Protein 1ON0 (pdb70)

Foldseek 3Di:
DKWDFDDVVQVVVLVVVLLVVLVLCVVLVNDPPVCSNVVSNVVVCVVCVPRSPPPQKTKTFMAPDVPRRFWIWIKGQPDPPVQREIETEDTGGPPVRPPPCVRLVVVVVCVVVCVVPRPYYHYDDRPVVVVVVVSCVVSPDDDDDDDDDDDD/DKWAFDPVVQVVVLVVVLVVQLVLCVVLVNDPNVCSNVVSNVVVCVVAVPRSPPPQKTKTFMAPDPPRRFGIWIKGQDDPDPQSEIETEDDDGDPVNPPPCVRLVVVVVVVVVSVVRRRYYHYDDRPVVVVVVVSCVVSPDDDDDDDDDDDDD/DKWDADDVVLVVVLVVVLVVQLVLCVVQVVDPNVCSSVVSVVVVCVVCVPRCPRPQKTKTFMCPDPPDTFWIWIWGQPPPPPQREIETEDTDGPPVNPPPCVRLVVVVVVVVVCVCVRDHYHYDDRPVPVVVVVSCVVNVDDDDDDDDDDPD/DKWDADPVVQVVVLVVVLVVQLVLCVVLVVDPPVCSNVVSVVVVCVVCVPRCPRPQKTKTFMDDPVPDRFWIWIWGQDDDDPQREIETEDIDGDPVDPPPCSRLVVVVVVVVVCVCRHPYYHYDDRPVPVVVVVSCVVVPDDDDDDDDDDPDD

Structure (mmCIF, N/CA/C/O backbone):
data_1ON0
#
_entry.id   1ON0
#
_cell.length_a   61.891
_cell.length_b   101.594
_cell.length_c   62.120
_cell.angle_alpha   90
_cell.angle_beta   97
_cell.angle_gamma   90
#
_symmetry.space_group_name_H-M   'P 1 21 1'
#
loop_
_entity.id
_entity.type
_entity.pdbx_description
1 polymer 'YycN protein'
2 non-polymer 'SULFATE ION'
3 non-polymer 'CHLORIDE ION'
4 water water
#
loop_
_atom_site.group_PDB
_atom_site.id
_atom_site.type_symbol
_atom_site.label_atom_id
_atom_site.label_alt_id
_atom_site.label_comp_id
_atom_site.label_asym_id
_atom_site.label_entity_id
_atom_site.label_seq_id
_atom_site.pdbx_PDB_ins_code
_atom_site.Cartn_x
_atom_site.Cartn_y
_atom_site.Cartn_z
_atom_site.occupancy
_atom_site.B_iso_or_equiv
_atom_site.auth_seq_id
_atom_site.auth_comp_id
_atom_site.auth_asym_id
_atom_site.auth_atom_id
_atom_site.pdbx_PDB_model_num
ATOM 1 N N . THR A 1 2 ? 26.825 43.492 23.702 1.00 33.33 2 THR A N 1
ATOM 2 C CA . THR A 1 2 ? 27.250 42.727 24.904 1.00 32.95 2 THR A CA 1
ATOM 3 C C . THR A 1 2 ? 27.968 43.651 25.883 1.00 31.30 2 THR A C 1
ATOM 4 O O . THR A 1 2 ? 28.800 44.467 25.488 1.00 32.28 2 THR A O 1
ATOM 8 N N . ILE A 1 3 ? 27.629 43.547 27.163 1.00 29.45 3 ILE A N 1
ATOM 9 C CA . ILE A 1 3 ? 28.255 44.398 28.173 1.00 26.58 3 ILE A CA 1
ATOM 10 C C . ILE A 1 3 ? 29.371 43.642 28.866 1.00 25.68 3 ILE A C 1
ATOM 11 O O . ILE A 1 3 ? 29.120 42.686 29.587 1.00 28.03 3 ILE A O 1
ATOM 24 N N . LEU A 1 5 ? 32.542 43.422 31.571 1.00 16.98 5 LEU A N 1
ATOM 25 C CA . LEU A 1 5 ? 33.064 44.020 32.781 1.00 16.86 5 LEU A CA 1
ATOM 26 C C . LEU A 1 5 ? 34.577 43.988 32.685 1.00 17.81 5 LEU A C 1
ATOM 27 O O . LEU A 1 5 ? 35.163 42.971 32.330 1.00 18.71 5 LEU A O 1
ATOM 32 N N . THR A 1 6 ? 35.208 45.117 32.965 1.00 25.12 6 THR A N 1
ATOM 33 C CA . THR A 1 6 ? 36.661 45.188 32.942 1.00 28.82 6 THR A CA 1
ATOM 34 C C . THR A 1 6 ? 37.043 45.905 34.227 1.00 29.90 6 THR A C 1
ATOM 35 O O . THR A 1 6 ? 36.439 46.916 34.582 1.00 29.22 6 THR A O 1
ATOM 39 N N . PRO A 1 7 ? 38.028 45.369 34.956 1.00 27.38 7 PRO A N 1
ATOM 40 C CA . PRO A 1 7 ? 38.467 45.986 36.212 1.00 28.49 7 PRO A CA 1
ATOM 41 C C . PRO A 1 7 ? 38.877 47.429 35.930 1.00 29.40 7 PRO A C 1
ATOM 42 O O . PRO A 1 7 ? 39.697 47.668 35.059 1.00 30.97 7 PRO A O 1
ATOM 54 N N . GLN A 1 9 ? 40.486 50.957 35.452 1.00 32.07 9 GLN A N 1
ATOM 55 C CA . GLN A 1 9 ? 41.874 51.365 35.331 1.00 35.22 9 GLN A CA 1
ATOM 56 C C . GLN A 1 9 ? 42.123 52.571 36.225 1.00 36.94 9 GLN A C 1
ATOM 57 O O . GLN A 1 9 ? 41.215 53.073 36.890 1.00 35.93 9 GLN A O 1
ATOM 63 N N . THR A 1 10 ? 43.366 53.021 36.244 1.00 36.41 10 THR A N 1
ATOM 64 C CA . THR A 1 10 ? 43.756 54.163 37.050 1.00 38.10 10 THR A CA 1
ATOM 65 C C . THR A 1 10 ? 42.832 55.371 36.845 1.00 38.69 10 THR A C 1
ATOM 66 O O . THR A 1 10 ? 42.185 55.832 37.784 1.00 37.67 10 THR A O 1
ATOM 70 N N . GLU A 1 11 ? 42.761 55.866 35.613 1.00 47.85 11 GLU A N 1
ATOM 71 C CA . GLU A 1 11 ? 41.938 57.029 35.301 1.00 46.57 11 GLU A CA 1
ATOM 72 C C . GLU A 1 11 ? 40.427 56.834 35.423 1.00 46.62 11 GLU A C 1
ATOM 73 O O . GLU A 1 11 ? 39.726 57.720 35.921 1.00 46.96 11 GLU A O 1
ATOM 79 N N . GLU A 1 12 ? 39.921 55.692 34.964 1.00 39.66 12 GLU A N 1
ATOM 80 C CA . GLU A 1 12 ? 38.490 55.414 35.054 1.00 39.36 12 GLU A CA 1
ATOM 81 C C . GLU A 1 12 ? 38.068 55.496 36.518 1.00 37.48 12 GLU A C 1
ATOM 82 O O . GLU A 1 12 ? 36.997 56.002 36.835 1.00 37.43 12 GLU A O 1
ATOM 88 N N . PHE A 1 13 ? 38.927 55.006 37.408 1.00 36.19 13 PHE A N 1
ATOM 89 C CA . PHE A 1 13 ? 38.628 55.009 38.834 1.00 33.17 13 PHE A CA 1
ATOM 90 C C . PHE A 1 13 ? 38.533 56.398 39.430 1.00 32.39 13 PHE A C 1
ATOM 91 O O . PHE A 1 13 ? 37.532 56.749 40.063 1.00 29.99 13 PHE A O 1
ATOM 99 N N . ARG A 1 14 ? 39.582 57.188 39.239 1.00 31.89 14 ARG A N 1
ATOM 100 C CA . ARG A 1 14 ? 39.621 58.546 39.777 1.00 29.98 14 ARG A CA 1
ATOM 101 C C . ARG A 1 14 ? 38.411 59.357 39.353 1.00 27.82 14 ARG A C 1
ATOM 102 O O . ARG A 1 14 ? 37.775 60.005 40.177 1.00 26.84 14 ARG A O 1
ATOM 110 N N . SER A 1 15 ? 38.104 59.322 38.062 1.00 29.11 15 SER A N 1
ATOM 111 C CA . SER A 1 15 ? 36.947 60.037 37.549 1.00 29.88 15 SER A CA 1
ATOM 112 C C . SER A 1 15 ? 35.685 59.511 38.228 1.00 28.78 15 SER A C 1
ATOM 113 O O . SER A 1 15 ? 34.818 60.276 38.629 1.00 29.97 15 SER A O 1
ATOM 116 N N . TYR A 1 16 ? 35.603 58.194 38.358 1.00 28.05 16 TYR A N 1
ATOM 117 C CA . TYR A 1 16 ? 34.464 57.548 38.990 1.00 28.34 16 TYR A CA 1
ATOM 118 C C . TYR A 1 16 ? 34.326 57.991 40.440 1.00 29.17 16 TYR A C 1
ATOM 119 O O . TYR A 1 16 ? 33.215 58.207 40.943 1.00 28.75 16 TYR A O 1
ATOM 128 N N . LEU A 1 17 ? 35.458 58.119 41.117 1.00 25.33 17 LEU A N 1
ATOM 129 C CA . LEU A 1 17 ? 35.451 58.531 42.512 1.00 26.98 17 LEU A CA 1
ATOM 130 C C . LEU A 1 17 ? 34.909 59.952 42.632 1.00 26.80 17 LEU A C 1
ATOM 131 O O . LEU A 1 17 ? 34.042 60.216 43.460 1.00 24.20 17 LEU A O 1
ATOM 136 N N . THR A 1 18 ? 35.398 60.863 41.798 1.00 27.95 18 THR A N 1
ATOM 137 C CA . THR A 1 18 ? 34.918 62.236 41.861 1.00 29.36 18 THR A CA 1
ATOM 138 C C . THR A 1 18 ? 33.426 62.284 41.565 1.00 29.47 18 THR A C 1
ATOM 139 O O . THR A 1 18 ? 32.688 63.059 42.166 1.00 31.72 18 THR A O 1
ATOM 143 N N . TYR A 1 19 ? 33.000 61.442 40.631 1.00 33.17 19 TYR A N 1
ATOM 144 C CA . TYR A 1 19 ? 31.599 61.330 40.193 1.00 33.41 19 TYR A CA 1
ATOM 145 C C . TYR A 1 19 ? 30.654 60.810 41.291 1.00 33.51 19 TYR A C 1
ATOM 146 O O . TYR A 1 19 ? 29.784 61.544 41.754 1.00 33.40 19 TYR A O 1
ATOM 155 N N . THR A 1 20 ? 30.820 59.544 41.684 1.00 31.23 20 THR A N 1
ATOM 156 C CA . THR A 1 20 ? 29.975 58.933 42.702 1.00 30.74 20 THR A CA 1
ATOM 157 C C . THR A 1 20 ? 30.055 59.665 44.027 1.00 30.72 20 THR A C 1
ATOM 158 O O . THR A 1 20 ? 29.092 59.670 44.801 1.00 30.99 20 THR A O 1
ATOM 162 N N . THR A 1 21 ? 31.206 60.271 44.300 1.00 27.93 21 THR A N 1
ATOM 163 C CA . THR A 1 21 ? 31.384 61.006 45.548 1.00 28.57 21 THR A CA 1
ATOM 164 C C . THR A 1 21 ? 30.383 62.159 45.584 1.00 29.62 21 THR A C 1
ATOM 165 O O . THR A 1 21 ? 29.635 62.291 46.548 1.00 29.60 21 THR A O 1
ATOM 169 N N . LYS A 1 22 ? 30.346 62.975 44.533 1.00 23.27 22 LYS A N 1
ATOM 170 C CA . LYS A 1 22 ? 29.392 64.079 44.495 1.00 22.93 22 LYS A CA 1
ATOM 171 C C . LYS A 1 22 ? 27.966 63.550 44.363 1.00 19.52 22 LYS A C 1
ATOM 172 O O . LYS A 1 22 ? 27.039 64.095 44.935 1.00 17.93 22 LYS A O 1
ATOM 178 N N . HIS A 1 23 ? 27.794 62.478 43.605 1.00 26.09 23 HIS A N 1
ATOM 179 C CA . HIS A 1 23 ? 26.464 61.919 43.405 1.00 25.84 23 HIS A CA 1
ATOM 180 C C . HIS A 1 23 ? 25.851 61.374 44.680 1.00 25.63 23 HIS A C 1
ATOM 181 O O . HIS A 1 23 ? 24.725 61.722 45.034 1.00 26.66 23 HIS A O 1
ATOM 188 N N . TYR A 1 24 ? 26.577 60.492 45.354 1.00 23.71 24 TYR A N 1
ATOM 189 C CA . TYR A 1 24 ? 26.076 59.911 46.589 1.00 23.78 24 TYR A CA 1
ATOM 190 C C . TYR A 1 24 ? 25.559 61.045 47.483 1.00 22.72 24 TYR A C 1
ATOM 191 O O . TYR A 1 24 ? 24.458 60.967 48.020 1.00 25.02 24 TYR A O 1
ATOM 200 N N . ALA A 1 25 ? 26.355 62.102 47.610 1.00 19.21 25 ALA A N 1
ATOM 201 C CA . ALA A 1 25 ? 25.996 63.250 48.427 1.00 18.13 25 ALA A CA 1
ATOM 202 C C . ALA A 1 25 ? 24.666 63.844 48.013 1.00 17.96 25 ALA A C 1
ATOM 203 O O . ALA A 1 25 ? 23.797 64.105 48.844 1.00 16.88 25 ALA A O 1
ATOM 205 N N . GLU A 1 26 ? 24.517 64.071 46.720 1.00 19.68 26 GLU A N 1
ATOM 206 C CA . GLU A 1 26 ? 23.288 64.633 46.186 1.00 22.43 26 GLU A CA 1
ATOM 207 C C . GLU A 1 26 ? 22.110 63.661 46.427 1.00 20.86 26 GLU A C 1
ATOM 208 O O . GLU A 1 26 ? 21.011 64.085 46.698 1.00 19.76 26 GLU A O 1
ATOM 214 N N . GLU A 1 27 ? 22.363 62.360 46.344 1.00 23.14 27 GLU A N 1
ATOM 215 C CA . GLU A 1 27 ? 21.321 61.360 46.566 1.00 23.68 27 GLU A CA 1
ATOM 216 C C . GLU A 1 27 ? 20.911 61.334 48.041 1.00 22.84 27 GLU A C 1
ATOM 217 O O . GLU A 1 27 ? 19.755 61.071 48.380 1.00 20.84 27 GLU A O 1
ATOM 223 N N . LYS A 1 28 ? 21.864 61.593 48.925 1.00 21.73 28 LYS A N 1
ATOM 224 C CA . LYS A 1 28 ? 21.557 61.630 50.350 1.00 21.39 28 LYS A CA 1
ATOM 225 C C . LYS A 1 28 ? 20.773 62.898 50.652 1.00 19.72 28 LYS A C 1
ATOM 226 O O . LYS A 1 28 ? 20.003 62.940 51.606 1.00 21.02 28 LYS A O 1
ATOM 232 N N . VAL A 1 29 ? 20.963 63.941 49.853 1.00 24.13 29 VAL A N 1
ATOM 233 C CA . VAL A 1 29 ? 20.214 65.167 50.109 1.00 23.89 29 VAL A CA 1
ATOM 234 C C . VAL A 1 29 ? 18.776 64.968 49.664 1.00 23.68 29 VAL A C 1
ATOM 235 O O . VAL A 1 29 ? 17.856 65.347 50.374 1.00 25.67 29 VAL A O 1
ATOM 239 N N . LYS A 1 30 ? 18.598 64.370 48.488 1.00 19.27 30 LYS A N 1
ATOM 240 C CA . LYS A 1 30 ? 17.283 64.099 47.930 1.00 21.53 30 LYS A CA 1
ATOM 241 C C . LYS A 1 30 ? 16.493 63.184 48.849 1.00 21.57 30 LYS A C 1
ATOM 242 O O . LYS A 1 30 ? 15.281 63.326 49.005 1.00 22.55 30 LYS A O 1
ATOM 248 N N . ALA A 1 31 ? 17.185 62.223 49.443 1.00 26.10 31 ALA A N 1
ATOM 249 C CA . ALA A 1 31 ? 16.533 61.285 50.348 1.00 27.20 31 ALA A CA 1
ATOM 250 C C . ALA A 1 31 ? 16.147 61.992 51.655 1.00 27.12 31 ALA A C 1
ATOM 251 O O . ALA A 1 31 ? 15.339 61.485 52.426 1.00 26.07 31 ALA A O 1
ATOM 253 N N . GLY A 1 32 ? 16.726 63.166 51.885 1.00 28.80 32 GLY A N 1
ATOM 254 C CA . GLY A 1 32 ? 16.416 63.930 53.082 1.00 31.66 32 GLY A CA 1
ATOM 255 C C . GLY A 1 32 ? 17.194 63.521 54.312 1.00 31.78 32 GLY A C 1
ATOM 256 O O . GLY A 1 32 ? 16.913 63.978 55.418 1.00 33.53 32 GLY A O 1
ATOM 257 N N . THR A 1 33 ? 18.192 62.672 54.115 1.00 40.26 33 THR A N 1
ATOM 258 C CA . THR A 1 33 ? 19.006 62.167 55.210 1.00 40.18 33 THR A CA 1
ATOM 259 C C . THR A 1 33 ? 20.104 63.152 55.617 1.00 41.65 33 THR A C 1
ATOM 260 O O . THR A 1 33 ? 20.246 63.468 56.803 1.00 45.23 33 THR A O 1
ATOM 264 N N . TRP A 1 34 ? 20.881 63.639 54.652 1.00 25.61 34 TRP A N 1
ATOM 265 C CA . TRP A 1 34 ? 21.943 64.595 54.960 1.00 24.32 34 TRP A CA 1
ATOM 266 C C . TRP A 1 34 ? 21.529 66.004 54.587 1.00 25.75 34 TRP A C 1
ATOM 267 O O . TRP A 1 34 ? 20.556 66.207 53.872 1.00 24.17 34 TRP A O 1
ATOM 278 N N . LEU A 1 35 ? 22.287 66.977 55.073 1.00 36.86 35 LEU A N 1
ATOM 279 C CA . LEU A 1 35 ? 22.014 68.371 54.774 1.00 38.37 35 LEU A CA 1
ATOM 280 C C . LEU A 1 35 ? 22.948 68.830 53.680 1.00 39.69 35 LEU A C 1
ATOM 281 O O . LEU A 1 35 ? 24.111 68.429 53.634 1.00 40.58 35 LEU A O 1
ATOM 286 N N . PRO A 1 36 ? 22.442 69.685 52.782 1.00 32.26 36 PRO A N 1
ATOM 287 C CA . PRO A 1 36 ? 23.167 70.258 51.649 1.00 33.22 36 PRO A CA 1
ATOM 288 C C . PRO A 1 36 ? 24.588 70.691 51.980 1.00 35.12 36 PRO A C 1
ATOM 289 O O . PRO A 1 36 ? 25.546 70.236 51.361 1.00 36.55 36 PRO A O 1
ATOM 293 N N . GLU A 1 37 ? 24.727 71.577 52.956 1.00 38.01 37 GLU A N 1
ATOM 294 C CA . GLU A 1 37 ? 26.040 72.073 53.319 1.00 40.25 37 GLU A CA 1
ATOM 295 C C . GLU A 1 37 ? 26.922 71.004 53.956 1.00 41.08 37 GLU A C 1
ATOM 296 O O . GLU A 1 37 ? 28.057 71.281 54.331 1.00 42.26 37 GLU A O 1
ATOM 302 N N . ASP A 1 38 ? 26.412 69.780 54.049 1.00 41.87 38 ASP A N 1
ATOM 303 C CA . ASP A 1 38 ? 27.170 68.689 54.643 1.00 41.17 38 ASP A CA 1
ATOM 304 C C . ASP A 1 38 ? 27.414 67.541 53.666 1.00 40.55 38 ASP A C 1
ATOM 305 O O . ASP A 1 38 ? 28.449 66.866 53.723 1.00 40.18 38 ASP A O 1
ATOM 310 N N . ALA A 1 39 ? 26.458 67.333 52.769 1.00 36.43 39 ALA A N 1
ATOM 311 C CA . ALA A 1 39 ? 26.524 66.264 51.778 1.00 35.15 39 ALA A CA 1
ATOM 312 C C . ALA A 1 39 ? 27.912 65.999 51.185 1.00 34.19 39 ALA A C 1
ATOM 313 O O . ALA A 1 39 ? 28.444 64.901 51.322 1.00 31.86 39 ALA A O 1
ATOM 315 N N . GLN A 1 40 ? 28.489 67.005 50.532 1.00 34.47 40 GLN A N 1
ATOM 316 C CA . GLN A 1 40 ? 29.803 66.883 49.898 1.00 34.32 40 GLN A CA 1
ATOM 317 C C . GLN A 1 40 ? 30.878 66.295 50.811 1.00 34.77 40 GLN A C 1
ATOM 318 O O . GLN A 1 40 ? 31.532 65.302 50.478 1.00 33.32 40 GLN A O 1
ATOM 324 N N . LEU A 1 41 ? 31.073 66.922 51.964 1.00 36.69 41 LEU A N 1
ATOM 325 C CA . LEU A 1 41 ? 32.094 66.469 52.895 1.00 36.45 41 LEU A CA 1
ATOM 326 C C . LEU A 1 41 ? 31.824 65.060 53.441 1.00 36.33 41 LEU A C 1
ATOM 327 O O . LEU A 1 41 ? 32.708 64.200 53.396 1.00 35.80 41 LEU A O 1
ATOM 332 N N . LEU A 1 42 ? 30.618 64.817 53.949 1.00 33.77 42 LEU A N 1
ATOM 333 C CA . LEU A 1 42 ? 30.279 63.496 54.481 1.00 33.47 42 LEU A CA 1
ATOM 334 C C . LEU A 1 42 ? 30.548 62.402 53.453 1.00 33.49 42 LEU A C 1
ATOM 335 O O . LEU A 1 42 ? 31.115 61.359 53.775 1.00 33.33 42 LEU A O 1
ATOM 340 N N . SER A 1 43 ? 30.142 62.650 52.211 1.00 31.29 43 SER A N 1
ATOM 341 C CA . SER A 1 43 ? 30.332 61.688 51.134 1.00 29.42 43 SER A CA 1
ATOM 342 C C . SER A 1 43 ? 31.792 61.329 50.930 1.00 29.51 43 SER A C 1
ATOM 343 O O . SER A 1 43 ? 32.158 60.154 50.953 1.00 25.88 43 SER A O 1
ATOM 346 N N . LYS A 1 44 ? 32.626 62.342 50.715 1.00 37.81 44 LYS A N 1
ATOM 347 C CA . LYS A 1 44 ? 34.050 62.112 50.507 1.00 38.79 44 LYS A CA 1
ATOM 348 C C . LYS A 1 44 ? 34.578 61.131 51.551 1.00 38.21 44 LYS A C 1
ATOM 349 O O . LYS A 1 44 ? 35.185 60.114 51.213 1.00 37.93 44 LYS A O 1
ATOM 355 N N . GLN A 1 45 ? 34.323 61.439 52.818 1.00 27.77 45 GLN A N 1
ATOM 356 C CA . GLN A 1 45 ? 34.778 60.611 53.926 1.00 28.63 45 GLN A CA 1
ATOM 357 C C . GLN A 1 45 ? 34.274 59.172 53.876 1.00 26.42 45 GLN A C 1
ATOM 358 O O . GLN A 1 45 ? 35.019 58.246 54.164 1.00 26.04 45 GLN A O 1
ATOM 364 N N . VAL A 1 46 ? 33.007 58.985 53.528 1.00 32.50 46 VAL A N 1
ATOM 365 C CA . VAL A 1 46 ? 32.438 57.643 53.426 1.00 29.77 46 VAL A CA 1
ATOM 366 C C . VAL A 1 46 ? 33.197 56.801 52.398 1.00 30.76 46 VAL A C 1
ATOM 367 O O . VAL A 1 46 ? 33.544 55.646 52.661 1.00 31.35 46 VAL A O 1
ATOM 371 N N . PHE A 1 47 ? 33.446 57.389 51.231 1.00 28.32 47 PHE A N 1
ATOM 372 C CA . PHE A 1 47 ? 34.137 56.704 50.157 1.00 29.82 47 PHE A CA 1
ATOM 373 C C . PHE A 1 47 ? 35.631 56.553 50.398 1.00 31.80 47 PHE A C 1
ATOM 374 O O . PHE A 1 47 ? 36.263 55.642 49.863 1.00 31.87 47 PHE A O 1
ATOM 382 N N . THR A 1 48 ? 36.198 57.437 51.204 1.00 32.06 48 THR A N 1
ATOM 383 C CA . THR A 1 48 ? 37.614 57.345 51.507 1.00 34.06 48 THR A CA 1
ATOM 384 C C . THR A 1 48 ? 37.804 56.198 52.502 1.00 35.97 48 THR A C 1
ATOM 385 O O . THR A 1 48 ? 38.743 55.415 52.378 1.00 37.63 48 THR A O 1
ATOM 389 N N . ASP A 1 49 ? 36.900 56.086 53.474 1.00 36.66 49 ASP A N 1
ATOM 390 C CA . ASP A 1 49 ? 36.980 55.020 54.469 1.00 38.09 49 ASP A CA 1
ATOM 391 C C . ASP A 1 49 ? 36.734 53.646 53.828 1.00 37.67 49 ASP A C 1
ATOM 392 O O . ASP A 1 49 ? 37.362 52.657 54.203 1.00 37.67 49 ASP A O 1
ATOM 397 N N . LEU A 1 50 ? 35.815 53.597 52.865 1.00 32.17 50 LEU A N 1
ATOM 398 C CA . LEU A 1 50 ? 35.488 52.366 52.161 1.00 29.83 50 LEU A CA 1
ATOM 399 C C . LEU A 1 50 ? 36.603 51.939 51.222 1.00 27.97 50 LEU A C 1
ATOM 400 O O . LEU A 1 50 ? 36.817 50.747 50.991 1.00 27.75 50 LEU A O 1
ATOM 405 N N . LEU A 1 51 ? 37.311 52.916 50.673 1.00 31.60 51 LEU A N 1
ATOM 406 C CA . LEU A 1 51 ? 38.382 52.619 49.741 1.00 31.20 51 LEU A CA 1
ATOM 407 C C . LEU A 1 51 ? 39.705 53.316 50.101 1.00 32.16 51 LEU A C 1
ATOM 408 O O . LEU A 1 51 ? 40.252 54.104 49.321 1.00 30.35 51 LEU A O 1
ATOM 413 N N . PRO A 1 52 ? 40.246 53.009 51.298 1.00 42.56 52 PRO A N 1
ATOM 414 C CA . PRO A 1 52 ? 41.504 53.591 51.783 1.00 41.00 52 PRO A CA 1
ATOM 415 C C . PRO A 1 52 ? 42.583 53.457 50.732 1.00 39.66 52 PRO A C 1
ATOM 416 O O . PRO A 1 52 ? 43.362 54.376 50.496 1.00 41.66 52 PRO A O 1
ATOM 420 N N . ARG A 1 53 ? 42.606 52.293 50.098 1.00 27.13 53 ARG A N 1
ATOM 421 C CA . ARG A 1 53 ? 43.606 52.002 49.101 1.00 25.61 53 ARG A CA 1
ATOM 422 C C . ARG A 1 53 ? 43.073 52.013 47.662 1.00 25.67 53 ARG A C 1
ATOM 423 O O . ARG A 1 53 ? 43.623 51.354 46.775 1.00 25.37 53 ARG A O 1
ATOM 431 N N . GLY A 1 54 ? 42.012 52.779 47.423 1.00 28.07 54 GLY A N 1
ATOM 432 C CA . GLY A 1 54 ? 41.446 52.831 46.086 1.00 26.64 54 GLY A CA 1
ATOM 433 C C . GLY A 1 54 ? 41.208 51.422 45.572 1.00 26.53 54 GLY A C 1
ATOM 434 O O . GLY A 1 54 ? 40.636 50.586 46.276 1.00 24.75 54 GLY A O 1
ATOM 435 N N . LEU A 1 55 ? 41.666 51.156 44.355 1.00 28.41 55 LEU A N 1
ATOM 436 C CA . LEU A 1 55 ? 41.505 49.842 43.730 1.00 30.00 55 LEU A CA 1
ATOM 437 C C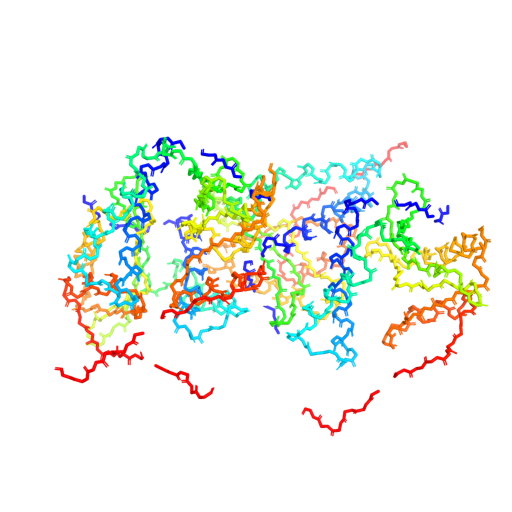 . LEU A 1 55 ? 42.235 48.710 44.461 1.00 30.55 55 LEU A C 1
ATOM 438 O O . LEU A 1 55 ? 41.875 47.540 44.323 1.00 29.52 55 LEU A O 1
ATOM 443 N N . GLU A 1 56 ? 43.260 49.062 45.229 1.00 32.19 56 GLU A N 1
ATOM 444 C CA . GLU A 1 56 ? 44.027 48.082 45.986 1.00 32.78 56 GLU A CA 1
ATOM 445 C C . GLU A 1 56 ? 43.250 47.590 47.220 1.00 32.24 56 GLU A C 1
ATOM 446 O O . GLU A 1 56 ? 43.636 46.594 47.833 1.00 32.31 56 GLU A O 1
ATOM 452 N N . THR A 1 57 ? 42.168 48.276 47.590 1.00 29.17 57 THR A N 1
ATOM 453 C CA . THR A 1 57 ? 41.381 47.859 48.756 1.00 27.82 57 THR A CA 1
ATOM 454 C C . THR A 1 57 ? 40.856 46.432 48.544 1.00 29.40 57 THR A C 1
ATOM 455 O O . THR A 1 57 ? 39.998 46.179 47.693 1.00 29.46 57 THR A O 1
ATOM 459 N N . PRO A 1 58 ? 41.364 45.480 49.338 1.00 27.13 58 PRO A N 1
ATOM 460 C CA . PRO A 1 58 ? 40.972 44.074 49.246 1.00 26.79 58 PRO A CA 1
ATOM 461 C C . PRO A 1 58 ? 39.487 43.763 49.379 1.00 25.46 58 PRO A C 1
ATOM 462 O O . PRO A 1 58 ? 38.758 44.420 50.128 1.00 21.48 58 PRO A O 1
ATOM 466 N N . HIS A 1 59 ? 39.064 42.741 48.629 1.00 26.06 59 HIS A N 1
ATOM 467 C CA . HIS A 1 59 ? 37.674 42.251 48.583 1.00 25.57 59 HIS A CA 1
ATOM 468 C C . HIS A 1 59 ? 36.727 43.170 47.791 1.00 24.02 59 HIS A C 1
ATOM 469 O O . HIS A 1 59 ? 35.558 42.823 47.557 1.00 22.76 59 HIS A O 1
ATOM 476 N N . HIS A 1 60 ? 37.219 44.343 47.391 1.00 22.13 60 HIS A N 1
ATOM 477 C CA . HIS A 1 60 ? 36.409 45.284 46.611 1.00 21.35 60 HIS A CA 1
ATOM 478 C C . HIS A 1 60 ? 36.667 45.107 45.119 1.00 18.42 60 HIS A C 1
ATOM 479 O O . HIS A 1 60 ? 37.804 45.010 44.698 1.00 13.44 60 HIS A O 1
ATOM 486 N N . HIS A 1 61 ? 35.613 45.063 44.318 1.00 21.28 61 HIS A N 1
ATOM 487 C CA . HIS A 1 61 ? 35.808 44.910 42.882 1.00 22.03 61 HIS A CA 1
ATOM 488 C C . HIS A 1 61 ? 35.104 46.012 42.139 1.00 21.83 61 HIS A C 1
ATOM 489 O O . HIS A 1 61 ? 33.875 46.104 42.181 1.00 23.91 61 HIS A O 1
ATOM 496 N N . LEU A 1 62 ? 35.885 46.857 41.468 1.00 24.16 62 LEU A N 1
ATOM 497 C CA . LEU A 1 62 ? 35.323 47.975 40.707 1.00 24.48 62 LEU A CA 1
ATOM 498 C C . LEU A 1 62 ? 35.493 47.784 39.201 1.00 24.16 62 LEU A C 1
ATOM 499 O O . LEU A 1 62 ? 36.608 47.737 38.692 1.00 23.26 62 LEU A O 1
ATOM 504 N N . TRP A 1 63 ? 34.370 47.704 38.500 1.00 21.00 63 TRP A N 1
ATOM 505 C CA . TRP A 1 63 ? 34.368 47.500 37.062 1.00 21.35 63 TRP A CA 1
ATOM 506 C C . TRP A 1 63 ? 33.780 48.656 36.260 1.00 23.18 63 TRP A C 1
ATOM 507 O O . TRP A 1 63 ? 32.911 49.388 36.732 1.00 20.64 63 TRP A O 1
ATOM 518 N N . SER A 1 64 ? 34.268 48.807 35.033 1.00 29.28 64 SER A N 1
ATOM 519 C CA . SER A 1 64 ? 33.758 49.823 34.133 1.00 31.20 64 SER A CA 1
ATOM 520 C C . SER A 1 64 ? 32.968 49.015 33.117 1.00 32.09 64 SER A C 1
ATOM 521 O O . SER A 1 64 ? 33.535 48.220 32.370 1.00 33.95 64 SER A O 1
ATOM 524 N N . LEU A 1 65 ? 31.655 49.190 33.106 1.00 26.65 65 LEU A N 1
ATOM 525 C CA . LEU A 1 65 ? 30.824 48.451 32.165 1.00 25.34 65 LEU A CA 1
ATOM 526 C C . LEU A 1 65 ? 31.108 48.975 30.758 1.00 24.55 65 LEU A C 1
ATOM 527 O O . LEU A 1 65 ? 30.839 50.125 30.473 1.00 25.17 65 LEU A O 1
ATOM 532 N N . LYS A 1 66 ? 31.663 48.135 29.888 1.00 26.44 66 LYS A N 1
ATOM 533 C CA . LYS A 1 66 ? 31.982 48.547 28.517 1.00 27.62 66 LYS A CA 1
ATOM 534 C C . LYS A 1 66 ? 31.118 47.851 27.466 1.00 28.47 66 LYS A C 1
ATOM 535 O O . LYS A 1 66 ? 30.994 46.630 27.460 1.00 25.01 66 LYS A O 1
ATOM 541 N N . LEU A 1 67 ? 30.529 48.631 26.567 1.00 32.43 67 LEU A N 1
ATOM 542 C CA . LEU A 1 67 ? 29.693 48.071 25.514 1.00 33.70 67 LEU A CA 1
ATOM 543 C C . LEU A 1 67 ? 30.643 47.552 24.443 1.00 34.63 67 LEU A C 1
ATOM 544 O O . LEU A 1 67 ? 30.337 46.610 23.716 1.00 35.19 67 LEU A O 1
ATOM 549 N N . ASN A 1 68 ? 31.809 48.184 24.376 1.00 36.86 68 ASN A N 1
ATOM 550 C CA . ASN A 1 68 ? 32.872 47.845 23.436 1.00 36.77 68 ASN A CA 1
ATOM 551 C C . ASN A 1 68 ? 34.117 48.534 23.986 1.00 37.40 68 ASN A C 1
ATOM 552 O O . ASN A 1 68 ? 34.164 48.837 25.169 1.00 39.98 68 ASN A O 1
ATOM 557 N N . GLU A 1 69 ? 35.107 48.812 23.149 1.00 32.69 69 GLU A N 1
ATOM 558 C CA . GLU A 1 69 ? 36.330 49.431 23.648 1.00 34.21 69 GLU A CA 1
ATOM 559 C C . GLU A 1 69 ? 36.356 50.950 23.783 1.00 36.95 69 GLU A C 1
ATOM 560 O O . GLU A 1 69 ? 37.150 51.478 24.561 1.00 37.43 69 GLU A O 1
ATOM 566 N N . LYS A 1 70 ? 35.508 51.662 23.048 1.00 43.44 70 LYS A N 1
ATOM 567 C CA . LYS A 1 70 ? 35.500 53.120 23.146 1.00 45.57 70 LYS A CA 1
ATOM 568 C C . LYS A 1 70 ? 34.255 53.649 23.850 1.00 43.94 70 LYS A C 1
ATOM 569 O O . LYS A 1 70 ? 34.123 54.856 24.083 1.00 45.17 70 LYS A O 1
ATOM 575 N N . ASP A 1 71 ? 33.348 52.741 24.198 1.00 33.83 71 ASP A N 1
ATOM 576 C CA . ASP A 1 71 ? 32.110 53.125 24.861 1.00 29.44 71 ASP A CA 1
ATOM 577 C C . ASP A 1 71 ? 31.979 52.564 26.262 1.00 26.48 71 ASP A C 1
ATOM 578 O O . ASP A 1 71 ? 31.681 51.393 26.454 1.00 25.51 71 ASP A O 1
ATOM 583 N N . ILE A 1 72 ? 32.210 53.426 27.242 1.00 33.78 72 ILE A N 1
ATOM 584 C CA . ILE A 1 72 ? 32.115 53.054 28.643 1.00 30.87 72 ILE A CA 1
ATOM 585 C C . ILE A 1 72 ? 30.712 53.449 29.081 1.00 30.83 72 ILE A C 1
ATOM 586 O O . ILE A 1 72 ? 30.482 54.595 29.463 1.00 32.38 72 ILE A O 1
ATOM 591 N N . VAL A 1 73 ? 29.774 52.503 29.005 1.00 26.88 73 VAL A N 1
ATOM 592 C CA . VAL A 1 73 ? 28.386 52.773 29.370 1.00 25.64 73 VAL A CA 1
ATOM 593 C C . VAL A 1 73 ? 28.119 53.002 30.855 1.00 25.80 73 VAL A C 1
ATOM 594 O O . VAL A 1 73 ? 27.145 53.664 31.211 1.00 24.10 73 VAL A O 1
ATOM 598 N N . GLY A 1 74 ? 28.972 52.472 31.726 1.00 27.69 74 GLY A N 1
ATOM 599 C CA . GLY A 1 74 ? 28.715 52.652 33.143 1.00 27.59 74 GLY A CA 1
ATOM 600 C C . GLY A 1 74 ? 29.707 52.050 34.112 1.00 27.17 74 GLY A C 1
ATOM 601 O O . GLY A 1 74 ? 30.853 51.765 33.767 1.00 26.10 74 GLY A O 1
ATOM 602 N N . TRP A 1 75 ? 29.257 51.838 35.343 1.00 23.51 75 TRP A N 1
ATOM 603 C CA . TRP A 1 75 ? 30.145 51.314 36.370 1.00 20.99 75 TRP A CA 1
ATOM 604 C C . TRP A 1 75 ? 29.468 50.257 37.231 1.00 18.79 75 TRP A C 1
ATOM 605 O O . TRP A 1 75 ? 28.247 50.107 37.237 1.00 18.17 75 TRP A O 1
ATOM 616 N N . LEU A 1 76 ? 30.283 49.517 37.959 1.00 20.06 76 LEU A N 1
ATOM 617 C CA . LEU A 1 76 ? 29.774 48.479 38.817 1.00 19.55 76 LEU A CA 1
ATOM 618 C C . LEU A 1 76 ? 30.790 48.287 39.920 1.00 20.02 76 LEU A C 1
ATOM 619 O O . LEU A 1 76 ? 31.975 48.075 39.663 1.00 19.65 76 LEU A O 1
ATOM 624 N N . TRP A 1 77 ? 30.328 48.372 41.156 1.00 19.80 77 TRP A N 1
ATOM 625 C CA . TRP A 1 77 ? 31.223 48.222 42.287 1.00 21.03 77 TRP A CA 1
ATOM 626 C C . TRP A 1 77 ? 30.587 47.304 43.293 1.00 19.78 77 TRP A C 1
ATOM 627 O O . TRP A 1 77 ? 29.542 47.613 43.852 1.00 20.87 77 TRP A O 1
ATOM 638 N N . ILE A 1 78 ? 31.211 46.151 43.500 1.00 25.95 78 ILE A N 1
ATOM 639 C CA . ILE A 1 78 ? 30.690 45.200 44.473 1.00 24.21 78 ILE A CA 1
ATOM 640 C C . ILE A 1 78 ? 31.798 44.842 45.442 1.00 24.90 78 ILE A C 1
ATOM 641 O O . ILE A 1 78 ? 32.982 44.929 45.116 1.00 24.53 78 ILE A O 1
ATOM 646 N N . HIS A 1 79 ? 31.379 44.431 46.633 1.00 19.75 79 HIS A N 1
ATOM 647 C CA . HIS A 1 79 ? 32.262 44.034 47.717 1.00 21.67 79 HIS A CA 1
ATOM 648 C C . HIS A 1 79 ? 31.923 42.588 48.048 1.00 23.86 79 HIS A C 1
ATOM 649 O O . HIS A 1 79 ? 30.773 42.282 48.349 1.00 22.74 79 HIS A O 1
ATOM 656 N N . ALA A 1 80 ? 32.920 41.705 47.976 1.00 32.40 80 ALA A N 1
ATOM 657 C CA . ALA A 1 80 ? 32.719 40.287 48.258 1.00 37.02 80 ALA A CA 1
ATOM 658 C C . ALA A 1 80 ? 33.171 39.970 49.672 1.00 40.82 80 ALA A C 1
ATOM 659 O O . ALA A 1 80 ? 34.345 39.684 49.924 1.00 41.67 80 ALA A O 1
ATOM 661 N N . GLU A 1 81 ? 32.212 40.036 50.586 1.00 49.58 81 GLU A N 1
ATOM 662 C CA . GLU A 1 81 ? 32.437 39.777 51.998 1.00 53.89 81 GLU A CA 1
ATOM 663 C C . GLU A 1 81 ? 33.455 38.655 52.195 1.00 55.40 81 GLU A C 1
ATOM 664 O O . GLU A 1 81 ? 33.463 37.669 51.452 1.00 55.73 81 GLU A O 1
ATOM 670 N N . PRO A 1 82 ? 34.340 38.805 53.191 1.00 84.56 82 PRO A N 1
ATOM 671 C CA . PRO A 1 82 ? 35.369 37.801 53.495 1.00 85.45 82 PRO A CA 1
ATOM 672 C C . PRO A 1 82 ? 34.761 36.550 54.137 1.00 84.41 82 PRO A C 1
ATOM 673 O O . PRO A 1 82 ? 34.373 36.568 55.307 1.00 85.95 82 PRO A O 1
ATOM 677 N N . GLU A 1 83 ? 34.682 35.473 53.359 1.00 52.12 83 GLU A N 1
ATOM 678 C CA . GLU A 1 83 ? 34.109 34.215 53.821 1.00 49.92 83 GLU A CA 1
ATOM 679 C C . GLU A 1 83 ? 32.695 34.387 54.359 1.00 47.26 83 GLU A C 1
ATOM 680 O O . GLU A 1 83 ? 32.297 33.706 55.299 1.00 48.72 83 GLU A O 1
ATOM 686 N N . HIS A 1 84 ? 31.940 35.300 53.760 1.00 46.56 84 HIS A N 1
ATOM 687 C CA . HIS A 1 84 ? 30.564 35.560 54.173 1.00 43.98 84 HIS A CA 1
ATOM 688 C C . HIS A 1 84 ? 29.820 34.229 54.313 1.00 43.49 84 HIS A C 1
ATOM 689 O O . HIS A 1 84 ? 29.865 33.392 53.414 1.00 44.00 84 HIS A O 1
ATOM 696 N N . PRO A 1 85 ? 29.124 34.020 55.446 1.00 42.55 85 PRO A N 1
ATOM 697 C CA . PRO A 1 85 ? 28.373 32.789 55.711 1.00 40.88 85 PRO A CA 1
ATOM 698 C C . PRO A 1 85 ? 27.429 32.357 54.585 1.00 40.18 85 PRO A C 1
ATOM 699 O O . PRO A 1 85 ? 27.005 31.205 54.534 1.00 39.78 85 PRO A O 1
ATOM 703 N N . GLN A 1 86 ? 27.093 33.276 53.685 1.00 31.46 86 GLN A N 1
ATOM 704 C CA . GLN A 1 86 ? 26.219 32.939 52.562 1.00 28.64 86 GLN A CA 1
ATOM 705 C C . GLN A 1 86 ? 26.886 33.302 51.238 1.00 27.60 86 GLN A C 1
ATOM 706 O O . GLN A 1 86 ? 26.236 33.314 50.196 1.00 24.36 86 GLN A O 1
ATOM 712 N N . GLN A 1 87 ? 28.190 33.585 51.296 1.00 29.71 87 GLN A N 1
ATOM 713 C CA . GLN A 1 87 ? 28.987 33.967 50.128 1.00 27.85 87 GLN A CA 1
ATOM 714 C C . GLN A 1 87 ? 28.326 35.118 49.395 1.00 26.37 87 GLN A C 1
ATOM 715 O O . GLN A 1 87 ? 28.272 35.144 48.167 1.00 23.66 87 GLN A O 1
ATOM 721 N N . GLU A 1 88 ? 27.829 36.077 50.165 1.00 28.12 88 GLU A N 1
ATOM 722 C CA . GLU A 1 88 ? 27.152 37.226 49.598 1.00 26.71 88 GLU A CA 1
ATOM 723 C C . GLU A 1 88 ? 28.096 38.359 49.263 1.00 25.52 88 GLU A C 1
ATOM 724 O O . GLU A 1 88 ? 29.189 38.482 49.814 1.00 27.88 88 GLU A O 1
ATOM 730 N N . ALA A 1 89 ? 27.673 39.179 48.320 1.00 23.59 89 ALA A N 1
ATOM 731 C CA . ALA A 1 89 ? 28.448 40.328 47.937 1.00 19.79 89 ALA A CA 1
ATOM 732 C C . ALA A 1 89 ? 27.434 41.455 47.916 1.00 19.48 89 ALA A C 1
ATOM 733 O O . ALA A 1 89 ? 26.270 41.269 47.535 1.00 17.45 89 ALA A O 1
ATOM 735 N N . PHE A 1 90 ? 27.876 42.620 48.357 1.00 16.24 90 PHE A N 1
ATOM 736 C CA . PHE A 1 90 ? 27.020 43.774 48.388 1.00 15.48 90 PHE A CA 1
ATOM 737 C C . PHE A 1 90 ? 27.418 44.605 47.172 1.00 16.17 90 PHE A C 1
ATOM 738 O O . PHE A 1 90 ? 28.589 44.656 46.789 1.00 16.63 90 PHE A O 1
ATOM 746 N N . ILE A 1 91 ? 26.437 45.211 46.536 1.00 15.34 91 ILE A N 1
ATOM 747 C CA . ILE A 1 91 ? 26.706 46.045 45.379 1.00 16.09 91 ILE A CA 1
ATOM 748 C C . ILE A 1 91 ? 26.739 47.463 45.939 1.00 15.76 91 ILE A C 1
ATOM 749 O O . ILE A 1 91 ? 25.704 47.989 46.327 1.00 16.77 91 ILE A O 1
ATOM 754 N N . TYR A 1 92 ? 27.917 48.074 46.017 1.00 21.43 92 TYR A N 1
ATOM 755 C CA . TYR A 1 92 ? 28.009 49.438 46.541 1.00 21.26 92 TYR A CA 1
ATOM 756 C C . TYR A 1 92 ? 27.542 50.465 45.523 1.00 23.24 92 TYR A C 1
ATOM 757 O O . TYR A 1 92 ? 27.071 51.536 45.893 1.00 24.94 92 TYR A O 1
ATOM 766 N N . ASP A 1 93 ? 27.671 50.150 44.238 1.00 17.74 93 ASP A N 1
ATOM 767 C CA . ASP A 1 93 ? 27.255 51.100 43.224 1.00 17.53 93 ASP A CA 1
ATOM 768 C C . ASP A 1 93 ? 27.084 50.434 41.858 1.00 17.23 93 ASP A C 1
ATOM 769 O O . ASP A 1 93 ? 27.772 49.476 41.511 1.00 15.44 93 ASP A O 1
ATOM 774 N N . PHE A 1 94 ? 26.146 50.961 41.087 1.00 18.63 94 PHE A N 1
ATOM 775 C CA . PHE A 1 94 ? 25.857 50.445 39.769 1.00 16.96 94 PHE A CA 1
ATOM 776 C C . PHE A 1 94 ? 25.135 51.527 38.996 1.00 18.22 94 PHE A C 1
ATOM 777 O O . PHE A 1 94 ? 24.333 52.251 39.576 1.00 19.27 94 PHE A O 1
ATOM 785 N N . GLY A 1 95 ? 25.411 51.641 37.697 1.00 22.22 95 GLY A N 1
ATOM 786 C CA . GLY A 1 95 ? 24.732 52.644 36.894 1.00 21.95 95 GLY A CA 1
ATOM 787 C C . GLY A 1 95 ? 25.346 52.876 35.524 1.00 24.73 95 GLY A C 1
ATOM 788 O O . GLY A 1 95 ? 26.406 52.336 35.203 1.00 23.65 95 GLY A O 1
ATOM 789 N N . LEU A 1 96 ? 24.670 53.682 34.710 1.00 27.91 96 LEU A N 1
ATOM 790 C CA . LEU A 1 96 ? 25.151 54.007 33.377 1.00 29.10 96 LEU A CA 1
ATOM 791 C C . LEU A 1 96 ? 25.309 55.522 33.248 1.00 32.54 96 LEU A C 1
ATOM 792 O O . LEU A 1 96 ? 24.544 56.289 33.839 1.00 34.20 96 LEU A O 1
ATOM 797 N N . TYR A 1 97 ? 26.298 55.969 32.486 1.00 34.54 97 TYR A N 1
ATOM 798 C CA . TYR A 1 97 ? 26.446 57.401 32.302 1.00 35.73 97 TYR A CA 1
ATOM 799 C C . TYR A 1 97 ? 25.233 57.849 31.507 1.00 35.77 97 TYR A C 1
ATOM 800 O O . TYR A 1 97 ? 24.694 57.083 30.705 1.00 36.93 97 TYR A O 1
ATOM 809 N N . GLU A 1 98 ? 24.803 59.085 31.737 1.00 30.26 98 GLU A N 1
ATOM 810 C CA . GLU A 1 98 ? 23.629 59.637 31.072 1.00 29.05 98 GLU A CA 1
ATOM 811 C C . GLU A 1 98 ? 23.520 59.393 29.565 1.00 28.23 98 GLU A C 1
ATOM 812 O O . GLU A 1 98 ? 22.454 59.042 29.067 1.00 26.49 98 GLU A O 1
ATOM 818 N N . PRO A 1 99 ? 24.611 59.594 28.818 1.00 26.50 99 PRO A N 1
ATOM 819 C CA . PRO A 1 99 ? 24.575 59.379 27.363 1.00 27.74 99 PRO A CA 1
ATOM 820 C C . PRO A 1 99 ? 24.584 57.914 26.913 1.00 29.33 99 PRO A C 1
ATOM 821 O O . PRO A 1 99 ? 25.100 57.588 25.847 1.00 30.30 99 PRO A O 1
ATOM 825 N N . TYR A 1 100 ? 24.006 57.040 27.726 1.00 26.38 100 TYR A N 1
ATOM 826 C CA . TYR A 1 100 ? 23.950 55.629 27.407 1.00 25.29 100 TYR A CA 1
ATOM 827 C C . TYR A 1 100 ? 22.716 54.981 28.032 1.00 24.25 100 TYR A C 1
ATOM 828 O O . TYR A 1 100 ? 22.510 53.785 27.897 1.00 24.28 100 TYR A O 1
ATOM 837 N N . ARG A 1 101 ? 21.902 55.773 28.719 1.00 26.55 101 ARG A N 1
ATOM 838 C CA . ARG A 1 101 ? 20.691 55.256 29.345 1.00 27.87 101 ARG A CA 1
ATOM 839 C C . ARG A 1 101 ? 19.584 55.265 28.310 1.00 29.08 101 ARG A C 1
ATOM 840 O O . ARG A 1 101 ? 19.661 56.002 27.323 1.00 30.63 101 ARG A O 1
ATOM 848 N N . GLY A 1 102 ? 18.556 54.452 28.527 1.00 30.99 102 GLY A N 1
ATOM 849 C CA . GLY A 1 102 ? 17.439 54.423 27.594 1.00 31.49 102 GLY A CA 1
ATOM 850 C C . GLY A 1 102 ? 17.586 53.472 26.424 1.00 31.47 102 GLY A C 1
ATOM 851 O O . GLY A 1 102 ? 16.808 53.539 25.480 1.00 34.29 102 GLY A O 1
ATOM 852 N N . LYS A 1 103 ? 18.585 52.599 26.478 1.00 27.96 103 LYS A N 1
ATOM 853 C CA . LYS A 1 103 ? 18.806 51.610 25.433 1.00 25.45 103 LYS A CA 1
ATOM 854 C C . LYS A 1 103 ? 18.583 50.221 26.031 1.00 23.90 103 LYS A C 1
ATOM 855 O O . LYS A 1 103 ? 18.485 49.225 25.313 1.00 23.73 103 LYS A O 1
ATOM 861 N N . GLY A 1 104 ? 18.504 50.150 27.357 1.00 19.40 104 GLY A N 1
ATOM 862 C CA . GLY A 1 104 ? 18.285 48.865 27.997 1.00 13.65 104 GLY A CA 1
ATOM 863 C C . GLY A 1 104 ? 19.578 48.161 28.374 1.00 14.33 104 GLY A C 1
ATOM 864 O O . GLY A 1 104 ? 19.557 46.977 28.724 1.00 16.70 104 GLY A O 1
ATOM 865 N N . TYR A 1 105 ? 20.698 48.883 28.322 1.00 11.73 105 TYR A N 1
ATOM 866 C CA . TYR A 1 105 ? 21.979 48.308 28.663 1.00 12.81 105 TYR A CA 1
ATOM 867 C C . TYR A 1 105 ? 22.038 47.994 30.156 1.00 16.39 105 TYR A C 1
ATOM 868 O O . TYR A 1 105 ? 22.768 47.085 30.569 1.00 17.61 105 TYR A O 1
ATOM 877 N N . ALA A 1 106 ? 21.284 48.740 30.963 1.00 16.21 106 ALA A N 1
ATOM 878 C CA . ALA A 1 106 ? 21.279 48.540 32.419 1.00 16.53 106 ALA A CA 1
ATOM 879 C C . ALA A 1 106 ? 20.969 47.094 32.733 1.00 15.92 106 ALA A C 1
ATOM 880 O O . ALA A 1 106 ? 21.735 46.430 33.418 1.00 17.96 106 ALA A O 1
ATOM 882 N N . LYS A 1 107 ? 19.839 46.619 32.215 1.00 17.16 107 LYS A N 1
ATOM 883 C CA . LYS A 1 107 ? 19.430 45.252 32.433 1.00 16.43 107 LYS A CA 1
ATOM 884 C C . LYS A 1 107 ? 20.488 44.291 31.921 1.00 17.58 107 LYS A C 1
ATOM 885 O O . LYS A 1 107 ? 20.728 43.241 32.515 1.00 17.30 107 LYS A O 1
ATOM 891 N N . GLN A 1 108 ? 21.113 44.636 30.802 1.00 19.63 108 GLN A N 1
ATOM 892 C CA . GLN A 1 108 ? 22.140 43.763 30.250 1.00 19.72 108 GLN A CA 1
ATOM 893 C C . GLN A 1 108 ? 23.326 43.750 31.208 1.00 18.96 108 GLN A C 1
ATOM 894 O O . GLN A 1 108 ? 23.946 42.706 31.441 1.00 18.85 108 GLN A O 1
ATOM 900 N N . ALA A 1 109 ? 23.628 44.908 31.776 1.00 14.12 109 ALA A N 1
ATOM 901 C CA . ALA A 1 109 ? 24.737 45.000 32.713 1.00 17.40 109 ALA A CA 1
ATOM 902 C C . ALA A 1 109 ? 24.424 44.112 33.919 1.00 16.68 109 ALA A C 1
ATOM 903 O O . ALA A 1 109 ? 25.304 43.403 34.416 1.00 18.92 109 ALA A O 1
ATOM 905 N N . LEU A 1 110 ? 23.166 44.135 34.365 1.00 19.99 110 LEU A N 1
ATOM 906 C CA . LEU A 1 110 ? 22.735 43.334 35.505 1.00 18.37 110 LEU A CA 1
ATOM 907 C C . LEU A 1 110 ? 22.896 41.832 35.260 1.00 19.23 110 LEU A C 1
ATOM 908 O O . LEU A 1 110 ? 23.215 41.083 36.184 1.00 19.02 110 LEU A O 1
ATOM 913 N N . ALA A 1 111 ? 22.682 41.392 34.020 1.00 19.27 111 ALA A N 1
ATOM 914 C CA . ALA A 1 111 ? 22.850 39.978 33.690 1.00 20.15 111 ALA A CA 1
ATOM 915 C C . ALA A 1 111 ? 24.341 39.591 33.647 1.00 19.52 111 ALA A C 1
ATOM 916 O O . ALA A 1 111 ? 24.685 38.446 33.922 1.00 21.75 111 ALA A O 1
ATOM 918 N N . ALA A 1 112 ? 25.219 40.533 33.314 1.00 15.65 112 ALA A N 1
ATOM 919 C CA . ALA A 1 112 ? 26.647 40.236 33.272 1.00 16.35 112 ALA A CA 1
ATOM 920 C C . ALA A 1 112 ? 27.168 40.175 34.694 1.00 19.02 112 ALA A C 1
ATOM 921 O O . ALA A 1 112 ? 28.105 39.433 34.998 1.00 22.63 112 ALA A O 1
ATOM 923 N N . LEU A 1 113 ? 26.560 40.968 35.565 1.00 18.16 113 LEU A N 1
ATOM 924 C CA . LEU A 1 113 ? 26.940 40.992 36.973 1.00 18.25 113 LEU A CA 1
ATOM 925 C C . LEU A 1 113 ? 26.672 39.624 37.578 1.00 18.39 113 LEU A C 1
ATOM 926 O O . LEU A 1 113 ? 27.533 39.055 38.244 1.00 19.10 113 LEU A O 1
ATOM 931 N N . ASP A 1 114 ? 25.478 39.087 37.337 1.00 20.52 114 ASP A N 1
ATOM 932 C CA . ASP A 1 114 ? 25.126 37.776 37.880 1.00 22.40 114 ASP A CA 1
ATOM 933 C C . ASP A 1 114 ? 26.122 36.745 37.377 1.00 23.51 114 ASP A C 1
ATOM 934 O O . ASP A 1 114 ? 26.660 35.943 38.156 1.00 21.42 114 ASP A O 1
ATOM 939 N N . GLN A 1 115 ? 26.360 36.780 36.068 1.00 21.26 115 GLN A N 1
ATOM 940 C CA . GLN A 1 115 ? 27.290 35.871 35.431 1.00 22.35 115 GLN A CA 1
ATOM 941 C C . GLN A 1 115 ? 28.699 36.023 36.020 1.00 22.42 115 GLN A C 1
ATOM 942 O O . GLN A 1 115 ? 29.310 35.038 36.438 1.00 22.92 115 GLN A O 1
ATOM 948 N N . ALA A 1 116 ? 29.217 37.250 36.062 1.00 24.31 116 ALA A N 1
ATOM 949 C CA . ALA A 1 116 ? 30.560 37.458 36.598 1.00 23.32 116 ALA A CA 1
ATOM 950 C C . ALA A 1 116 ? 30.655 37.114 38.089 1.00 24.56 116 ALA A C 1
ATOM 951 O O . ALA A 1 116 ? 31.666 36.569 38.534 1.00 26.28 116 ALA A O 1
ATOM 953 N N . ALA A 1 117 ? 29.605 37.415 38.854 1.00 21.60 117 ALA A N 1
ATOM 954 C CA . ALA A 1 117 ? 29.583 37.129 40.286 1.00 19.82 117 ALA A CA 1
ATOM 955 C C . ALA A 1 117 ? 29.602 35.626 40.552 1.00 21.52 117 ALA A C 1
ATOM 956 O O . ALA A 1 117 ? 30.414 35.134 41.334 1.00 22.00 117 ALA A O 1
ATOM 958 N N . ARG A 1 118 ? 28.704 34.901 39.901 1.00 19.22 118 ARG A N 1
ATOM 959 C CA . ARG A 1 118 ? 28.633 33.462 40.080 1.00 19.94 118 ARG A CA 1
ATOM 960 C C . ARG A 1 118 ? 29.943 32.768 39.691 1.00 17.84 118 ARG A C 1
ATOM 961 O O . ARG A 1 118 ? 30.342 31.822 40.342 1.00 17.71 118 ARG A O 1
ATOM 969 N N . SER A 1 119 ? 30.619 33.231 38.644 1.00 21.56 119 SER A N 1
ATOM 970 C CA . SER A 1 119 ? 31.877 32.605 38.242 1.00 19.16 119 SER A CA 1
ATOM 971 C C . SER A 1 119 ? 32.936 32.825 39.319 1.00 19.50 119 SER A C 1
ATOM 972 O O . SER A 1 119 ? 33.951 32.121 39.358 1.00 18.62 119 SER A O 1
ATOM 983 N N . GLY A 1 121 ? 32.126 32.717 42.573 1.00 23.90 121 GLY A N 1
ATOM 984 C CA . GLY A 1 121 ? 31.745 31.967 43.759 1.00 24.17 121 GLY A CA 1
ATOM 985 C C . GLY A 1 121 ? 30.795 32.737 44.666 1.00 25.36 121 GLY A C 1
ATOM 986 O O . GLY A 1 121 ? 30.545 32.350 45.807 1.00 23.26 121 GLY A O 1
ATOM 987 N N . ILE A 1 122 ? 30.281 33.854 44.160 1.00 24.46 122 ILE A N 1
ATOM 988 C CA . ILE A 1 122 ? 29.325 34.661 44.891 1.00 23.09 122 ILE A CA 1
ATOM 989 C C . ILE A 1 122 ? 27.977 33.980 44.643 1.00 26.09 122 ILE A C 1
ATOM 990 O O . ILE A 1 122 ? 27.608 33.725 43.490 1.00 27.12 122 ILE A O 1
ATOM 995 N N . ARG A 1 123 ? 27.233 33.696 45.709 1.00 23.04 123 ARG A N 1
ATOM 996 C CA . ARG A 1 123 ? 25.944 33.023 45.570 1.00 25.32 123 ARG A CA 1
ATOM 997 C C . ARG A 1 123 ? 24.749 33.927 45.865 1.00 25.10 123 ARG A C 1
ATOM 998 O O . ARG A 1 123 ? 23.596 33.513 45.707 1.00 24.86 123 ARG A O 1
ATOM 1006 N N . LYS A 1 124 ? 25.026 35.158 46.280 1.00 25.76 124 LYS A N 1
ATOM 1007 C CA . LYS A 1 124 ? 23.967 36.095 46.639 1.00 25.97 124 LYS A CA 1
ATOM 1008 C C . LYS A 1 124 ? 24.408 37.545 46.502 1.00 24.51 124 LYS A C 1
ATOM 1009 O O . LYS A 1 124 ? 25.537 37.884 46.846 1.00 24.78 124 LYS A O 1
ATOM 1015 N N . LEU A 1 125 ? 23.517 38.396 45.997 1.00 24.11 125 LEU A N 1
ATOM 1016 C CA . LEU A 1 125 ? 23.819 39.815 45.830 1.00 22.08 125 LEU A CA 1
ATOM 1017 C C . LEU A 1 125 ? 22.938 40.646 46.712 1.00 22.46 125 LEU A C 1
ATOM 1018 O O . LEU A 1 125 ? 21.748 40.372 46.852 1.00 26.28 125 LEU A O 1
ATOM 1023 N N . SER A 1 126 ? 23.525 41.670 47.309 1.00 19.04 126 SER A N 1
ATOM 1024 C CA . SER A 1 126 ? 22.777 42.547 48.193 1.00 20.37 126 SER A CA 1
ATOM 1025 C C . SER A 1 126 ? 23.072 43.977 47.748 1.00 20.06 126 SER A C 1
ATOM 1026 O O . SER A 1 126 ? 24.163 44.258 47.254 1.00 17.78 126 SER A O 1
ATOM 1029 N N . LEU A 1 127 ? 22.111 44.880 47.913 1.00 22.17 127 LEU A N 1
ATOM 1030 C CA . LEU A 1 127 ? 22.328 46.256 47.487 1.00 22.60 127 LEU A CA 1
ATOM 1031 C C . LEU A 1 127 ? 21.406 47.258 48.149 1.00 22.09 127 LEU A C 1
ATOM 1032 O O . LEU A 1 127 ? 20.349 46.912 48.665 1.00 23.59 127 LEU A O 1
ATOM 1037 N N . HIS A 1 128 ? 21.829 48.510 48.129 1.00 21.04 128 HIS A N 1
ATOM 1038 C CA . HIS A 1 128 ? 21.028 49.573 48.669 1.00 22.02 128 HIS A CA 1
ATOM 1039 C C . HIS A 1 128 ? 20.614 50.445 47.500 1.00 22.71 128 HIS A C 1
ATOM 1040 O O . HIS A 1 128 ? 21.405 50.670 46.582 1.00 22.97 128 HIS A O 1
ATOM 1047 N N . VAL A 1 129 ? 19.368 50.916 47.538 1.00 24.04 129 VAL A N 1
ATOM 1048 C CA . VAL A 1 129 ? 18.818 51.786 46.499 1.00 23.63 129 VAL A CA 1
ATOM 1049 C C . VAL A 1 129 ? 17.920 52.819 47.166 1.00 23.04 129 VAL A C 1
ATOM 1050 O O . VAL A 1 129 ? 17.011 52.451 47.904 1.00 22.66 129 VAL A O 1
ATOM 1054 N N . PHE A 1 130 ? 18.186 54.108 46.928 1.00 24.47 130 PHE A N 1
ATOM 1055 C CA . PHE A 1 130 ? 17.359 55.167 47.514 1.00 26.03 130 PHE A CA 1
ATOM 1056 C C . PHE A 1 130 ? 15.928 55.005 47.001 1.00 27.77 130 PHE A C 1
ATOM 1057 O O . PHE A 1 130 ? 15.711 54.818 45.808 1.00 29.65 130 PHE A O 1
ATOM 1065 N N . ALA A 1 131 ? 14.958 55.066 47.904 1.00 27.09 131 ALA A N 1
ATOM 1066 C CA . ALA A 1 131 ? 13.555 54.916 47.528 1.00 27.24 131 ALA A CA 1
ATOM 1067 C C . ALA A 1 131 ? 13.123 55.831 46.387 1.00 25.77 131 ALA A C 1
ATOM 1068 O O . ALA A 1 131 ? 12.273 55.454 45.579 1.00 28.23 131 ALA A O 1
ATOM 1070 N N . HIS A 1 132 ? 13.702 57.031 46.317 1.00 27.85 132 HIS A N 1
ATOM 1071 C CA . HIS A 1 132 ? 13.335 57.988 45.270 1.00 26.62 132 HIS A CA 1
ATOM 1072 C C . HIS A 1 132 ? 13.810 57.576 43.881 1.00 28.02 132 HIS A C 1
ATOM 1073 O O . HIS A 1 132 ? 13.452 58.207 42.891 1.00 31.02 132 HIS A O 1
ATOM 1080 N N . ASN A 1 133 ? 14.629 56.534 43.810 1.00 22.29 133 ASN A N 1
ATOM 1081 C CA . ASN A 1 133 ? 15.119 56.039 42.527 1.00 22.69 133 ASN A CA 1
ATOM 1082 C C . ASN A 1 133 ? 14.138 54.963 42.075 1.00 21.74 133 ASN A C 1
ATOM 1083 O O . ASN A 1 133 ? 14.505 53.806 41.955 1.00 21.91 133 ASN A O 1
ATOM 1088 N N . GLN A 1 134 ? 12.888 55.345 41.849 1.00 20.52 134 GLN A N 1
ATOM 1089 C CA . GLN A 1 134 ? 11.873 54.392 41.431 1.00 21.90 134 GLN A CA 1
ATOM 1090 C C . GLN A 1 134 ? 12.276 53.561 40.224 1.00 20.68 134 GLN A C 1
ATOM 1091 O O . GLN A 1 134 ? 12.222 52.333 40.266 1.00 21.06 134 GLN A O 1
ATOM 1097 N N . THR A 1 135 ? 12.675 54.227 39.145 1.00 30.73 135 THR A N 1
ATOM 1098 C CA . THR A 1 135 ? 13.069 53.524 37.931 1.00 29.30 135 THR A CA 1
ATOM 1099 C C . THR A 1 135 ? 14.093 52.448 38.248 1.00 29.99 135 THR A C 1
ATOM 1100 O O . THR A 1 135 ? 13.912 51.289 37.876 1.00 31.95 135 THR A O 1
ATOM 1104 N N . ALA A 1 136 ? 15.160 52.808 38.950 1.00 22.27 136 ALA A N 1
ATOM 1105 C CA . ALA A 1 136 ? 16.144 51.792 39.282 1.00 23.13 136 ALA A CA 1
ATOM 1106 C C . ALA A 1 136 ? 15.535 50.713 40.181 1.00 21.20 136 ALA A C 1
ATOM 1107 O O . ALA A 1 136 ? 15.933 49.563 40.101 1.00 20.13 136 ALA A O 1
ATOM 1109 N N . ARG A 1 137 ? 14.572 51.054 41.034 1.00 22.13 137 ARG A N 1
ATOM 1110 C CA . ARG A 1 137 ? 13.992 50.005 41.883 1.00 23.24 137 ARG A CA 1
ATOM 1111 C C . ARG A 1 137 ? 13.239 48.990 41.022 1.00 23.06 137 ARG A C 1
ATOM 1112 O O . ARG A 1 137 ? 13.288 47.788 41.272 1.00 20.07 137 ARG A O 1
ATOM 1120 N N . LYS A 1 138 ? 12.543 49.487 40.006 1.00 27.60 138 LYS A N 1
ATOM 1121 C CA . LYS A 1 138 ? 11.768 48.629 39.120 1.00 29.16 138 LYS A CA 1
ATOM 1122 C C . LYS A 1 138 ? 12.688 47.658 38.391 1.00 27.13 138 LYS A C 1
ATOM 1123 O O . LYS A 1 138 ? 12.400 46.468 38.306 1.00 28.03 138 LYS A O 1
ATOM 1129 N N . LEU A 1 139 ? 13.797 48.175 37.875 1.00 24.03 139 LEU A N 1
ATOM 1130 C CA . LEU A 1 139 ? 14.768 47.359 37.152 1.00 25.02 139 LEU A CA 1
ATOM 1131 C C . LEU A 1 139 ? 15.252 46.200 38.022 1.00 24.46 139 LEU A C 1
ATOM 1132 O O . LEU A 1 139 ? 15.257 45.040 37.596 1.00 26.40 139 LEU A O 1
ATOM 1137 N N . TYR A 1 140 ? 15.662 46.519 39.244 1.00 21.72 140 TYR A N 1
ATOM 1138 C CA . TYR A 1 140 ? 16.143 45.503 40.175 1.00 21.26 140 TYR A CA 1
ATOM 1139 C C . TYR A 1 140 ? 15.094 44.424 40.440 1.00 22.21 140 TYR A C 1
ATOM 1140 O O . TYR A 1 140 ? 15.402 43.231 40.430 1.00 22.02 140 TYR A O 1
ATOM 1149 N N . GLU A 1 141 ? 13.856 44.859 40.659 1.00 26.14 141 GLU A N 1
ATOM 1150 C CA . GLU A 1 141 ? 12.739 43.961 40.914 1.00 27.73 141 GLU A CA 1
ATOM 1151 C C . GLU A 1 141 ? 12.487 43.061 39.721 1.00 27.60 141 GLU A C 1
ATOM 1152 O O . GLU A 1 141 ? 12.242 41.862 39.868 1.00 26.42 141 GLU A O 1
ATOM 1158 N N . GLN A 1 142 ? 12.542 43.654 38.536 1.00 24.36 142 GLN A N 1
ATOM 1159 C CA . GLN A 1 142 ? 12.320 42.922 37.297 1.00 24.64 142 GLN A CA 1
ATOM 1160 C C . GLN A 1 142 ? 13.411 41.897 37.059 1.00 23.21 142 GLN A C 1
ATOM 1161 O O . GLN A 1 142 ? 13.141 40.833 36.521 1.00 22.31 142 GLN A O 1
ATOM 1167 N N . THR A 1 143 ? 14.644 42.218 37.454 1.00 26.87 143 THR A N 1
ATOM 1168 C CA . THR A 1 143 ? 15.744 41.277 37.274 1.00 24.41 143 THR A CA 1
ATOM 1169 C C . THR A 1 143 ? 15.882 40.284 38.419 1.00 23.89 143 THR A C 1
ATOM 1170 O O . THR A 1 143 ? 16.885 39.577 38.497 1.00 26.11 143 THR A O 1
ATOM 1174 N N . GLY A 1 144 ? 14.906 40.233 39.322 1.00 19.47 144 GLY A N 1
ATOM 1175 C CA . GLY A 1 144 ? 14.985 39.244 40.387 1.00 19.53 144 GLY A CA 1
ATOM 1176 C C . GLY A 1 144 ? 15.212 39.688 41.816 1.00 18.79 144 GLY A C 1
ATOM 1177 O O . GLY A 1 144 ? 14.938 38.922 42.737 1.00 20.51 144 GLY A O 1
ATOM 1178 N N . PHE A 1 145 ? 15.725 40.900 42.006 1.00 16.45 145 PHE A N 1
ATOM 1179 C CA . PHE A 1 145 ? 15.992 41.431 43.341 1.00 18.92 145 PHE A CA 1
ATOM 1180 C C . PHE A 1 145 ? 14.711 41.569 44.155 1.00 21.85 145 PHE A C 1
ATOM 1181 O O . PHE A 1 145 ? 13.631 41.843 43.619 1.00 21.46 145 PHE A O 1
ATOM 1189 N N . GLN A 1 146 ? 14.821 41.375 45.459 1.00 25.18 146 GLN A N 1
ATOM 1190 C CA . GLN A 1 146 ? 13.658 41.514 46.318 1.00 26.15 146 GLN A CA 1
ATOM 1191 C C . GLN A 1 146 ? 14.024 42.389 47.494 1.00 25.10 146 GLN A C 1
ATOM 1192 O O . GLN A 1 146 ? 15.163 42.377 47.956 1.00 23.31 146 GLN A O 1
ATOM 1198 N N . GLU A 1 147 ? 13.052 43.160 47.958 1.00 24.26 147 GLU A N 1
ATOM 1199 C CA . GLU A 1 147 ? 13.249 44.053 49.086 1.00 24.57 147 GLU A CA 1
ATOM 1200 C C . GLU A 1 147 ? 13.375 43.241 50.378 1.00 23.40 147 GLU A C 1
ATOM 1201 O O . GLU A 1 147 ? 12.714 42.227 50.542 1.00 21.23 147 GLU A O 1
ATOM 1207 N N . THR A 1 148 ? 14.232 43.687 51.287 1.00 28.41 148 THR A N 1
ATOM 1208 C CA . THR A 1 148 ? 14.416 42.998 52.555 1.00 30.26 148 THR A CA 1
ATOM 1209 C C . THR A 1 148 ? 14.226 43.974 53.719 1.00 31.24 148 THR A C 1
ATOM 1210 O O . THR A 1 148 ? 13.663 43.625 54.760 1.00 30.14 148 THR A O 1
ATOM 1214 N N . ASP A 1 149 ? 14.681 45.209 53.526 1.00 27.13 149 ASP A N 1
ATOM 1215 C CA . ASP A 1 149 ? 14.572 46.237 54.556 1.00 25.82 149 ASP A CA 1
ATOM 1216 C C . ASP A 1 149 ? 14.184 47.558 53.882 1.00 27.02 149 ASP A C 1
ATOM 1217 O O . ASP A 1 149 ? 14.517 47.814 52.721 1.00 26.08 149 ASP A O 1
ATOM 1222 N N . VAL A 1 150 ? 13.453 48.383 54.611 1.00 26.76 150 VAL A N 1
ATOM 1223 C CA . VAL A 1 150 ? 13.004 49.656 54.101 1.00 25.50 150 VAL A CA 1
ATOM 1224 C C . VAL A 1 150 ? 13.125 50.668 55.219 1.00 25.66 150 VAL A C 1
ATOM 1225 O O . VAL A 1 150 ? 12.721 50.401 56.347 1.00 26.80 150 VAL A O 1
ATOM 1229 N N . VAL A 1 151 ? 13.707 51.820 54.922 1.00 27.29 151 VAL A N 1
ATOM 1230 C CA . VAL A 1 151 ? 13.819 52.873 55.917 1.00 25.53 151 VAL A CA 1
ATOM 1231 C C . VAL A 1 151 ? 12.792 53.909 55.500 1.00 26.35 151 VAL A C 1
ATOM 1232 O O . VAL A 1 151 ? 12.570 54.119 54.308 1.00 25.98 151 VAL A O 1
ATOM 1244 N N . SER A 1 153 ? 10.609 57.809 56.911 1.00 30.03 153 SER A N 1
ATOM 1245 C CA . SER A 1 153 ? 10.630 58.982 57.773 1.00 32.38 153 SER A CA 1
ATOM 1246 C C . SER A 1 153 ? 9.436 59.890 57.475 1.00 33.79 153 SER A C 1
ATOM 1247 O O . SER A 1 153 ? 8.598 59.591 56.621 1.00 32.06 153 SER A O 1
ATOM 1250 N N . LYS A 1 154 ? 9.367 61.000 58.195 1.00 37.21 154 LYS A N 1
ATOM 1251 C CA . LYS A 1 154 ? 8.293 61.963 58.021 1.00 38.82 154 LYS A CA 1
ATOM 1252 C C . LYS A 1 154 ? 8.568 63.165 58.902 1.00 39.49 154 LYS A C 1
ATOM 1253 O O . LYS A 1 154 ? 9.053 63.015 60.019 1.00 39.92 154 LYS A O 1
ATOM 1259 N N . LYS A 1 155 ? 8.267 64.354 58.392 1.00 35.40 155 LYS A N 1
ATOM 1260 C CA . LYS A 1 155 ? 8.457 65.589 59.146 1.00 36.74 155 LYS A CA 1
ATOM 1261 C C . LYS A 1 155 ? 7.209 65.811 59.989 1.00 36.54 155 LYS A C 1
ATOM 1262 O O . LYS A 1 155 ? 6.112 65.485 59.546 1.00 36.42 155 LYS A O 1
ATOM 1268 N N . LEU A 1 156 ? 7.369 66.352 61.195 1.00 46.53 156 LEU A N 1
ATOM 1269 C CA . LEU A 1 156 ? 6.223 66.622 62.066 1.00 47.97 156 LEU A CA 1
ATOM 1270 C C . LEU A 1 156 ? 5.666 68.038 61.846 1.00 50.53 156 LEU A C 1
ATOM 1271 O O . LEU A 1 156 ? 5.659 68.537 60.720 1.00 51.79 156 LEU A O 1
ATOM 1276 N N . LEU A 1 157 ? 5.194 68.678 62.916 1.00 55.50 157 LEU A N 1
ATOM 1277 C CA . LEU A 1 157 ? 4.643 70.031 62.828 1.00 56.74 157 LEU A CA 1
ATOM 1278 C C . LEU A 1 157 ? 5.744 71.049 62.544 1.00 57.29 157 LEU A C 1
ATOM 1279 O O . LEU A 1 157 ? 5.613 71.907 61.667 1.00 57.98 157 LEU A O 1
ATOM 1284 N N . THR B 1 2 ? 31.861 81.397 34.100 1.00 31.81 2 THR B N 1
ATOM 1285 C CA . THR B 1 2 ? 30.729 81.988 33.396 1.00 30.12 2 THR B CA 1
ATOM 1286 C C . THR B 1 2 ? 29.969 80.901 32.650 1.00 27.55 2 THR B C 1
ATOM 1287 O O . THR B 1 2 ? 30.570 80.010 32.057 1.00 24.28 2 THR B O 1
ATOM 1291 N N . ILE B 1 3 ? 28.646 80.988 32.680 1.00 27.22 3 ILE B N 1
ATOM 1292 C CA . ILE B 1 3 ? 27.803 80.016 32.007 1.00 24.30 3 ILE B CA 1
ATOM 1293 C C . ILE B 1 3 ? 27.262 80.644 30.737 1.00 24.38 3 ILE B C 1
ATOM 1294 O O . ILE B 1 3 ? 26.580 81.666 30.796 1.00 24.36 3 ILE B O 1
ATOM 1307 N N . LEU B 1 5 ? 24.950 80.682 27.258 1.00 21.29 5 LEU B N 1
ATOM 1308 C CA . LEU B 1 5 ? 23.696 80.199 26.688 1.00 21.66 5 LEU B CA 1
ATOM 1309 C C . LEU B 1 5 ? 23.865 80.154 25.170 1.00 22.41 5 LEU B C 1
ATOM 1310 O O . LEU B 1 5 ? 24.028 81.186 24.529 1.00 21.69 5 LEU B O 1
ATOM 1315 N N . THR B 1 6 ? 23.849 78.963 24.595 1.00 24.39 6 THR B N 1
ATOM 1316 C CA . THR B 1 6 ? 23.963 78.837 23.154 1.00 24.41 6 THR B CA 1
ATOM 1317 C C . THR B 1 6 ? 22.707 78.116 22.685 1.00 26.47 6 THR B C 1
ATOM 1318 O O . THR B 1 6 ? 22.281 77.132 23.291 1.00 25.77 6 THR B O 1
ATOM 1322 N N . PRO B 1 7 ? 22.083 78.602 21.605 1.00 29.59 7 PRO B N 1
ATOM 1323 C CA . PRO B 1 7 ? 20.874 77.907 21.139 1.00 30.33 7 PRO B CA 1
ATOM 1324 C C . PRO B 1 7 ? 21.211 76.470 20.699 1.00 29.04 7 PRO B C 1
ATOM 1325 O O . PRO B 1 7 ? 22.216 76.247 20.039 1.00 29.57 7 PRO B O 1
ATOM 1337 N N . GLN B 1 9 ? 21.407 72.955 18.757 1.00 25.01 9 GLN B N 1
ATOM 1338 C CA . GLN B 1 9 ? 21.481 72.591 17.350 1.00 29.66 9 GLN B CA 1
ATOM 1339 C C . GLN B 1 9 ? 20.648 71.320 17.231 1.00 31.78 9 GLN B C 1
ATOM 1340 O O . GLN B 1 9 ? 20.446 70.616 18.221 1.00 28.79 9 GLN B O 1
ATOM 1346 N N . THR B 1 10 ? 20.193 71.015 16.020 1.00 48.51 10 THR B N 1
ATOM 1347 C CA . THR B 1 10 ? 19.378 69.828 15.768 1.00 50.37 10 THR B CA 1
ATOM 1348 C C . THR B 1 10 ? 19.938 68.568 16.438 1.00 51.66 10 THR B C 1
ATOM 1349 O O . THR B 1 10 ? 19.180 67.702 16.882 1.00 53.21 10 THR B O 1
ATOM 1353 N N . GLU B 1 11 ? 21.261 68.465 16.515 1.00 42.99 11 GLU B N 1
ATOM 1354 C CA . GLU B 1 11 ? 21.893 67.307 17.135 1.00 43.67 11 GLU B CA 1
ATOM 1355 C C . GLU B 1 11 ? 21.501 67.251 18.611 1.00 44.32 11 GLU B C 1
ATOM 1356 O O . GLU B 1 11 ? 20.975 66.247 19.097 1.00 43.92 11 GLU B O 1
ATOM 1362 N N . GLU B 1 12 ? 21.760 68.346 19.317 1.00 60.75 12 GLU B N 1
ATOM 1363 C CA . GLU B 1 12 ? 21.457 68.445 20.741 1.00 59.39 12 GLU B CA 1
ATOM 1364 C C . GLU B 1 12 ? 19.981 68.277 21.059 1.00 56.78 12 GLU B C 1
ATOM 1365 O O . GLU B 1 12 ? 19.612 67.507 21.937 1.00 57.14 12 GLU B O 1
ATOM 1371 N N . PHE B 1 13 ? 19.141 69.020 20.353 1.00 45.77 13 PHE B N 1
ATOM 1372 C CA . PHE B 1 13 ? 17.707 68.962 20.580 1.00 43.73 13 PHE B CA 1
ATOM 1373 C C . PHE B 1 13 ? 17.185 67.528 20.678 1.00 42.17 13 PHE B C 1
ATOM 1374 O O . PHE B 1 13 ? 16.693 67.114 21.731 1.00 40.94 13 PHE B O 1
ATOM 1382 N N . ARG B 1 14 ? 17.306 66.773 19.589 1.00 37.37 14 ARG B N 1
ATOM 1383 C CA . ARG B 1 14 ? 16.841 65.388 19.551 1.00 34.98 14 ARG B CA 1
ATOM 1384 C C . ARG B 1 14 ? 17.291 64.580 20.785 1.00 33.11 14 ARG B C 1
ATOM 1385 O O . ARG B 1 14 ? 16.481 63.883 21.400 1.00 31.69 14 ARG B O 1
ATOM 1393 N N . SER B 1 15 ? 18.567 64.702 21.150 1.00 28.14 15 SER B N 1
ATOM 1394 C CA . SER B 1 15 ? 19.138 64.024 22.319 1.00 28.40 15 SER B CA 1
ATOM 1395 C C . SER B 1 15 ? 18.568 64.619 23.601 1.00 28.16 15 SER B C 1
ATOM 1396 O O . SER B 1 15 ? 18.403 63.934 24.611 1.00 27.86 15 SER B O 1
ATOM 1399 N N . TYR B 1 16 ? 18.297 65.915 23.568 1.00 40.35 16 TYR B N 1
ATOM 1400 C CA . TYR B 1 16 ? 17.722 66.583 24.729 1.00 41.59 16 TYR B CA 1
ATOM 1401 C C . TYR B 1 16 ? 16.282 66.077 24.901 1.00 42.39 16 TYR B C 1
ATOM 1402 O O . TYR B 1 16 ? 15.873 65.726 26.010 1.00 43.60 16 TYR B O 1
ATOM 1411 N N . LEU B 1 17 ? 15.531 66.032 23.800 1.00 34.51 17 LEU B N 1
ATOM 1412 C CA . LEU B 1 17 ? 14.146 65.572 23.825 1.00 37.29 17 LEU B CA 1
ATOM 1413 C C . LEU B 1 17 ? 14.009 64.197 24.481 1.00 38.12 17 LEU B C 1
ATOM 1414 O O . LEU B 1 17 ? 13.200 64.012 25.389 1.00 39.69 17 LEU B O 1
ATOM 1419 N N . THR B 1 18 ? 14.802 63.239 24.015 1.00 42.42 18 THR B N 1
ATOM 1420 C CA . THR B 1 18 ? 14.784 61.886 24.555 1.00 41.77 18 THR B CA 1
ATOM 1421 C C . THR B 1 18 ? 15.122 61.922 26.037 1.00 41.80 18 THR B C 1
ATOM 1422 O O . THR B 1 18 ? 14.550 61.191 26.835 1.00 42.73 18 THR B O 1
ATOM 1426 N N . TYR B 1 19 ? 16.065 62.777 26.400 1.00 34.26 19 TYR B N 1
ATOM 1427 C CA . TYR B 1 19 ? 16.473 62.905 27.790 1.00 34.39 19 TYR B CA 1
ATOM 1428 C C . TYR B 1 19 ? 15.327 63.477 28.618 1.00 32.97 19 TYR B C 1
ATOM 1429 O O . TYR B 1 19 ? 14.781 62.795 29.480 1.00 32.26 19 TYR B O 1
ATOM 1438 N N . THR B 1 20 ? 14.946 64.720 28.334 1.00 33.61 20 THR B N 1
ATOM 1439 C CA . THR B 1 20 ? 13.879 65.377 29.086 1.00 31.90 20 THR B CA 1
ATOM 1440 C C . THR B 1 20 ? 12.580 64.575 29.150 1.00 29.70 20 THR B C 1
ATOM 1441 O O . THR B 1 20 ? 11.992 64.416 30.221 1.00 26.11 20 THR B O 1
ATOM 1445 N N . THR B 1 21 ? 12.141 64.068 28.007 1.00 27.74 21 THR B N 1
ATOM 1446 C CA . THR B 1 21 ? 10.910 63.286 27.957 1.00 27.89 21 THR B CA 1
ATOM 1447 C C . THR B 1 21 ? 10.933 62.109 28.928 1.00 27.39 21 THR B C 1
ATOM 1448 O O . THR B 1 21 ? 9.991 61.896 29.695 1.00 28.08 21 THR B O 1
ATOM 1452 N N . LYS B 1 22 ? 12.007 61.337 28.889 1.00 29.54 22 LYS B N 1
ATOM 1453 C CA . LYS B 1 22 ? 12.132 60.176 29.763 1.00 30.91 22 LYS B CA 1
ATOM 1454 C C . LYS B 1 22 ? 12.185 60.627 31.220 1.00 29.35 22 LYS B C 1
ATOM 1455 O O . LYS B 1 22 ? 11.656 59.981 32.120 1.00 31.07 22 LYS B O 1
ATOM 1461 N N . HIS B 1 23 ? 12.835 61.753 31.439 1.00 30.52 23 HIS B N 1
ATOM 1462 C CA . HIS B 1 23 ? 12.966 62.302 32.776 1.00 29.98 23 HIS B CA 1
ATOM 1463 C C . HIS B 1 23 ? 11.627 62.816 33.323 1.00 29.28 23 HIS B C 1
ATOM 1464 O O . HIS B 1 23 ? 11.297 62.610 34.495 1.00 28.85 23 HIS B O 1
ATOM 1471 N N . TYR B 1 24 ? 10.867 63.494 32.471 1.00 23.01 24 TYR B N 1
ATOM 1472 C CA . TYR B 1 24 ? 9.567 64.049 32.860 1.00 23.20 24 TYR B CA 1
ATOM 1473 C C . TYR B 1 24 ? 8.585 62.955 33.296 1.00 21.98 24 TYR B C 1
ATOM 1474 O O . TYR B 1 24 ? 7.804 63.136 34.223 1.00 19.94 24 TYR B O 1
ATOM 1483 N N . ALA B 1 25 ? 8.627 61.823 32.603 1.00 29.11 25 ALA B N 1
ATOM 1484 C CA . ALA B 1 25 ? 7.757 60.714 32.928 1.00 30.37 25 ALA B CA 1
ATOM 1485 C C . ALA B 1 25 ? 8.104 60.223 34.329 1.00 30.76 25 ALA B C 1
ATOM 1486 O O . ALA B 1 25 ? 7.220 59.930 35.138 1.00 32.76 25 ALA B O 1
ATOM 1488 N N . GLU B 1 26 ? 9.397 60.147 34.618 1.00 23.85 26 GLU B N 1
ATOM 1489 C CA . GLU B 1 26 ? 9.867 59.691 35.918 1.00 23.27 26 GLU B CA 1
ATOM 1490 C C . GLU B 1 26 ? 9.405 60.677 37.001 1.00 22.74 26 GLU B C 1
ATOM 1491 O O . GLU B 1 26 ? 9.052 60.277 38.105 1.00 23.39 26 GLU B O 1
ATOM 1497 N N . GLU B 1 27 ? 9.384 61.962 36.668 1.00 21.81 27 GLU B N 1
ATOM 1498 C CA . GLU B 1 27 ? 8.959 62.979 37.618 1.00 22.21 27 GLU B CA 1
ATOM 1499 C C . GLU B 1 27 ? 7.454 62.891 37.859 1.00 21.48 27 GLU B C 1
ATOM 1500 O O . GLU B 1 27 ? 6.975 63.033 38.986 1.00 18.50 27 GLU B O 1
ATOM 1506 N N . LYS B 1 28 ? 6.704 62.665 36.798 1.00 17.99 28 LYS B N 1
ATOM 1507 C CA . LYS B 1 28 ? 5.268 62.569 36.949 1.00 20.83 28 LYS B CA 1
ATOM 1508 C C . LYS B 1 28 ? 4.873 61.353 37.770 1.00 20.89 28 LYS B C 1
ATOM 1509 O O . LYS B 1 28 ? 3.924 61.416 38.560 1.00 19.85 28 LYS B O 1
ATOM 1515 N N . VAL B 1 29 ? 5.602 60.250 37.598 1.00 25.15 29 VAL B N 1
ATOM 1516 C CA . VAL B 1 29 ? 5.313 59.039 38.368 1.00 23.66 29 VAL B CA 1
ATOM 1517 C C . VAL B 1 29 ? 5.673 59.268 39.826 1.00 23.05 29 VAL B C 1
ATOM 1518 O O . VAL B 1 29 ? 4.921 58.884 40.718 1.00 22.19 29 VAL B O 1
ATOM 1522 N N . LYS B 1 30 ? 6.821 59.902 40.056 1.00 25.58 30 LYS B N 1
ATOM 1523 C CA . LYS B 1 30 ? 7.263 60.185 41.410 1.00 25.96 30 LYS B CA 1
ATOM 1524 C C . LYS B 1 30 ? 6.231 61.036 42.130 1.00 23.57 30 LYS B C 1
ATOM 1525 O O . LYS B 1 30 ? 5.886 60.781 43.282 1.00 24.06 30 LYS B O 1
ATOM 1531 N N . ALA B 1 31 ? 5.734 62.053 41.445 1.00 24.55 31 ALA B N 1
ATOM 1532 C CA . ALA B 1 31 ? 4.730 62.947 42.035 1.00 24.84 31 ALA B CA 1
ATOM 1533 C C . ALA B 1 31 ? 3.418 62.188 42.278 1.00 25.72 31 ALA B C 1
ATOM 1534 O O . ALA B 1 31 ? 2.565 62.625 43.058 1.00 26.68 31 ALA B O 1
ATOM 1536 N N . GLY B 1 32 ? 3.280 61.049 41.603 1.00 23.54 32 GLY B N 1
ATOM 1537 C CA . GLY B 1 32 ? 2.096 60.228 41.733 1.00 24.34 32 GLY B CA 1
ATOM 1538 C C . GLY B 1 32 ? 1.063 60.627 40.703 1.00 25.19 32 GLY B C 1
ATOM 1539 O O . GLY B 1 32 ? -0.015 60.054 40.647 1.00 27.61 32 GLY B O 1
ATOM 1540 N N . THR B 1 33 ? 1.402 61.611 39.879 1.00 27.29 33 THR B N 1
ATOM 1541 C CA . THR B 1 33 ? 0.492 62.116 38.856 1.00 27.10 33 THR B CA 1
ATOM 1542 C C . THR B 1 33 ? 0.168 61.088 37.777 1.00 27.32 33 THR B C 1
ATOM 1543 O O . THR B 1 33 ? -1.007 60.853 37.474 1.00 27.46 33 THR B O 1
ATOM 1547 N N . TRP B 1 34 ? 1.196 60.479 37.193 1.00 25.71 34 TRP B N 1
ATOM 1548 C CA . TRP B 1 34 ? 0.966 59.485 36.149 1.00 28.40 34 TRP B CA 1
ATOM 1549 C C . TRP B 1 34 ? 1.426 58.116 36.572 1.00 29.23 34 TRP B C 1
ATOM 1550 O O . TRP B 1 34 ? 2.432 57.983 37.265 1.00 31.64 34 TRP B O 1
ATOM 1561 N N . LEU B 1 35 ? 0.684 57.100 36.149 1.00 30.11 35 LEU B N 1
ATOM 1562 C CA . LEU B 1 35 ? 1.023 55.713 36.454 1.00 31.23 35 LEU B CA 1
ATOM 1563 C C . LEU B 1 35 ? 2.203 55.322 35.577 1.00 31.67 35 LEU B C 1
ATOM 1564 O O . LEU B 1 35 ? 2.295 55.751 34.429 1.00 34.00 35 LEU B O 1
ATOM 1569 N N . PRO B 1 36 ? 3.119 54.512 36.107 1.00 23.79 36 PRO B N 1
ATOM 1570 C CA . PRO B 1 36 ? 4.305 54.045 35.384 1.00 24.83 36 PRO B CA 1
ATOM 1571 C C . PRO B 1 36 ? 4.017 53.608 33.940 1.00 26.44 36 PRO B C 1
ATOM 1572 O O . PRO B 1 36 ? 4.661 54.070 32.999 1.00 24.22 36 PRO B O 1
ATOM 1576 N N . GLU B 1 37 ? 3.046 52.714 33.781 1.00 35.18 37 GLU B N 1
ATOM 1577 C CA . GLU B 1 37 ? 2.665 52.185 32.469 1.00 37.39 37 GLU B CA 1
ATOM 1578 C C . GLU B 1 37 ? 2.256 53.282 31.499 1.00 38.78 37 GLU B C 1
ATOM 1579 O O . GLU B 1 37 ? 2.356 53.127 30.277 1.00 38.71 37 GLU B O 1
ATOM 1585 N N . ASP B 1 38 ? 1.786 54.389 32.053 1.00 34.77 38 ASP B N 1
ATOM 1586 C CA . ASP B 1 38 ? 1.348 55.516 31.247 1.00 36.25 38 ASP B CA 1
ATOM 1587 C C . ASP B 1 38 ? 2.496 56.503 31.014 1.00 35.26 38 ASP B C 1
ATOM 1588 O O . ASP B 1 38 ? 2.790 56.864 29.878 1.00 35.67 38 ASP B O 1
ATOM 1593 N N . ALA B 1 39 ? 3.139 56.913 32.104 1.00 31.67 39 ALA B N 1
ATOM 1594 C CA . ALA B 1 39 ? 4.249 57.875 32.103 1.00 31.58 39 ALA B CA 1
ATOM 1595 C C . ALA B 1 39 ? 4.955 58.155 30.776 1.00 31.72 39 ALA B C 1
ATOM 1596 O O . ALA B 1 39 ? 4.867 59.260 30.240 1.00 28.61 39 ALA B O 1
ATOM 1598 N N . GLN B 1 40 ? 5.666 57.157 30.263 1.00 43.45 40 GLN B N 1
ATOM 1599 C CA . GLN B 1 40 ? 6.417 57.283 29.014 1.00 44.64 40 GLN B CA 1
ATOM 1600 C C . GLN B 1 40 ? 5.628 57.867 27.851 1.00 43.43 40 GLN B C 1
ATOM 1601 O O . GLN B 1 40 ? 6.060 58.834 27.225 1.00 44.36 40 GLN B O 1
ATOM 1607 N N . LEU B 1 41 ? 4.475 57.276 27.562 1.00 38.43 41 LEU B N 1
ATOM 1608 C CA . LEU B 1 41 ? 3.634 57.747 26.467 1.00 39.04 41 LEU B CA 1
ATOM 1609 C C . LEU B 1 41 ? 3.122 59.167 26.704 1.00 39.02 41 LEU B C 1
ATOM 1610 O O . LEU B 1 41 ? 3.235 60.034 25.832 1.00 37.77 41 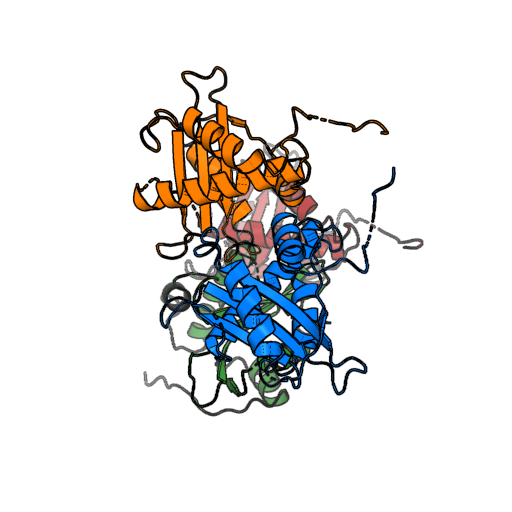LEU B O 1
ATOM 1615 N N . LEU B 1 42 ? 2.551 59.402 27.882 1.00 36.25 42 LEU B N 1
ATOM 1616 C CA . LEU B 1 42 ? 2.022 60.721 28.214 1.00 36.39 42 LEU B CA 1
ATOM 1617 C C . LEU B 1 42 ? 3.104 61.790 28.042 1.00 37.26 42 LEU B C 1
ATOM 1618 O O . LEU B 1 42 ? 2.820 62.903 27.596 1.00 35.62 42 LEU B O 1
ATOM 1623 N N . SER B 1 43 ? 4.347 61.432 28.364 1.00 38.77 43 SER B N 1
ATOM 1624 C CA . SER B 1 43 ? 5.467 62.358 28.272 1.00 38.44 43 SER B CA 1
ATOM 1625 C C . SER B 1 43 ? 5.821 62.829 26.873 1.00 37.90 43 SER B C 1
ATOM 1626 O O . SER B 1 43 ? 6.044 64.015 26.658 1.00 37.83 43 SER B O 1
ATOM 1629 N N . LYS B 1 44 ? 5.895 61.916 25.916 1.00 42.53 44 LYS B N 1
ATOM 1630 C CA . LYS B 1 44 ? 6.235 62.326 24.556 1.00 42.52 44 LYS B CA 1
ATOM 1631 C C . LYS B 1 44 ? 5.184 63.286 23.990 1.00 42.56 44 LYS B C 1
ATOM 1632 O O . LYS B 1 44 ? 5.525 64.251 23.307 1.00 43.55 44 LYS B O 1
ATOM 1638 N N . GLN B 1 45 ? 3.914 63.021 24.291 1.00 36.01 45 GLN B N 1
ATOM 1639 C CA . GLN B 1 45 ? 2.801 63.846 23.816 1.00 35.54 45 GLN B CA 1
ATOM 1640 C C . GLN B 1 45 ? 2.887 65.279 24.316 1.00 32.62 45 GLN B C 1
ATOM 1641 O O . GLN B 1 45 ? 2.748 66.227 23.541 1.00 30.38 45 GLN B O 1
ATOM 1647 N N . VAL B 1 46 ? 3.094 65.432 25.619 1.00 30.15 46 VAL B N 1
ATOM 1648 C CA . VAL B 1 46 ? 3.223 66.751 26.211 1.00 28.01 46 VAL B CA 1
ATOM 1649 C C . VAL B 1 46 ? 4.308 67.546 25.487 1.00 28.30 46 VAL B C 1
ATOM 1650 O O . VAL B 1 46 ? 4.068 68.656 25.038 1.00 30.45 46 VAL B O 1
ATOM 1654 N N . PHE B 1 47 ? 5.503 66.971 25.378 1.00 31.14 47 PHE B N 1
ATOM 1655 C CA . PHE B 1 47 ? 6.615 67.655 24.728 1.00 31.88 47 PHE B CA 1
ATOM 1656 C C . PHE B 1 47 ? 6.413 67.813 23.233 1.00 32.63 47 PHE B C 1
ATOM 1657 O O . PHE B 1 47 ? 6.945 68.742 22.625 1.00 30.97 47 PHE B O 1
ATOM 1665 N N . THR B 1 48 ? 5.647 66.914 22.633 1.00 27.30 48 THR B N 1
ATOM 1666 C CA . THR B 1 48 ? 5.399 67.018 21.208 1.00 29.55 48 THR B CA 1
ATOM 1667 C C . THR B 1 48 ? 4.400 68.132 20.952 1.00 30.91 48 THR B C 1
ATOM 1668 O O . THR B 1 48 ? 4.583 68.938 20.050 1.00 30.35 48 THR B O 1
ATOM 1672 N N . ASP B 1 49 ? 3.348 68.188 21.758 1.00 46.48 49 ASP B N 1
ATOM 1673 C CA . ASP B 1 49 ? 2.340 69.225 21.581 1.00 48.55 49 ASP B CA 1
ATOM 1674 C C . ASP B 1 49 ? 2.918 70.589 21.917 1.00 48.68 49 ASP B C 1
ATOM 1675 O O . ASP B 1 49 ? 2.538 71.600 21.317 1.00 49.22 49 ASP B O 1
ATOM 1680 N N . LEU B 1 50 ? 3.839 70.614 22.879 1.00 43.29 50 LEU B N 1
ATOM 1681 C CA . LEU B 1 50 ? 4.487 71.856 23.300 1.00 41.18 50 LEU B CA 1
ATOM 1682 C C . LEU B 1 50 ? 5.497 72.304 22.274 1.00 38.80 50 LEU B C 1
ATOM 1683 O O . LEU B 1 50 ? 5.737 73.494 22.106 1.00 39.23 50 LEU B O 1
ATOM 1688 N N . LEU B 1 51 ? 6.080 71.331 21.586 1.00 37.03 51 LEU B N 1
ATOM 1689 C CA . LEU B 1 51 ? 7.078 71.602 20.567 1.00 36.25 51 LEU B CA 1
ATOM 1690 C C . LEU B 1 51 ? 6.734 70.891 19.255 1.00 36.91 51 LEU B C 1
ATOM 1691 O O . LEU B 1 51 ? 7.320 69.870 18.919 1.00 37.16 51 LEU B O 1
ATOM 1696 N N . PRO B 1 52 ? 5.774 71.444 18.489 1.00 39.88 52 PRO B N 1
ATOM 1697 C CA . PRO B 1 52 ? 5.330 70.878 17.207 1.00 40.62 52 PRO B CA 1
ATOM 1698 C C . PRO B 1 52 ? 6.465 70.734 16.201 1.00 40.04 52 PRO B C 1
ATOM 1699 O O . PRO B 1 52 ? 6.780 69.632 15.755 1.00 38.31 52 PRO B O 1
ATOM 1703 N N . ARG B 1 53 ? 7.061 71.869 15.852 1.00 38.64 53 ARG B N 1
ATOM 1704 C CA . ARG B 1 53 ? 8.164 71.919 14.900 1.00 39.43 53 ARG B CA 1
ATOM 1705 C C . ARG B 1 53 ? 9.511 71.801 15.619 1.00 38.28 53 ARG B C 1
ATOM 1706 O O . ARG B 1 53 ? 10.546 72.164 15.069 1.00 39.05 53 ARG B O 1
ATOM 1714 N N . GLY B 1 54 ? 9.503 71.293 16.846 1.00 29.51 54 GLY B N 1
ATOM 1715 C CA . GLY B 1 54 ? 10.751 71.168 17.579 1.00 27.92 54 GLY B CA 1
ATOM 1716 C C . GLY B 1 54 ? 11.393 72.522 17.844 1.00 27.99 54 GLY B C 1
ATOM 1717 O O . GLY B 1 54 ? 10.774 73.399 18.446 1.00 24.07 54 GLY B O 1
ATOM 1718 N N . LEU B 1 55 ? 12.635 72.694 17.394 1.00 40.31 55 LEU B N 1
ATOM 1719 C CA . LEU B 1 55 ? 13.358 73.948 17.588 1.00 42.36 55 LEU B CA 1
ATOM 1720 C C . LEU B 1 55 ? 12.783 75.113 16.782 1.00 43.71 55 LEU B C 1
ATOM 1721 O O . LEU B 1 55 ? 13.084 76.280 17.059 1.00 44.83 55 LEU B O 1
ATOM 1726 N N . GLU B 1 56 ? 11.963 74.804 15.783 1.00 39.29 56 GLU B N 1
ATOM 1727 C CA . GLU B 1 56 ? 11.357 75.846 14.959 1.00 42.35 56 GLU B CA 1
ATOM 1728 C C . GLU B 1 56 ? 10.030 76.310 15.531 1.00 41.51 56 GLU B C 1
ATOM 1729 O O . GLU B 1 56 ? 9.341 77.131 14.934 1.00 41.49 56 GLU B O 1
ATOM 1735 N N . THR B 1 57 ? 9.665 75.781 16.689 1.00 43.97 57 THR B N 1
ATOM 1736 C CA . THR B 1 57 ? 8.427 76.195 17.315 1.00 44.29 57 THR B CA 1
ATOM 1737 C C . THR B 1 57 ? 8.679 77.620 17.792 1.00 44.18 57 THR B C 1
ATOM 1738 O O . THR B 1 57 ? 9.432 77.852 18.742 1.00 47.14 57 THR B O 1
ATOM 1742 N N . PRO B 1 58 ? 8.047 78.600 17.136 1.00 36.62 58 PRO B N 1
ATOM 1743 C CA . PRO B 1 58 ? 8.212 80.012 17.486 1.00 35.06 58 PRO B CA 1
ATOM 1744 C C . PRO B 1 58 ? 8.004 80.374 18.952 1.00 32.76 58 PRO B C 1
ATOM 1745 O O . PRO B 1 58 ? 7.151 79.802 19.623 1.00 31.76 58 PRO B O 1
ATOM 1749 N N . HIS B 1 59 ? 8.808 81.331 19.421 1.00 30.01 59 HIS B N 1
ATOM 1750 C CA . HIS B 1 59 ? 8.768 81.840 20.785 1.00 27.52 59 HIS B CA 1
ATOM 1751 C C . HIS B 1 59 ? 9.490 80.970 21.815 1.00 27.50 59 HIS B C 1
ATOM 1752 O O . HIS B 1 59 ? 9.735 81.391 22.955 1.00 27.07 59 HIS B O 1
ATOM 1759 N N . HIS B 1 60 ? 9.817 79.748 21.421 1.00 29.69 60 HIS B N 1
ATOM 1760 C CA . HIS B 1 60 ? 10.529 78.849 22.308 1.00 28.66 60 HIS B CA 1
ATOM 1761 C C . HIS B 1 60 ? 12.009 79.055 22.121 1.00 27.32 60 HIS B C 1
ATOM 1762 O O . HIS B 1 60 ? 12.482 79.279 21.011 1.00 26.62 60 HIS B O 1
ATOM 1769 N N . HIS B 1 61 ? 12.742 78.995 23.217 1.00 22.91 61 HIS B N 1
ATOM 1770 C CA . HIS B 1 61 ? 14.169 79.174 23.140 1.00 22.67 61 HIS B CA 1
ATOM 1771 C C . HIS B 1 61 ? 14.827 78.104 23.989 1.00 22.60 61 HIS B C 1
ATOM 1772 O O . HIS B 1 61 ? 14.759 78.130 25.222 1.00 23.80 61 HIS B O 1
ATOM 1779 N N . LEU B 1 62 ? 15.437 77.136 23.325 1.00 25.83 62 LEU B N 1
ATOM 1780 C CA . LEU B 1 62 ? 16.120 76.071 24.035 1.00 25.93 62 LEU B CA 1
ATOM 1781 C C . LEU B 1 62 ? 17.605 76.350 23.856 1.00 24.19 62 LEU B C 1
ATOM 1782 O O . LEU B 1 62 ? 18.089 76.532 22.736 1.00 22.99 62 LEU B O 1
ATOM 1787 N N . TRP B 1 63 ? 18.304 76.424 24.981 1.00 20.74 63 TRP B N 1
ATOM 1788 C CA . TRP B 1 63 ? 19.738 76.720 25.025 1.00 19.82 63 TRP B CA 1
ATOM 1789 C C . TRP B 1 63 ? 20.527 75.616 25.713 1.00 19.69 63 TRP B C 1
ATOM 1790 O O . TRP B 1 63 ? 20.020 74.938 26.609 1.00 18.89 63 TRP B O 1
ATOM 1801 N N . SER B 1 64 ? 21.774 75.443 25.301 1.00 27.11 64 SER B N 1
ATOM 1802 C CA . SER B 1 64 ? 22.649 74.469 25.939 1.00 27.28 64 SER B CA 1
ATOM 1803 C C . SER B 1 64 ? 23.513 75.351 26.820 1.00 27.59 64 SER B C 1
ATOM 1804 O O . SER B 1 64 ? 24.077 76.333 26.332 1.00 29.53 64 SER B O 1
ATOM 1807 N N . LEU B 1 65 ? 23.602 75.038 28.111 1.00 26.15 65 LEU B N 1
ATOM 1808 C CA . LEU B 1 65 ? 24.432 75.838 29.017 1.00 24.51 65 LEU B CA 1
ATOM 1809 C C . LEU B 1 65 ? 25.857 75.305 28.972 1.00 24.29 65 LEU B C 1
ATOM 1810 O O . LEU B 1 65 ? 26.089 74.131 29.245 1.00 25.60 65 LEU B O 1
ATOM 1815 N N . LYS B 1 66 ? 26.803 76.174 28.631 1.00 20.30 66 LYS B N 1
ATOM 1816 C CA . LYS B 1 66 ? 28.210 75.801 28.546 1.00 21.73 66 LYS B CA 1
ATOM 1817 C C . LYS B 1 66 ? 29.067 76.566 29.553 1.00 22.79 66 LYS B C 1
ATOM 1818 O O . LYS B 1 66 ? 28.820 77.739 29.821 1.00 21.62 66 LYS B O 1
ATOM 1824 N N . LEU B 1 67 ? 30.076 75.897 30.108 1.00 29.91 67 LEU B N 1
ATOM 1825 C CA . LEU B 1 67 ? 30.978 76.522 31.079 1.00 32.11 67 LEU B CA 1
ATOM 1826 C C . LEU B 1 67 ? 32.122 77.058 30.236 1.00 33.47 67 LEU B C 1
ATOM 1827 O O . LEU B 1 67 ? 32.794 78.035 30.578 1.00 34.69 67 LEU B O 1
ATOM 1832 N N . ASN B 1 68 ? 32.312 76.405 29.104 1.00 29.99 68 ASN B N 1
ATOM 1833 C CA . ASN B 1 68 ? 33.348 76.771 28.174 1.00 31.34 68 ASN B CA 1
ATOM 1834 C C . ASN B 1 68 ? 33.000 76.021 26.907 1.00 33.79 68 ASN B C 1
ATOM 1835 O O . ASN B 1 68 ? 31.958 75.361 26.836 1.00 34.06 68 ASN B O 1
ATOM 1840 N N . GLU B 1 69 ? 33.861 76.107 25.905 1.00 35.05 69 GLU B N 1
ATOM 1841 C CA . GLU B 1 69 ? 33.585 75.451 24.646 1.00 35.28 69 GLU B CA 1
ATOM 1842 C C . GLU B 1 69 ? 33.623 73.948 24.698 1.00 36.12 69 GLU B C 1
ATOM 1843 O O . GLU B 1 69 ? 33.448 73.295 23.678 1.00 38.73 69 GLU B O 1
ATOM 1849 N N . LYS B 1 70 ? 33.837 73.386 25.878 1.00 37.93 70 LYS B N 1
ATOM 1850 C CA . LYS B 1 70 ? 33.915 71.934 25.981 1.00 38.48 70 LYS B CA 1
ATOM 1851 C C . LYS B 1 70 ? 32.905 71.359 26.960 1.00 36.85 70 LYS B C 1
ATOM 1852 O O . LYS B 1 70 ? 32.206 70.392 26.657 1.00 39.62 70 LYS B O 1
ATOM 1858 N N . ASP B 1 71 ? 32.821 71.971 28.131 1.00 31.92 71 ASP B N 1
ATOM 1859 C CA . ASP B 1 71 ? 31.921 71.494 29.152 1.00 28.08 71 ASP B CA 1
ATOM 1860 C C . ASP B 1 71 ? 30.504 72.024 29.061 1.00 26.86 71 ASP B C 1
ATOM 1861 O O . ASP B 1 71 ? 30.243 73.180 29.382 1.00 26.95 71 ASP B O 1
ATOM 1866 N N . ILE B 1 72 ? 29.593 71.160 28.618 1.00 26.66 72 ILE B N 1
ATOM 1867 C CA . ILE B 1 72 ? 28.189 71.518 28.511 1.00 26.12 72 ILE B CA 1
ATOM 1868 C C . ILE B 1 72 ? 27.536 71.084 29.818 1.00 25.02 72 ILE B C 1
ATOM 1869 O O . ILE B 1 72 ? 27.156 69.926 29.984 1.00 28.67 72 ILE B O 1
ATOM 1874 N N . VAL B 1 73 ? 27.418 72.035 30.739 1.00 24.20 73 VAL B N 1
ATOM 1875 C CA . VAL B 1 73 ? 26.868 71.809 32.072 1.00 22.01 73 VAL B CA 1
ATOM 1876 C C . VAL B 1 73 ? 25.381 71.456 32.167 1.00 21.11 73 VAL B C 1
ATOM 1877 O O . VAL B 1 73 ? 24.966 70.741 33.097 1.00 19.34 73 VAL B O 1
ATOM 1881 N N . GLY B 1 74 ? 24.589 71.959 31.220 1.00 17.92 74 GLY B N 1
ATOM 1882 C CA . GLY B 1 74 ? 23.163 71.685 31.223 1.00 19.96 74 GLY B CA 1
ATOM 1883 C C . GLY B 1 74 ? 22.330 72.194 30.048 1.00 19.36 74 GLY B C 1
ATOM 1884 O O . GLY B 1 74 ? 22.818 72.366 28.933 1.00 21.78 74 GLY B O 1
ATOM 1885 N N . TRP B 1 75 ? 21.057 72.449 30.325 1.00 18.33 75 TRP B N 1
ATOM 1886 C CA . TRP B 1 75 ? 20.086 72.886 29.327 1.00 17.52 75 TRP B CA 1
ATOM 1887 C C . TRP B 1 75 ? 19.165 73.943 29.935 1.00 18.72 75 TRP B C 1
ATOM 1888 O O . TRP B 1 75 ? 19.016 74.037 31.154 1.00 17.78 75 TRP B O 1
ATOM 1899 N N . LEU B 1 76 ? 18.526 74.725 29.083 1.00 23.60 76 LEU B N 1
ATOM 1900 C CA . LEU B 1 76 ? 17.615 75.760 29.551 1.00 22.84 76 LEU B CA 1
ATOM 1901 C C . LEU B 1 76 ? 16.602 75.961 28.438 1.00 23.15 76 LEU B C 1
ATOM 1902 O O . LEU B 1 76 ? 16.971 76.217 27.301 1.00 24.42 76 LEU B O 1
ATOM 1907 N N . TRP B 1 77 ? 15.328 75.833 28.760 1.00 21.01 77 TRP B N 1
ATOM 1908 C CA . TRP B 1 77 ? 14.293 76.011 27.765 1.00 21.68 77 TRP B CA 1
ATOM 1909 C C . TRP B 1 77 ? 13.224 76.941 28.295 1.00 20.08 77 TRP B C 1
ATOM 1910 O O . TRP B 1 77 ? 12.567 76.630 29.281 1.00 21.78 77 TRP B O 1
ATOM 1921 N N . ILE B 1 78 ? 13.064 78.098 27.657 1.00 19.11 78 ILE B N 1
ATOM 1922 C CA . ILE B 1 78 ? 12.037 79.034 28.092 1.00 18.09 78 ILE B CA 1
ATOM 1923 C C . ILE B 1 78 ? 11.094 79.380 26.957 1.00 18.76 78 ILE B C 1
ATOM 1924 O O . ILE B 1 78 ? 11.434 79.255 25.779 1.00 18.07 78 ILE B O 1
ATOM 1929 N N . HIS B 1 79 ? 9.904 79.816 27.331 1.00 18.01 79 HIS B N 1
ATOM 1930 C CA . HIS B 1 79 ? 8.878 80.209 26.376 1.00 20.32 79 HIS B CA 1
ATOM 1931 C C . HIS B 1 79 ? 8.514 81.651 26.650 1.00 22.96 79 HIS B C 1
ATOM 1932 O O . HIS B 1 79 ? 8.346 82.033 27.805 1.00 23.03 79 HIS B O 1
ATOM 1939 N N . ALA B 1 80 ? 8.379 82.446 25.597 1.00 25.97 80 ALA B N 1
ATOM 1940 C CA . ALA B 1 80 ? 8.010 83.849 25.747 1.00 34.26 80 ALA B CA 1
ATOM 1941 C C . ALA B 1 80 ? 6.689 84.137 25.039 1.00 38.89 80 ALA B C 1
ATOM 1942 O O . ALA B 1 80 ? 6.687 84.705 23.955 1.00 40.84 80 ALA B O 1
ATOM 1944 N N . GLU B 1 81 ? 5.570 83.755 25.649 1.00 69.42 81 GLU B N 1
ATOM 1945 C CA . GLU B 1 81 ? 4.247 83.964 25.045 1.00 75.65 81 GLU B CA 1
ATOM 1946 C C . GLU B 1 81 ? 4.107 85.251 24.233 1.00 77.21 81 GLU B C 1
ATOM 1947 O O . GLU B 1 81 ? 4.835 86.225 24.447 1.00 78.03 81 GLU B O 1
ATOM 1953 N N . PRO B 1 82 ? 3.165 85.265 23.277 1.00 65.79 82 PRO B N 1
ATOM 1954 C CA . PRO B 1 82 ? 2.937 86.441 22.434 1.00 66.77 82 PRO B CA 1
ATOM 1955 C C . PRO B 1 82 ? 2.355 87.635 23.184 1.00 65.84 82 PRO B C 1
ATOM 1956 O O . PRO B 1 82 ? 1.315 87.524 23.835 1.00 65.95 82 PRO B O 1
ATOM 1960 N N . GLU B 1 83 ? 3.042 88.772 23.089 1.00 60.09 83 GLU B N 1
ATOM 1961 C CA . GLU B 1 83 ? 2.603 90.003 23.738 1.00 57.55 83 GLU B CA 1
ATOM 1962 C C . GLU B 1 83 ? 2.050 89.748 25.134 1.00 55.24 83 GLU B C 1
ATOM 1963 O O . GLU B 1 83 ? 0.917 90.127 25.437 1.00 55.67 83 GLU B O 1
ATOM 1969 N N . HIS B 1 84 ? 2.839 89.110 25.988 1.00 43.27 84 HIS B N 1
ATOM 1970 C CA . HIS B 1 84 ? 2.368 88.827 27.334 1.00 40.54 84 HIS B CA 1
ATOM 1971 C C . HIS B 1 84 ? 2.211 90.127 28.120 1.00 40.48 84 HIS B C 1
ATOM 1972 O O . HIS B 1 84 ? 3.101 90.971 28.125 1.00 41.34 84 HIS B O 1
ATOM 1979 N N . PRO B 1 85 ? 1.065 90.305 28.795 1.00 48.83 85 PRO B N 1
ATOM 1980 C CA . PRO B 1 85 ? 0.790 91.513 29.585 1.00 48.95 85 PRO B CA 1
ATOM 1981 C C . PRO B 1 85 ? 1.853 91.908 30.609 1.00 47.80 85 PRO B C 1
ATOM 1982 O O . PRO B 1 85 ? 1.881 93.049 31.060 1.00 49.08 85 PRO B O 1
ATOM 1986 N N . GLN B 1 86 ? 2.721 90.974 30.982 1.00 36.87 86 GLN B N 1
ATOM 1987 C CA . GLN B 1 86 ? 3.775 91.282 31.942 1.00 35.26 86 GLN B CA 1
ATOM 1988 C C . GLN B 1 86 ? 5.123 90.847 31.391 1.00 34.71 86 GLN B C 1
ATOM 1989 O O . GLN B 1 86 ? 6.069 90.622 32.142 1.00 32.46 86 GLN B O 1
ATOM 1995 N N . GLN B 1 87 ? 5.194 90.727 30.069 1.00 41.24 87 GLN B N 1
ATOM 1996 C CA . GLN B 1 87 ? 6.422 90.328 29.384 1.00 42.32 87 GLN B CA 1
ATOM 1997 C C . GLN B 1 87 ? 7.029 89.122 30.110 1.00 40.80 87 GLN B C 1
ATOM 1998 O O . GLN B 1 87 ? 8.247 88.996 30.234 1.00 40.53 87 GLN B O 1
ATOM 2004 N N . GLU B 1 88 ? 6.166 88.235 30.590 1.00 34.64 88 GLU B N 1
ATOM 2005 C CA . GLU B 1 88 ? 6.622 87.064 31.307 1.00 33.07 88 GLU B CA 1
ATOM 2006 C C . GLU B 1 88 ? 7.062 85.979 30.331 1.00 31.78 88 GLU B C 1
ATOM 2007 O O . GLU B 1 88 ? 6.747 86.026 29.144 1.00 31.24 88 GLU B O 1
ATOM 2013 N N . ALA B 1 89 ? 7.826 85.018 30.830 1.00 35.10 89 ALA B N 1
ATOM 2014 C CA . ALA B 1 89 ? 8.286 83.902 30.015 1.00 31.60 89 ALA B CA 1
ATOM 2015 C C . ALA B 1 89 ? 8.308 82.715 30.954 1.00 29.35 89 ALA B C 1
ATOM 2016 O O . ALA B 1 89 ? 8.687 82.841 32.116 1.00 31.43 89 ALA B O 1
ATOM 2018 N N . PHE B 1 90 ? 7.872 81.567 30.459 1.00 25.71 90 PHE B N 1
ATOM 2019 C CA . PHE B 1 90 ? 7.839 80.373 31.272 1.00 21.61 90 PHE B CA 1
ATOM 2020 C C . PHE B 1 90 ? 9.069 79.523 31.047 1.00 21.61 90 PHE B C 1
ATOM 2021 O O . PHE B 1 90 ? 9.546 79.375 29.915 1.00 20.68 90 PHE B O 1
ATOM 2029 N N . ILE B 1 91 ? 9.572 78.959 32.137 1.00 22.00 91 ILE B N 1
ATOM 2030 C CA . ILE B 1 91 ? 10.732 78.090 32.077 1.00 21.14 91 ILE B CA 1
ATOM 2031 C C . ILE B 1 91 ? 10.240 76.646 32.028 1.00 20.91 91 ILE B C 1
ATOM 2032 O O . ILE B 1 91 ? 9.970 76.029 33.066 1.00 20.90 91 ILE B O 1
ATOM 2037 N N . TYR B 1 92 ? 10.116 76.102 30.823 1.00 20.76 92 TYR B N 1
ATOM 2038 C CA . TYR B 1 92 ? 9.666 74.726 30.683 1.00 20.30 92 TYR B CA 1
ATOM 2039 C C . TYR B 1 92 ? 10.697 73.762 31.235 1.00 19.87 92 TYR B C 1
ATOM 2040 O O . TYR B 1 92 ? 10.342 72.727 31.775 1.00 21.59 92 TYR B O 1
ATOM 2049 N N . ASP B 1 93 ? 11.976 74.095 31.147 1.00 15.65 93 ASP B N 1
ATOM 2050 C CA . ASP B 1 93 ? 12.953 73.139 31.636 1.00 16.43 93 ASP B CA 1
ATOM 2051 C C . ASP B 1 93 ? 14.307 73.767 31.913 1.00 16.61 93 ASP B C 1
ATOM 2052 O O . ASP B 1 93 ? 14.760 74.654 31.193 1.00 15.07 93 ASP B O 1
ATOM 2057 N N . PHE B 1 94 ? 14.929 73.302 32.984 1.00 15.19 94 PHE B N 1
ATOM 2058 C CA . PHE B 1 94 ? 16.220 73.792 33.408 1.00 17.39 94 PHE B CA 1
ATOM 2059 C C . PHE B 1 94 ? 16.896 72.811 34.348 1.00 19.07 94 PHE B C 1
ATOM 2060 O O . PHE B 1 94 ? 16.288 72.291 35.294 1.00 20.08 94 PHE B O 1
ATOM 2068 N N . GLY B 1 95 ? 18.172 72.568 34.102 1.00 24.23 95 GLY B N 1
ATOM 2069 C CA . GLY B 1 95 ? 18.882 71.641 34.949 1.00 23.35 95 GLY B CA 1
ATOM 2070 C C . GLY B 1 95 ? 20.254 71.425 34.377 1.00 24.40 95 GLY B C 1
ATOM 2071 O O . GLY B 1 95 ? 20.554 71.864 33.269 1.00 24.04 95 GLY B O 1
ATOM 2072 N N . LEU B 1 96 ? 21.086 70.736 35.140 1.00 23.58 96 LEU B N 1
ATOM 2073 C CA . LEU B 1 96 ? 22.440 70.458 34.731 1.00 25.34 96 LEU B CA 1
ATOM 2074 C C . LEU B 1 96 ? 22.615 68.967 34.637 1.00 25.79 96 LEU B C 1
ATOM 2075 O O . LEU B 1 96 ? 21.858 68.209 35.245 1.00 27.82 96 LEU B O 1
ATOM 2080 N N . TYR B 1 97 ? 23.598 68.537 33.858 1.00 30.45 97 TYR B N 1
ATOM 2081 C CA . TYR B 1 97 ? 23.853 67.112 33.760 1.00 32.94 97 TYR B CA 1
ATOM 2082 C C . TYR B 1 97 ? 24.539 66.653 35.047 1.00 34.22 97 TYR B C 1
ATOM 2083 O O . TYR B 1 97 ? 25.217 67.438 35.722 1.00 33.95 97 TYR B O 1
ATOM 2092 N N . GLU B 1 98 ? 24.339 65.380 35.366 1.00 34.56 98 GLU B N 1
ATOM 2093 C CA . GLU B 1 98 ? 24.885 64.747 36.556 1.00 35.83 98 GLU B CA 1
ATOM 2094 C C . GLU B 1 98 ? 26.362 65.100 36.821 1.00 34.69 98 GLU B C 1
ATO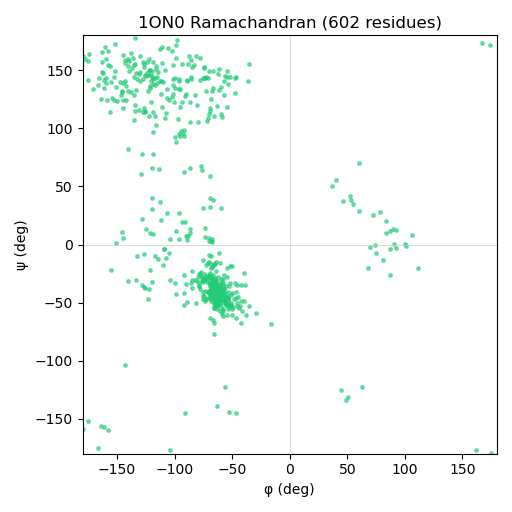M 2095 O O . GLU B 1 98 ? 26.707 65.599 37.899 1.00 35.90 98 GLU B O 1
ATOM 2101 N N . PRO B 1 99 ? 27.249 64.878 35.840 1.00 25.39 99 PRO B N 1
ATOM 2102 C CA . PRO B 1 99 ? 28.669 65.189 36.030 1.00 25.97 99 PRO B CA 1
ATOM 2103 C C . PRO B 1 99 ? 29.038 66.661 36.313 1.00 26.03 99 PRO B C 1
ATOM 2104 O O . PRO B 1 99 ? 30.185 66.946 36.627 1.00 25.15 99 PRO B O 1
ATOM 2108 N N . TYR B 1 100 ? 28.075 67.578 36.222 1.00 22.38 100 TYR B N 1
ATOM 2109 C CA . TYR B 1 100 ? 28.350 68.986 36.462 1.00 22.63 100 TYR B CA 1
ATOM 2110 C C . TYR B 1 100 ? 27.566 69.590 37.636 1.00 22.64 100 TYR B C 1
ATOM 2111 O O . TYR B 1 100 ? 27.558 70.807 37.834 1.00 21.98 100 TYR B O 1
ATOM 2120 N N . ARG B 1 101 ? 26.892 68.734 38.398 1.00 26.49 101 ARG B N 1
ATOM 2121 C CA . ARG B 1 101 ? 26.134 69.168 39.573 1.00 26.62 101 ARG B CA 1
ATOM 2122 C C . ARG B 1 101 ? 27.079 69.178 40.769 1.00 25.96 101 ARG B C 1
ATOM 2123 O O . ARG B 1 101 ? 28.134 68.549 40.725 1.00 27.28 101 ARG B O 1
ATOM 2131 N N . GLY B 1 102 ? 26.692 69.880 41.833 1.00 27.22 102 GLY B N 1
ATOM 2132 C CA . GLY B 1 102 ? 27.506 69.943 43.037 1.00 26.46 102 GLY B CA 1
ATOM 2133 C C . GLY B 1 102 ? 28.691 70.888 42.960 1.00 27.86 102 GLY B C 1
ATOM 2134 O O . GLY B 1 102 ? 29.701 70.686 43.638 1.00 29.68 102 GLY B O 1
ATOM 2135 N N . LYS B 1 103 ? 28.569 71.933 42.146 1.00 26.36 103 LYS B N 1
ATOM 2136 C CA . LYS B 1 103 ? 29.648 72.896 41.978 1.00 24.35 103 LYS B CA 1
ATOM 2137 C C . LYS B 1 103 ? 29.128 74.318 42.078 1.00 24.04 103 LYS B C 1
ATOM 2138 O O . LYS B 1 103 ? 29.911 75.272 42.122 1.00 21.33 103 LYS B O 1
ATOM 2144 N N . GLY B 1 104 ? 27.802 74.454 42.096 1.00 18.60 104 GLY B N 1
ATOM 2145 C CA . GLY B 1 104 ? 27.208 75.769 42.195 1.00 18.29 104 GLY B CA 1
ATOM 2146 C C . GLY B 1 104 ? 26.974 76.413 40.845 1.00 20.35 104 GLY B C 1
ATOM 2147 O O . GLY B 1 104 ? 26.713 77.618 40.758 1.00 22.60 104 GLY B O 1
ATOM 2148 N N . TYR B 1 105 ? 27.076 75.626 39.778 1.00 20.78 105 TYR B N 1
ATOM 2149 C CA . TYR B 1 105 ? 26.844 76.180 38.447 1.00 19.99 105 TYR B CA 1
ATOM 2150 C C . TYR B 1 105 ? 25.359 76.474 38.248 1.00 20.42 105 TYR B C 1
ATOM 2151 O O . TYR B 1 105 ? 25.005 77.398 37.518 1.00 23.19 105 TYR B O 1
ATOM 2160 N N . ALA B 1 106 ? 24.493 75.695 38.893 1.00 21.63 106 ALA B N 1
ATOM 2161 C CA . ALA B 1 106 ? 23.045 75.881 38.729 1.00 22.90 106 ALA B CA 1
ATOM 2162 C C . ALA B 1 106 ? 22.661 77.312 39.059 1.00 24.06 106 ALA B C 1
ATOM 2163 O O . ALA B 1 106 ? 21.980 77.965 38.265 1.00 26.43 106 ALA B O 1
ATOM 2165 N N . LYS B 1 107 ? 23.090 77.804 40.219 1.00 17.44 107 LYS B N 1
ATOM 2166 C CA . LYS B 1 107 ? 22.778 79.166 40.560 1.00 16.01 107 LYS B CA 1
ATOM 2167 C C . LYS B 1 107 ? 23.375 80.119 39.528 1.00 16.37 107 LYS B C 1
ATOM 2168 O O . LYS B 1 107 ? 22.719 81.059 39.111 1.00 17.77 107 LYS B O 1
ATOM 2174 N N . GLN B 1 108 ? 24.611 79.893 39.112 1.00 15.59 108 GLN B N 1
ATOM 2175 C CA . GLN B 1 108 ? 25.206 80.789 38.123 1.00 17.95 108 GLN B CA 1
ATOM 2176 C C . GLN B 1 108 ? 24.449 80.697 36.801 1.00 18.75 108 GLN B C 1
ATOM 2177 O O . GLN B 1 108 ? 24.332 81.685 36.073 1.00 19.68 108 GLN B O 1
ATOM 2183 N N . ALA B 1 109 ? 23.939 79.509 36.493 1.00 20.48 109 ALA B N 1
ATOM 2184 C CA . ALA B 1 109 ? 23.190 79.300 35.260 1.00 21.35 109 ALA B CA 1
ATOM 2185 C C . ALA B 1 109 ? 21.875 80.057 35.348 1.00 23.95 109 ALA B C 1
ATOM 2186 O O . ALA B 1 109 ? 21.316 80.476 34.335 1.00 24.08 109 ALA B O 1
ATOM 2188 N N . LEU B 1 110 ? 21.387 80.233 36.570 1.00 18.81 110 LEU B N 1
ATOM 2189 C CA . LEU B 1 110 ? 20.135 80.929 36.763 1.00 18.71 110 LEU B CA 1
ATOM 2190 C C . LEU B 1 110 ? 20.349 82.416 36.646 1.00 17.61 110 LEU B C 1
ATOM 2191 O O . LEU B 1 110 ? 19.420 83.157 36.314 1.00 19.31 110 LEU B O 1
ATOM 2196 N N . ALA B 1 111 ? 21.566 82.870 36.924 1.00 17.59 111 ALA B N 1
ATOM 2197 C CA . ALA B 1 111 ? 21.854 84.300 36.776 1.00 15.74 111 ALA B CA 1
ATOM 2198 C C . ALA B 1 111 ? 22.083 84.634 35.290 1.00 13.51 111 ALA B C 1
ATOM 2199 O O . ALA B 1 111 ? 21.891 85.757 34.882 1.00 14.69 111 ALA B O 1
ATOM 2201 N N . ALA B 1 112 ? 22.509 83.663 34.491 1.00 20.69 112 ALA B N 1
ATOM 2202 C CA . ALA B 1 112 ? 22.696 83.940 33.079 1.00 21.90 112 ALA B CA 1
ATOM 2203 C C . ALA B 1 112 ? 21.301 83.948 32.461 1.00 22.81 112 ALA B C 1
ATOM 2204 O O . ALA B 1 112 ? 21.075 84.572 31.419 1.00 27.40 112 ALA B O 1
ATOM 2206 N N . LEU B 1 113 ? 20.358 83.267 33.113 1.00 19.39 113 LEU B N 1
ATOM 2207 C CA . LEU B 1 113 ? 18.975 83.222 32.632 1.00 18.27 113 LEU B CA 1
ATOM 2208 C C . LEU B 1 113 ? 18.409 84.629 32.742 1.00 19.53 113 LEU B C 1
ATOM 2209 O O . LEU B 1 113 ? 17.908 85.172 31.766 1.00 18.77 113 LEU B O 1
ATOM 2214 N N . ASP B 1 114 ? 18.487 85.214 33.936 1.00 19.72 114 ASP B N 1
ATOM 2215 C CA . ASP B 1 114 ? 17.968 86.558 34.146 1.00 23.37 114 ASP B CA 1
ATOM 2216 C C . ASP B 1 114 ? 18.575 87.552 33.188 1.00 24.27 114 ASP B C 1
ATOM 2217 O O . ASP B 1 114 ? 17.879 88.380 32.609 1.00 24.20 114 ASP B O 1
ATOM 2222 N N . GLN B 1 115 ? 19.889 87.481 33.050 1.00 26.35 115 GLN B N 1
ATOM 2223 C CA . GLN B 1 115 ? 20.606 88.386 32.163 1.00 29.09 115 GLN B CA 1
ATOM 2224 C C . GLN B 1 115 ? 20.058 88.267 30.747 1.00 28.63 115 GLN B C 1
ATOM 2225 O O . GLN B 1 115 ? 19.810 89.272 30.085 1.00 30.41 115 GLN B O 1
ATOM 2231 N N . ALA B 1 116 ? 19.867 87.031 30.293 1.00 22.59 116 ALA B N 1
ATOM 2232 C CA . ALA B 1 116 ? 19.350 86.787 28.959 1.00 21.96 116 ALA B CA 1
ATOM 2233 C C . ALA B 1 116 ? 17.903 87.261 28.802 1.00 21.49 116 ALA B C 1
ATOM 2234 O O . ALA B 1 116 ? 17.578 87.960 27.841 1.00 20.67 116 ALA B O 1
ATOM 2236 N N . ALA B 1 117 ? 17.034 86.902 29.738 1.00 26.63 117 ALA B N 1
ATOM 2237 C CA . ALA B 1 117 ? 15.635 87.333 29.639 1.00 28.14 117 ALA B CA 1
ATOM 2238 C C . ALA B 1 117 ? 15.569 88.852 29.508 1.00 29.20 117 ALA B C 1
ATOM 2239 O O . ALA B 1 117 ? 14.938 89.374 28.585 1.00 31.87 117 ALA B O 1
ATOM 2241 N N . ARG B 1 118 ? 16.226 89.567 30.414 1.00 26.26 118 ARG B N 1
ATOM 2242 C CA . ARG B 1 118 ? 16.215 91.024 30.335 1.00 25.82 118 ARG B CA 1
ATOM 2243 C C . ARG B 1 118 ? 16.682 91.567 28.978 1.00 23.19 118 ARG B C 1
ATOM 2244 O O . ARG B 1 118 ? 16.050 92.451 28.417 1.00 20.80 118 ARG B O 1
ATOM 2252 N N . SER B 1 119 ? 17.774 91.033 28.452 1.00 18.27 119 SER B N 1
ATOM 2253 C CA . SER B 1 119 ? 18.287 91.495 27.175 1.00 19.16 119 SER B CA 1
ATOM 2254 C C . SER B 1 119 ? 17.274 91.319 26.068 1.00 20.08 119 SER B C 1
ATOM 2255 O O . SER B 1 119 ? 17.315 92.031 25.076 1.00 21.35 119 SER B O 1
ATOM 2266 N N . GLY B 1 121 ? 13.839 91.510 26.499 1.00 27.58 121 GLY B N 1
ATOM 2267 C CA . GLY B 1 121 ? 12.544 92.097 26.796 1.00 26.75 121 GLY B CA 1
ATOM 2268 C C . GLY B 1 121 ? 11.746 91.462 27.914 1.00 26.81 121 GLY B C 1
ATOM 2269 O O . GLY B 1 121 ? 10.885 92.096 28.507 1.00 27.81 121 GLY B O 1
ATOM 2270 N N . ILE B 1 122 ? 12.047 90.216 28.230 1.00 19.69 122 ILE B N 1
ATOM 2271 C CA . ILE B 1 122 ? 11.331 89.518 29.288 1.00 19.83 122 ILE B CA 1
ATOM 2272 C C . ILE B 1 122 ? 11.429 90.290 30.600 1.00 19.47 122 ILE B C 1
ATOM 2273 O O . ILE B 1 122 ? 12.523 90.642 31.012 1.00 19.13 122 ILE B O 1
ATOM 2278 N N . ARG B 1 123 ? 10.296 90.543 31.248 1.00 21.10 123 ARG B N 1
ATOM 2279 C CA . ARG B 1 123 ? 10.292 91.269 32.513 1.00 24.02 123 ARG B CA 1
ATOM 2280 C C . ARG B 1 123 ? 9.983 90.380 33.716 1.00 26.12 123 ARG B C 1
ATOM 2281 O O . ARG B 1 123 ? 10.138 90.806 34.866 1.00 26.65 123 ARG B O 1
ATOM 2289 N N . LYS B 1 124 ? 9.536 89.152 33.466 1.00 27.16 124 LYS B N 1
ATOM 2290 C CA . LYS B 1 124 ? 9.197 88.240 34.559 1.00 26.00 124 LYS B CA 1
ATOM 2291 C C . LYS B 1 124 ? 9.390 86.779 34.139 1.00 24.72 124 LYS B C 1
ATOM 2292 O O . LYS B 1 124 ? 9.236 86.428 32.973 1.00 23.81 124 LYS B O 1
ATOM 2298 N N . LEU B 1 125 ? 9.737 85.935 35.101 1.00 26.92 125 LEU B N 1
ATOM 2299 C CA . LEU B 1 125 ? 9.951 84.527 34.841 1.00 24.48 125 LEU B CA 1
ATOM 2300 C C . LEU B 1 125 ? 9.014 83.683 35.657 1.00 24.55 125 LEU B C 1
ATOM 2301 O O . LEU B 1 125 ? 8.768 83.963 36.833 1.00 27.01 125 LEU B O 1
ATOM 2306 N N . SER B 1 126 ? 8.510 82.625 35.036 1.00 23.21 126 SER B N 1
ATOM 2307 C CA . SER B 1 126 ? 7.580 81.721 35.702 1.00 21.54 126 SER B CA 1
ATOM 2308 C C . SER B 1 126 ? 8.039 80.287 35.414 1.00 21.06 126 SER B C 1
ATOM 2309 O O . SER B 1 126 ? 8.592 80.015 34.353 1.00 22.82 126 SER B O 1
ATOM 2312 N N . LEU B 1 127 ? 7.814 79.381 36.357 1.00 19.83 127 LEU B N 1
ATOM 2313 C CA . LEU B 1 127 ? 8.233 77.999 36.193 1.00 20.64 127 LEU B CA 1
ATOM 2314 C C . LEU B 1 127 ? 7.469 77.009 37.078 1.00 22.12 127 LEU B C 1
ATOM 2315 O O . LEU B 1 127 ? 6.789 77.402 38.031 1.00 20.09 127 LEU B O 1
ATOM 2320 N N . HIS B 1 128 ? 7.607 75.719 36.765 1.00 24.81 128 HIS B N 1
ATOM 2321 C CA . HIS B 1 128 ? 6.966 74.665 37.549 1.00 24.67 128 HIS B CA 1
ATOM 2322 C C . HIS B 1 128 ? 8.043 73.761 38.142 1.00 24.55 128 HIS B C 1
ATOM 2323 O O . HIS B 1 128 ? 9.026 73.420 37.485 1.00 22.97 128 HIS B O 1
ATOM 2330 N N . VAL B 1 129 ? 7.848 73.381 39.396 1.00 23.14 129 VAL B N 1
ATOM 2331 C CA . VAL B 1 129 ? 8.785 72.510 40.074 1.00 21.78 129 VAL B CA 1
ATOM 2332 C C . VAL B 1 129 ? 7.977 71.483 40.862 1.00 21.85 129 VAL B C 1
ATOM 2333 O O . VAL B 1 129 ? 7.037 71.839 41.560 1.00 20.14 129 VAL B O 1
ATOM 2337 N N . PHE B 1 130 ? 8.331 70.208 40.712 1.00 18.29 130 PHE B N 1
ATOM 2338 C CA . PHE B 1 130 ? 7.648 69.143 41.426 1.00 18.73 130 PHE B CA 1
ATOM 2339 C C . PHE B 1 130 ? 7.932 69.279 42.905 1.00 21.08 130 PHE B C 1
ATOM 2340 O O . PHE B 1 130 ? 9.079 69.487 43.318 1.00 21.36 130 PHE B O 1
ATOM 2348 N N . ALA B 1 131 ? 6.883 69.154 43.704 1.00 24.45 131 ALA B N 1
ATOM 2349 C CA . ALA B 1 131 ? 7.007 69.261 45.150 1.00 24.47 131 ALA B CA 1
ATOM 2350 C C . ALA B 1 131 ? 8.172 68.437 45.680 1.00 24.79 131 ALA B C 1
ATOM 2351 O O . ALA B 1 131 ? 8.903 68.899 46.553 1.00 24.73 131 ALA B O 1
ATOM 2353 N N . HIS B 1 132 ? 8.361 67.229 45.148 1.00 33.35 132 HIS B N 1
ATOM 2354 C CA . HIS B 1 132 ? 9.435 66.373 45.644 1.00 34.69 132 HIS B CA 1
ATOM 2355 C C . HIS B 1 132 ? 10.843 66.875 45.318 1.00 36.84 132 HIS B C 1
ATOM 2356 O O . HIS B 1 132 ? 11.800 66.478 45.980 1.00 37.72 132 HIS B O 1
ATOM 2363 N N . ASN B 1 133 ? 10.966 67.739 44.311 1.00 26.10 133 ASN B N 1
ATOM 2364 C CA . ASN B 1 133 ? 12.261 68.299 43.914 1.00 26.14 133 ASN B CA 1
ATOM 2365 C C . ASN B 1 133 ? 12.672 69.385 44.914 1.00 25.83 133 ASN B C 1
ATOM 2366 O O . ASN B 1 133 ? 12.785 70.556 44.564 1.00 21.67 133 ASN B O 1
ATOM 2371 N N . GLN B 1 134 ? 12.887 68.972 46.158 1.00 28.35 134 GLN B N 1
ATOM 2372 C CA . GLN B 1 134 ? 13.273 69.857 47.247 1.00 29.22 134 GLN B CA 1
ATOM 2373 C C . GLN B 1 134 ? 14.510 70.712 46.966 1.00 29.21 134 GLN B C 1
ATOM 2374 O O . GLN B 1 134 ? 14.513 71.914 47.231 1.00 29.06 134 GLN B O 1
ATOM 2380 N N . THR B 1 135 ? 15.562 70.105 46.433 1.00 26.31 135 THR B N 1
ATOM 2381 C CA . THR B 1 135 ? 16.783 70.855 46.162 1.00 26.63 135 THR B CA 1
ATOM 2382 C C . THR B 1 135 ? 16.537 71.961 45.155 1.00 26.84 135 THR B C 1
ATOM 2383 O O . THR B 1 135 ? 17.073 73.052 45.284 1.00 27.13 135 THR B O 1
ATOM 2387 N N . ALA B 1 136 ? 15.722 71.671 44.147 1.00 36.37 136 ALA B N 1
ATOM 2388 C CA . ALA B 1 136 ? 15.416 72.662 43.122 1.00 36.18 136 ALA B CA 1
ATOM 2389 C C . ALA B 1 136 ? 14.611 73.809 43.723 1.00 34.68 136 ALA B C 1
ATOM 2390 O O . ALA B 1 136 ? 14.914 74.983 43.489 1.00 32.17 136 ALA B O 1
ATOM 2392 N N . ARG B 1 137 ? 13.587 73.476 44.500 1.00 26.31 137 ARG B N 1
ATOM 2393 C CA . ARG B 1 137 ? 12.770 74.512 45.112 1.00 25.34 137 ARG B CA 1
ATOM 2394 C C . ARG B 1 137 ? 13.620 75.454 45.935 1.00 23.33 137 ARG B C 1
ATOM 2395 O O . ARG B 1 137 ? 13.468 76.655 45.838 1.00 23.61 137 ARG B O 1
ATOM 2403 N N . LYS B 1 138 ? 14.533 74.919 46.733 1.00 27.72 138 LYS B N 1
ATOM 2404 C CA . LYS B 1 138 ? 15.371 75.792 47.543 1.00 29.40 138 LYS B CA 1
ATOM 2405 C C . LYS B 1 138 ? 16.250 76.675 46.686 1.00 26.95 138 LYS B C 1
ATOM 2406 O O . LYS B 1 138 ? 16.433 77.847 46.983 1.00 28.10 138 LYS B O 1
ATOM 2412 N N . LEU B 1 139 ? 16.781 76.109 45.616 1.00 25.98 139 LEU B N 1
ATOM 2413 C CA . LEU B 1 139 ? 17.631 76.863 44.713 1.00 25.85 139 LEU B CA 1
ATOM 2414 C C . LEU B 1 139 ? 16.814 78.012 44.115 1.00 26.53 139 LEU B C 1
ATOM 2415 O O . LEU B 1 139 ? 17.254 79.168 44.122 1.00 27.51 139 LEU B O 1
ATOM 2420 N N . TYR B 1 140 ? 15.610 77.720 43.632 1.00 21.59 140 TYR B N 1
ATOM 2421 C CA . TYR B 1 140 ? 14.802 78.788 43.058 1.00 20.75 140 TYR B CA 1
ATOM 2422 C C . TYR B 1 140 ? 14.444 79.821 44.122 1.00 23.05 140 TYR B C 1
ATOM 2423 O O . TYR B 1 140 ? 14.434 81.016 43.843 1.00 20.68 140 TYR B O 1
ATOM 2432 N N . GLU B 1 141 ? 14.158 79.369 45.339 1.00 25.63 141 GLU B N 1
ATOM 2433 C CA . GLU B 1 141 ? 13.820 80.307 46.395 1.00 29.21 141 GLU B CA 1
ATOM 2434 C C . GLU B 1 141 ? 15.022 81.184 46.724 1.00 29.19 141 GLU B C 1
ATOM 2435 O O . GLU B 1 141 ? 14.871 82.377 46.966 1.00 29.50 141 GLU B O 1
ATOM 2441 N N . GLN B 1 142 ? 16.217 80.602 46.729 1.00 30.99 142 GLN B N 1
ATOM 2442 C CA . GLN B 1 142 ? 17.417 81.375 47.014 1.00 29.95 142 GLN B CA 1
ATOM 2443 C C . GLN B 1 142 ? 17.712 82.382 45.913 1.00 29.31 142 GLN B C 1
ATOM 2444 O O . GLN B 1 142 ? 18.262 83.444 46.192 1.00 30.38 142 GLN B O 1
ATOM 2450 N N . THR B 1 143 ? 17.370 82.066 44.664 1.00 25.55 143 THR B N 1
ATOM 2451 C CA . THR B 1 143 ? 17.635 83.027 43.594 1.00 23.92 143 THR B CA 1
ATOM 2452 C C . THR B 1 143 ? 16.514 84.048 43.399 1.00 22.43 143 THR B C 1
ATOM 2453 O O . THR B 1 143 ? 16.483 84.737 42.390 1.00 23.31 143 THR B O 1
ATOM 2457 N N . GLY B 1 144 ? 15.592 84.142 44.352 1.00 28.59 144 GLY B N 1
ATOM 2458 C CA . GLY B 1 144 ? 14.517 85.125 44.236 1.00 28.87 144 GLY B CA 1
ATOM 2459 C C . GLY B 1 144 ? 13.136 84.683 43.769 1.00 28.70 144 GLY B C 1
ATOM 2460 O O . GLY B 1 144 ? 12.216 85.499 43.681 1.00 29.33 144 GLY B O 1
ATOM 2461 N N . PHE B 1 145 ? 12.983 83.401 43.459 1.00 27.21 145 PHE B N 1
ATOM 2462 C CA . PHE B 1 145 ? 11.701 82.873 43.017 1.00 27.25 145 PHE B CA 1
ATOM 2463 C C . PHE B 1 145 ? 10.779 82.674 44.197 1.00 28.79 145 PHE B C 1
ATOM 2464 O O . PHE B 1 145 ? 11.208 82.254 45.266 1.00 30.06 145 PHE B O 1
ATOM 2472 N N . GLN B 1 146 ? 9.505 82.973 43.989 1.00 26.53 146 GLN B N 1
ATOM 2473 C CA . GLN B 1 146 ? 8.522 82.817 45.033 1.00 27.17 146 GLN B CA 1
ATOM 2474 C C . GLN B 1 146 ? 7.365 81.933 44.598 1.00 26.65 146 GLN B C 1
ATOM 2475 O O . GLN B 1 146 ? 6.960 81.945 43.437 1.00 25.41 146 GLN B O 1
ATOM 2481 N N . GLU B 1 147 ? 6.849 81.166 45.550 1.00 25.92 147 GLU B N 1
ATOM 2482 C CA . GLU B 1 147 ? 5.730 80.269 45.316 1.00 27.68 147 GLU B CA 1
ATOM 2483 C C . GLU B 1 147 ? 4.441 81.072 45.163 1.00 28.42 147 GLU B C 1
ATOM 2484 O O . GLU B 1 147 ? 4.143 81.955 45.974 1.00 29.53 147 GLU B O 1
ATOM 2490 N N . THR B 1 148 ? 3.678 80.751 44.126 1.00 22.85 148 THR B N 1
ATOM 2491 C CA . THR B 1 148 ? 2.418 81.423 43.844 1.00 21.96 148 THR B CA 1
ATOM 2492 C C . THR B 1 148 ? 1.241 80.428 43.803 1.00 23.94 148 THR B C 1
ATOM 2493 O O . THR B 1 148 ? 0.135 80.732 44.268 1.00 21.96 148 THR B O 1
ATOM 2497 N N . ASP B 1 149 ? 1.491 79.244 43.246 1.00 24.32 149 ASP B N 1
ATOM 2498 C CA . ASP B 1 149 ? 0.467 78.213 43.138 1.00 24.37 149 ASP B CA 1
ATOM 2499 C C . ASP B 1 149 ? 0.985 76.876 43.659 1.00 24.14 149 ASP B C 1
ATOM 2500 O O . ASP B 1 149 ? 2.141 76.515 43.435 1.00 24.91 149 ASP B O 1
ATOM 2505 N N . VAL B 1 150 ? 0.131 76.145 44.362 1.00 27.46 150 VAL B N 1
ATOM 2506 C CA . VAL B 1 150 ? 0.516 74.866 44.931 1.00 27.25 150 VAL B CA 1
ATOM 2507 C C . VAL B 1 150 ? -0.544 73.805 44.675 1.00 30.01 150 VAL B C 1
ATOM 2508 O O . VAL B 1 150 ? -1.689 73.962 45.097 1.00 31.34 150 VAL B O 1
ATOM 2512 N N . VAL B 1 151 ? -0.179 72.731 43.988 1.00 21.50 151 VAL B N 1
ATOM 2513 C CA . VAL B 1 151 ? -1.129 71.661 43.770 1.00 18.22 151 VAL B CA 1
ATOM 2514 C C . VAL B 1 151 ? -0.824 70.595 44.812 1.00 17.83 151 VAL B C 1
ATOM 2515 O O . VAL B 1 151 ? 0.334 70.371 45.159 1.00 17.15 151 VAL B O 1
ATOM 2527 N N . SER B 1 153 ? -2.409 66.606 46.583 1.00 29.04 153 SER B N 1
ATOM 2528 C CA . SER B 1 153 ? -3.283 65.459 46.366 1.00 31.41 153 SER B CA 1
ATOM 2529 C C . SER B 1 153 ? -3.260 64.544 47.588 1.00 32.05 153 SER B C 1
ATOM 2530 O O . SER B 1 153 ? -2.340 64.606 48.397 1.00 33.30 153 SER B O 1
ATOM 2533 N N . LYS B 1 154 ? -4.281 63.707 47.717 1.00 28.03 154 LYS B N 1
ATOM 2534 C CA . LYS B 1 154 ? -4.390 62.774 48.832 1.00 29.79 154 LYS B CA 1
ATOM 2535 C C . LYS B 1 154 ? -5.078 61.492 48.372 1.00 31.93 154 LYS B C 1
ATOM 2536 O O . LYS B 1 154 ? -6.145 61.541 47.762 1.00 31.29 154 LYS B O 1
ATOM 2542 N N . LYS B 1 155 ? -4.464 60.346 48.646 1.00 35.80 155 LYS B N 1
ATOM 2543 C CA . LYS B 1 155 ? -5.079 59.078 48.277 1.00 38.64 155 LYS B CA 1
ATOM 2544 C C . LYS B 1 155 ? -6.031 58.717 49.396 1.00 39.80 155 LYS B C 1
ATOM 2545 O O . LYS B 1 155 ? -5.836 59.142 50.536 1.00 39.01 155 LYS B O 1
ATOM 2551 N N . LEU B 1 156 ? -7.073 57.957 49.074 1.00 36.04 156 LEU B N 1
ATOM 2552 C CA . LEU B 1 156 ? -8.031 57.522 50.088 1.00 38.76 156 LEU B CA 1
ATOM 2553 C C . LEU B 1 156 ? -7.815 56.033 50.324 1.00 42.11 156 LEU B C 1
ATOM 2554 O O . LEU B 1 156 ? -7.387 55.322 49.421 1.00 41.79 156 LEU B O 1
ATOM 2559 N N . LEU B 1 157 ? -8.097 55.577 51.543 1.00 71.09 157 LEU B N 1
ATOM 2560 C CA . LEU B 1 157 ? -7.941 54.167 51.928 1.00 76.29 157 LEU B CA 1
ATOM 2561 C C . LEU B 1 157 ? -8.695 53.207 50.991 1.00 76.72 157 LEU B C 1
ATOM 2562 O O . LEU B 1 157 ? -9.785 53.530 50.520 1.00 77.44 157 LEU B O 1
ATOM 2567 N N . GLU B 1 158 ? -8.121 52.029 50.740 1.00 61.06 158 GLU B N 1
ATOM 2568 C CA . GLU B 1 158 ? -8.729 51.038 49.851 1.00 61.93 158 GLU B CA 1
ATOM 2569 C C . GLU B 1 158 ? -9.217 51.651 48.540 1.00 63.01 158 GLU B C 1
ATOM 2570 O O . GLU B 1 158 ? -10.177 51.168 47.924 1.00 63.54 158 GLU B O 1
ATOM 2576 N N . THR C 1 2 ? 38.934 69.817 63.017 1.00 44.82 2 THR C N 1
ATOM 2577 C CA . THR C 1 2 ? 39.781 69.047 62.107 1.00 44.31 2 THR C CA 1
ATOM 2578 C C . THR C 1 2 ? 39.722 69.663 60.721 1.00 41.90 2 THR C C 1
ATOM 2579 O O . THR C 1 2 ? 38.962 70.605 60.493 1.00 41.06 2 THR C O 1
ATOM 2583 N N . ILE C 1 3 ? 40.524 69.127 59.802 1.00 41.00 3 ILE C N 1
ATOM 2584 C CA . ILE C 1 3 ? 40.546 69.621 58.425 1.00 39.18 3 ILE C CA 1
ATOM 2585 C C . ILE C 1 3 ? 40.222 68.507 57.451 1.00 37.95 3 ILE C C 1
ATOM 2586 O O . ILE C 1 3 ? 40.871 67.459 57.454 1.00 37.97 3 ILE C O 1
ATOM 2599 N N . LEU C 1 5 ? 38.769 67.580 53.231 1.00 34.02 5 LEU C N 1
ATOM 2600 C CA . LEU C 1 5 ? 38.681 68.031 51.852 1.00 31.68 5 LEU C CA 1
ATOM 2601 C C . LEU C 1 5 ? 37.242 67.994 51.346 1.00 31.51 5 LEU C C 1
ATOM 2602 O O . LEU C 1 5 ? 36.420 67.202 51.813 1.00 29.76 5 LEU C O 1
ATOM 2607 N N . THR C 1 6 ? 36.950 68.865 50.387 1.00 37.14 6 THR C N 1
ATOM 2608 C CA . THR C 1 6 ? 35.626 68.940 49.779 1.00 35.79 6 THR C CA 1
ATOM 2609 C C . THR C 1 6 ? 35.766 69.648 48.428 1.00 34.95 6 THR C C 1
ATOM 2610 O O . THR C 1 6 ? 36.512 70.617 48.303 1.00 37.38 6 THR C O 1
ATOM 2614 N N . PRO C 1 7 ? 35.069 69.160 47.391 1.00 36.26 7 PRO C N 1
ATOM 2615 C CA . PRO C 1 7 ? 35.199 69.816 46.083 1.00 35.23 7 PRO C CA 1
ATOM 2616 C C . PRO C 1 7 ? 34.955 71.321 46.119 1.00 36.46 7 PRO C C 1
ATOM 2617 O O . PRO C 1 7 ? 33.889 71.790 46.544 1.00 38.70 7 PRO C O 1
ATOM 2629 N N . GLN C 1 9 ? 33.904 74.971 45.272 1.00 28.34 9 GLN C N 1
ATOM 2630 C CA . GLN C 1 9 ? 32.745 75.484 44.552 1.00 26.98 9 GLN C CA 1
ATOM 2631 C C . GLN C 1 9 ? 33.091 76.584 43.556 1.00 26.49 9 GLN C C 1
ATOM 2632 O O . GLN C 1 9 ? 34.136 77.218 43.668 1.00 25.40 9 GLN C O 1
ATOM 2638 N N . THR C 1 10 ? 32.204 76.829 42.598 1.00 21.65 10 THR C N 1
ATOM 2639 C CA . THR C 1 10 ? 32.478 77.829 41.577 1.00 21.77 10 THR C CA 1
ATOM 2640 C C . THR C 1 10 ? 32.717 79.246 42.096 1.00 22.84 10 THR C C 1
ATOM 2641 O O . THR C 1 10 ? 33.618 79.929 41.615 1.00 22.05 10 THR C O 1
ATOM 2645 N N . GLU C 1 11 ? 31.942 79.706 43.073 1.00 27.69 11 GLU C N 1
ATOM 2646 C CA . GLU C 1 11 ? 32.189 81.056 43.576 1.00 27.57 11 GLU C CA 1
ATOM 2647 C C . GLU C 1 11 ? 33.510 81.080 44.345 1.00 28.56 11 GLU C C 1
ATOM 2648 O O . GLU C 1 11 ? 34.277 82.027 44.225 1.00 27.20 11 GLU C O 1
ATOM 2654 N N . GLU C 1 12 ? 33.782 80.035 45.121 1.00 27.23 12 GLU C N 1
ATOM 2655 C CA . GLU C 1 12 ? 35.033 79.989 45.860 1.00 29.01 12 GLU C CA 1
ATOM 2656 C C . GLU C 1 12 ? 36.208 80.066 44.880 1.00 29.03 12 GLU C C 1
ATOM 2657 O O . GLU C 1 12 ? 37.151 80.834 45.083 1.00 27.60 12 GLU C O 1
ATOM 2663 N N . PHE C 1 13 ? 36.131 79.275 43.814 1.00 31.33 13 PHE C N 1
ATOM 2664 C CA . PHE C 1 13 ? 37.150 79.242 42.768 1.00 32.64 13 PHE C CA 1
ATOM 2665 C C . PHE C 1 13 ? 37.321 80.643 42.171 1.00 36.20 13 PHE C C 1
ATOM 2666 O O . PHE C 1 13 ? 38.433 81.051 41.810 1.00 35.85 13 PHE C O 1
ATOM 2674 N N . ARG C 1 14 ? 36.217 81.380 42.071 1.00 37.96 14 ARG C N 1
ATOM 2675 C CA . ARG C 1 14 ? 36.266 82.727 41.520 1.00 38.35 14 ARG C CA 1
ATOM 2676 C C . ARG C 1 14 ? 37.123 83.579 42.437 1.00 37.21 14 ARG C C 1
ATOM 2677 O O . ARG C 1 14 ? 38.049 84.244 41.994 1.00 38.17 14 ARG C O 1
ATOM 2685 N N . SER C 1 15 ? 36.810 83.551 43.724 1.00 31.33 15 SER C N 1
ATOM 2686 C CA . SER C 1 15 ? 37.561 84.327 44.688 1.00 29.78 15 SER C CA 1
ATOM 2687 C C . SER C 1 15 ? 38.967 83.758 44.842 1.00 28.83 15 SER C C 1
ATOM 2688 O O . SER C 1 15 ? 39.944 84.501 44.946 1.00 27.95 15 SER C O 1
ATOM 2691 N N . TYR C 1 16 ? 39.070 82.434 44.847 1.00 29.53 16 TYR C N 1
ATOM 2692 C CA . TYR C 1 16 ? 40.358 81.783 44.992 1.00 26.50 16 TYR C CA 1
ATOM 2693 C C . TYR C 1 16 ? 41.302 82.122 43.831 1.00 27.07 16 TYR C C 1
ATOM 2694 O O . TYR C 1 16 ? 42.421 82.565 44.057 1.00 25.17 16 TYR C O 1
ATOM 2703 N N . LEU C 1 17 ? 40.848 81.920 42.597 1.00 29.35 17 LEU C N 1
ATOM 2704 C CA . LEU C 1 17 ? 41.677 82.200 41.432 1.00 31.99 17 LEU C CA 1
ATOM 2705 C C . LEU C 1 17 ? 42.238 83.613 41.489 1.00 35.63 17 LEU C C 1
ATOM 2706 O O . LEU C 1 17 ? 43.374 83.856 41.076 1.00 36.40 17 LEU C O 1
ATOM 2711 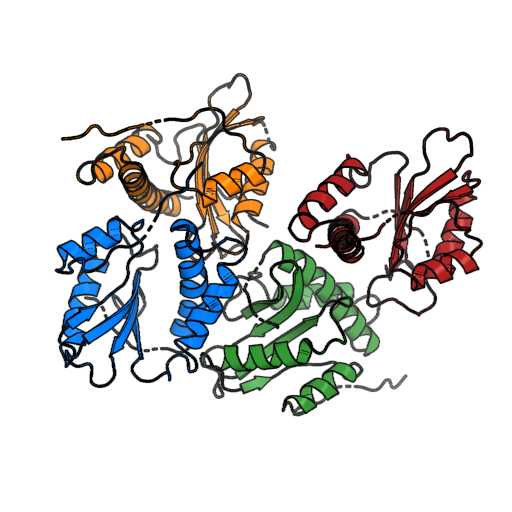N N . THR C 1 18 ? 41.437 84.543 42.008 1.00 44.76 18 THR C N 1
ATOM 2712 C CA . THR C 1 18 ? 41.836 85.942 42.126 1.00 44.84 18 THR C CA 1
ATOM 2713 C C . THR C 1 18 ? 42.917 86.096 43.177 1.00 45.71 18 THR C C 1
ATOM 2714 O O . THR C 1 18 ? 44.039 86.492 42.878 1.00 48.36 18 THR C O 1
ATOM 2718 N N . TYR C 1 19 ? 42.554 85.780 44.412 1.00 38.36 19 TYR C N 1
ATOM 2719 C CA . TYR C 1 19 ? 43.450 85.865 45.550 1.00 41.13 19 TYR C CA 1
ATOM 2720 C C . TYR C 1 19 ? 44.740 85.073 45.339 1.00 42.38 19 TYR C C 1
ATOM 2721 O O . TYR C 1 19 ? 45.736 85.331 46.018 1.00 42.29 19 TYR C O 1
ATOM 2730 N N . THR C 1 20 ? 44.733 84.114 44.412 1.00 43.91 20 THR C N 1
ATOM 2731 C CA . THR C 1 20 ? 45.938 83.325 44.172 1.00 44.17 20 THR C CA 1
ATOM 2732 C C . THR C 1 20 ? 46.732 83.783 42.953 1.00 45.81 20 THR C C 1
ATOM 2733 O O . THR C 1 20 ? 47.956 83.691 42.942 1.00 46.00 20 THR C O 1
ATOM 2737 N N . THR C 1 21 ? 46.044 84.281 41.933 1.00 47.56 21 THR C N 1
ATOM 2738 C CA . THR C 1 21 ? 46.722 84.764 40.734 1.00 48.75 21 THR C CA 1
ATOM 2739 C C . THR C 1 21 ? 47.516 86.016 41.090 1.00 49.64 21 THR C C 1
ATOM 2740 O O . THR C 1 21 ? 48.564 86.299 40.502 1.00 49.70 21 THR C O 1
ATOM 2744 N N . LYS C 1 22 ? 47.009 86.764 42.062 1.00 48.44 22 LYS C N 1
ATOM 2745 C CA . LYS C 1 22 ? 47.662 87.989 42.506 1.00 48.18 22 LYS C CA 1
ATOM 2746 C C . LYS C 1 22 ? 48.836 87.667 43.429 1.00 47.27 22 LYS C C 1
ATOM 2747 O O . LYS C 1 22 ? 49.857 88.344 43.396 1.00 47.99 22 LYS C O 1
ATOM 2753 N N . HIS C 1 23 ? 48.694 86.628 44.242 1.00 46.81 23 HIS C N 1
ATOM 2754 C CA . HIS C 1 23 ? 49.757 86.232 45.160 1.00 47.37 23 HIS C CA 1
ATOM 2755 C C . HIS C 1 23 ? 50.935 85.638 44.382 1.00 45.63 23 HIS C C 1
ATOM 2756 O O . HIS C 1 23 ? 52.101 85.881 44.698 1.00 44.43 23 HIS C O 1
ATOM 2763 N N . TYR C 1 24 ? 50.618 84.856 43.359 1.00 50.14 24 TYR C N 1
ATOM 2764 C CA . TYR C 1 24 ? 51.646 84.227 42.548 1.00 47.46 24 TYR C CA 1
ATOM 2765 C C . TYR C 1 24 ? 52.432 85.299 41.811 1.00 47.52 24 TYR C C 1
ATOM 2766 O O . TYR C 1 24 ? 53.522 85.044 41.289 1.00 46.68 24 TYR C O 1
ATOM 2775 N N . ALA C 1 25 ? 51.870 86.496 41.743 1.00 40.58 25 ALA C N 1
ATOM 2776 C CA . ALA C 1 25 ? 52.566 87.572 41.071 1.00 41.74 25 ALA C CA 1
ATOM 2777 C C . ALA C 1 25 ? 53.426 88.297 42.100 1.00 42.71 25 ALA C C 1
ATOM 2778 O O . ALA C 1 25 ? 54.516 88.761 41.779 1.00 42.58 25 ALA C O 1
ATOM 2780 N N . GLU C 1 26 ? 52.947 88.367 43.340 1.00 48.27 26 GLU C N 1
ATOM 2781 C CA . GLU C 1 26 ? 53.684 89.039 44.410 1.00 50.82 26 GLU C CA 1
ATOM 2782 C C . GLU C 1 26 ? 54.923 88.220 44.788 1.00 51.32 26 GLU C C 1
ATOM 2783 O O . GLU C 1 26 ? 55.929 88.766 45.261 1.00 51.65 26 GLU C O 1
ATOM 2789 N N . GLU C 1 27 ? 54.841 86.907 44.570 1.00 48.05 27 GLU C N 1
ATOM 2790 C CA . GLU C 1 27 ? 55.940 85.984 44.860 1.00 45.90 27 GLU C CA 1
ATOM 2791 C C . GLU C 1 27 ? 56.909 85.938 43.674 1.00 43.34 27 GLU C C 1
ATOM 2792 O O . GLU C 1 27 ? 58.123 85.847 43.856 1.00 41.95 27 GLU C O 1
ATOM 2798 N N . LYS C 1 28 ? 56.365 86.000 42.462 1.00 37.87 28 LYS C N 1
ATOM 2799 C CA . LYS C 1 28 ? 57.185 85.980 41.261 1.00 37.43 28 LYS C CA 1
ATOM 2800 C C . LYS C 1 28 ? 58.003 87.260 41.160 1.00 38.32 28 LYS C C 1
ATOM 2801 O O . LYS C 1 28 ? 58.998 87.315 40.433 1.00 37.94 28 LYS C O 1
ATOM 2807 N N . VAL C 1 29 ? 57.575 88.291 41.882 1.00 37.44 29 VAL C N 1
ATOM 2808 C CA . VAL C 1 29 ? 58.275 89.561 41.880 1.00 36.46 29 VAL C CA 1
ATOM 2809 C C . VAL C 1 29 ? 59.280 89.549 43.014 1.00 37.23 29 VAL C C 1
ATOM 2810 O O . VAL C 1 29 ? 60.415 89.997 42.845 1.00 38.37 29 VAL C O 1
ATOM 2814 N N . LYS C 1 30 ? 58.878 89.019 44.166 1.00 46.18 30 LYS C N 1
ATOM 2815 C CA . LYS C 1 30 ? 59.775 88.967 45.318 1.00 45.53 30 LYS C CA 1
ATOM 2816 C C . LYS C 1 30 ? 60.900 87.952 45.092 1.00 45.12 30 LYS C C 1
ATOM 2817 O O . LYS C 1 30 ? 61.738 87.723 45.971 1.00 46.59 30 LYS C O 1
ATOM 2823 N N . ALA C 1 31 ? 60.915 87.356 43.904 1.00 35.72 31 ALA C N 1
ATOM 2824 C CA . ALA C 1 31 ? 61.929 86.382 43.548 1.00 34.92 31 ALA C CA 1
ATOM 2825 C C . ALA C 1 31 ? 62.746 86.918 42.379 1.00 33.71 31 ALA C C 1
ATOM 2826 O O . ALA C 1 31 ? 63.769 86.346 42.018 1.00 34.01 31 ALA C O 1
ATOM 2828 N N . GLY C 1 32 ? 62.277 88.015 41.792 1.00 30.41 32 GLY C N 1
ATOM 2829 C CA . GLY C 1 32 ? 62.975 88.624 40.677 1.00 29.35 32 GLY C CA 1
ATOM 2830 C C . GLY C 1 32 ? 62.582 88.052 39.334 1.00 30.80 32 GLY C C 1
ATOM 2831 O O . GLY C 1 32 ? 62.683 88.722 38.301 1.00 29.84 32 GLY C O 1
ATOM 2832 N N . THR C 1 33 ? 62.127 86.805 39.353 1.00 31.61 33 THR C N 1
ATOM 2833 C CA . THR C 1 33 ? 61.713 86.090 38.149 1.00 32.47 33 THR C CA 1
ATOM 2834 C C . THR C 1 33 ? 60.952 86.976 37.169 1.00 34.37 33 THR C C 1
ATOM 2835 O O . THR C 1 33 ? 61.243 86.993 35.970 1.00 32.97 33 THR C O 1
ATOM 2839 N N . TRP C 1 34 ? 59.962 87.696 37.691 1.00 37.26 34 TRP C N 1
ATOM 2840 C CA . TRP C 1 34 ? 59.138 88.584 36.875 1.00 39.29 34 TRP C CA 1
ATOM 2841 C C . TRP C 1 34 ? 59.252 90.021 37.376 1.00 40.32 34 TRP C C 1
ATOM 2842 O O . TRP C 1 34 ? 59.404 90.262 38.576 1.00 39.63 34 TRP C O 1
ATOM 2853 N N . LEU C 1 35 ? 59.194 90.969 36.445 1.00 42.84 35 LEU C N 1
ATOM 2854 C CA . LEU C 1 35 ? 59.268 92.389 36.776 1.00 46.02 35 LEU C CA 1
ATOM 2855 C C . LEU C 1 35 ? 57.944 92.814 37.406 1.00 48.14 35 LEU C C 1
ATOM 2856 O O . LEU C 1 35 ? 56.881 92.341 37.005 1.00 47.48 35 LEU C O 1
ATOM 2861 N N . PRO C 1 36 ? 57.994 93.707 38.407 1.00 50.95 36 PRO C N 1
ATOM 2862 C CA . PRO C 1 36 ? 56.794 94.196 39.094 1.00 53.11 36 PRO C CA 1
ATOM 2863 C C . PRO C 1 36 ? 55.651 94.633 38.168 1.00 55.46 36 PRO C C 1
ATOM 2864 O O . PRO C 1 36 ? 54.482 94.468 38.510 1.00 55.83 36 PRO C O 1
ATOM 2868 N N . GLU C 1 37 ? 55.991 95.172 36.997 1.00 64.84 37 GLU C N 1
ATOM 2869 C CA . GLU C 1 37 ? 54.990 95.641 36.035 1.00 68.39 37 GLU C CA 1
ATOM 2870 C C . GLU C 1 37 ? 54.641 94.636 34.930 1.00 68.55 37 GLU C C 1
ATOM 2871 O O . GLU C 1 37 ? 54.232 95.021 33.832 1.00 69.43 37 GLU C O 1
ATOM 2877 N N . ASP C 1 38 ? 54.800 93.349 35.220 1.00 70.65 38 ASP C N 1
ATOM 2878 C CA . ASP C 1 38 ? 54.495 92.290 34.258 1.00 69.55 38 ASP C CA 1
ATOM 2879 C C . ASP C 1 38 ? 53.828 91.120 34.971 1.00 69.33 38 ASP C C 1
ATOM 2880 O O . ASP C 1 38 ? 53.003 90.417 34.393 1.00 69.61 38 ASP C O 1
ATOM 2885 N N . ALA C 1 39 ? 54.199 90.929 36.234 1.00 69.64 39 ALA C N 1
ATOM 2886 C CA . ALA C 1 39 ? 53.676 89.849 37.058 1.00 69.23 39 ALA C CA 1
ATOM 2887 C C . ALA C 1 39 ? 52.177 89.639 36.907 1.00 69.09 39 ALA C C 1
ATOM 2888 O O . ALA C 1 39 ? 51.732 88.616 36.382 1.00 69.71 39 ALA C O 1
ATOM 2890 N N . GLN C 1 40 ? 51.402 90.611 37.367 1.00 65.96 40 GLN C N 1
ATOM 2891 C CA . GLN C 1 40 ? 49.947 90.528 37.307 1.00 64.59 40 GLN C CA 1
ATOM 2892 C C . GLN C 1 40 ? 49.432 89.978 35.979 1.00 63.23 40 GLN C C 1
ATOM 2893 O O . GLN C 1 40 ? 48.436 89.263 35.952 1.00 64.00 40 GLN C O 1
ATOM 2899 N N . LEU C 1 41 ? 50.112 90.296 34.883 1.00 50.45 41 LEU C N 1
ATOM 2900 C CA . LEU C 1 41 ? 49.680 89.821 33.573 1.00 48.66 41 LEU C CA 1
ATOM 2901 C C . LEU C 1 41 ? 50.134 88.401 33.254 1.00 46.67 41 LEU C C 1
ATOM 2902 O O . LEU C 1 41 ? 49.457 87.675 32.526 1.00 46.21 41 LEU C O 1
ATOM 2907 N N . LEU C 1 42 ? 51.284 88.007 33.788 1.00 42.98 42 LEU C N 1
ATOM 2908 C CA . LEU C 1 42 ? 51.802 86.668 33.539 1.00 40.42 42 LEU C CA 1
ATOM 2909 C C . LEU C 1 42 ? 51.096 85.639 34.423 1.00 38.90 42 LEU C C 1
ATOM 2910 O O . LEU C 1 42 ? 50.852 84.521 33.991 1.00 37.06 42 LEU C O 1
ATOM 2915 N N . SER C 1 43 ? 50.762 86.021 35.654 1.00 38.78 43 SER C N 1
ATOM 2916 C CA . SER C 1 43 ? 50.071 85.114 36.564 1.00 38.87 43 SER C CA 1
ATOM 2917 C C . SER C 1 43 ? 48.796 84.591 35.910 1.00 39.51 43 SER C C 1
ATOM 2918 O O . SER C 1 43 ? 48.558 83.384 35.853 1.00 37.29 43 SER C O 1
ATOM 2921 N N . LYS C 1 44 ? 47.982 85.519 35.421 1.00 48.38 44 LYS C N 1
ATOM 2922 C CA . LYS C 1 44 ? 46.725 85.190 34.766 1.00 50.61 44 LYS C CA 1
ATOM 2923 C C . LYS C 1 44 ? 46.957 84.218 33.611 1.00 51.09 44 LYS C C 1
ATOM 2924 O O . LYS C 1 44 ? 46.223 83.240 33.465 1.00 51.96 44 LYS C O 1
ATOM 2930 N N . GLN C 1 45 ? 47.974 84.470 32.794 1.00 48.77 45 GLN C N 1
ATOM 2931 C CA . GLN C 1 45 ? 48.247 83.583 31.666 1.00 49.39 45 GLN C CA 1
ATOM 2932 C C . GLN C 1 45 ? 48.620 82.186 32.168 1.00 47.60 45 GLN C C 1
ATOM 2933 O O . GLN C 1 45 ? 48.212 81.176 31.591 1.00 47.65 45 GLN C O 1
ATOM 2939 N N . VAL C 1 46 ? 49.391 82.139 33.251 1.00 46.05 46 VAL C N 1
ATOM 2940 C CA . VAL C 1 46 ? 49.816 80.875 33.845 1.00 44.13 46 VAL C CA 1
ATOM 2941 C C . VAL C 1 46 ? 48.626 80.078 34.381 1.00 43.37 46 VAL C C 1
ATOM 2942 O O . VAL C 1 46 ? 48.510 78.881 34.133 1.00 43.73 46 VAL C O 1
ATOM 2946 N N . PHE C 1 47 ? 47.739 80.744 35.111 1.00 48.95 47 PHE C N 1
ATOM 2947 C CA . PHE C 1 47 ? 46.578 80.067 35.671 1.00 49.98 47 PHE C CA 1
ATOM 2948 C C . PHE C 1 47 ? 45.493 79.725 34.662 1.00 49.95 47 PHE C C 1
ATOM 2949 O O . PHE C 1 47 ? 44.763 78.752 34.841 1.00 51.51 47 PHE C O 1
ATOM 2957 N N . THR C 1 48 ? 45.380 80.511 33.601 1.00 39.71 48 THR C N 1
ATOM 2958 C CA . THR C 1 48 ? 44.381 80.220 32.589 1.00 39.81 48 THR C CA 1
ATOM 2959 C C . THR C 1 48 ? 44.862 79.037 31.760 1.00 38.93 48 THR C C 1
ATOM 2960 O O . THR C 1 48 ? 44.060 78.254 31.260 1.00 38.99 48 THR C O 1
ATOM 2964 N N . ASP C 1 49 ? 46.178 78.910 31.623 1.00 41.62 49 ASP C N 1
ATOM 2965 C CA . ASP C 1 49 ? 46.771 77.816 30.847 1.00 39.59 49 ASP C CA 1
ATOM 2966 C C . ASP C 1 49 ? 46.728 76.502 31.618 1.00 35.79 49 ASP C C 1
ATOM 2967 O O . ASP C 1 49 ? 46.681 75.421 31.033 1.00 34.89 49 ASP C O 1
ATOM 2972 N N . LEU C 1 50 ? 46.757 76.606 32.938 1.00 28.27 50 LEU C N 1
ATOM 2973 C CA . LEU C 1 50 ? 46.716 75.434 33.794 1.00 25.00 50 LEU C CA 1
ATOM 2974 C C . LEU C 1 50 ? 45.296 74.897 33.901 1.00 25.15 50 LEU C C 1
ATOM 2975 O O . LEU C 1 50 ? 45.068 73.681 33.901 1.00 25.38 50 LEU C O 1
ATOM 2980 N N . LEU C 1 51 ? 44.343 75.823 33.967 1.00 32.31 51 LEU C N 1
ATOM 2981 C CA . LEU C 1 51 ? 42.928 75.494 34.098 1.00 32.28 51 LEU C CA 1
ATOM 2982 C C . LEU C 1 51 ? 42.058 75.995 32.940 1.00 30.81 51 LEU C C 1
ATOM 2983 O O . LEU C 1 51 ? 41.189 76.844 33.140 1.00 29.52 51 LEU C O 1
ATOM 2988 N N . PRO C 1 52 ? 42.269 75.463 31.722 1.00 35.43 52 PRO C N 1
ATOM 2989 C CA . PRO C 1 52 ? 41.484 75.885 30.553 1.00 36.13 52 PRO C CA 1
ATOM 2990 C C . PRO C 1 52 ? 39.983 75.654 30.732 1.00 36.52 52 PRO C C 1
ATOM 2991 O O . PRO C 1 52 ? 39.163 76.402 30.202 1.00 38.45 52 PRO C O 1
ATOM 2995 N N . ARG C 1 53 ? 39.615 74.611 31.466 1.00 35.35 53 ARG C N 1
ATOM 2996 C CA . ARG C 1 53 ? 38.200 74.330 31.684 1.00 33.07 53 ARG C CA 1
ATOM 2997 C C . ARG C 1 53 ? 37.852 74.544 33.156 1.00 31.20 53 ARG C C 1
ATOM 2998 O O . ARG C 1 53 ? 37.035 73.822 33.727 1.00 32.00 53 ARG C O 1
ATOM 3006 N N . GLY C 1 54 ? 38.486 75.554 33.752 1.00 25.12 54 GLY C N 1
ATOM 3007 C CA . GLY C 1 54 ? 38.256 75.881 35.148 1.00 23.21 54 GLY C CA 1
ATOM 3008 C C . GLY C 1 54 ? 38.336 74.669 36.050 1.00 24.88 54 GLY C C 1
ATOM 3009 O O . GLY C 1 54 ? 39.266 73.864 35.941 1.00 25.73 54 GLY C O 1
ATOM 3010 N N . LEU C 1 55 ? 37.363 74.545 36.949 1.00 30.05 55 LEU C N 1
ATOM 3011 C CA . LEU C 1 55 ? 37.296 73.422 37.878 1.00 29.66 55 LEU C CA 1
ATOM 3012 C C . LEU C 1 55 ? 36.994 72.135 37.130 1.00 29.71 55 LEU C C 1
ATOM 3013 O O . LEU C 1 55 ? 37.072 71.054 37.695 1.00 29.69 55 LEU C O 1
ATOM 3018 N N . GLU C 1 56 ? 36.647 72.243 35.855 1.00 26.38 56 GLU C N 1
ATOM 3019 C CA . GLU C 1 56 ? 36.337 71.040 35.105 1.00 28.02 56 GLU C CA 1
ATOM 3020 C C . GLU C 1 56 ? 37.525 70.538 34.326 1.00 26.24 56 GLU C C 1
ATOM 3021 O O . GLU C 1 56 ? 37.415 69.582 33.568 1.00 27.70 56 GLU C O 1
ATOM 3027 N N . THR C 1 57 ? 38.667 71.192 34.515 1.00 26.48 57 THR C N 1
ATOM 3028 C CA . THR C 1 57 ? 39.876 70.797 33.811 1.00 24.81 57 THR C CA 1
ATOM 3029 C C . THR C 1 57 ? 40.234 69.389 34.248 1.00 25.07 57 THR C C 1
ATOM 3030 O O . THR C 1 57 ? 40.492 69.130 35.419 1.00 25.01 57 THR C O 1
ATOM 3034 N N . PRO C 1 58 ? 40.254 68.453 33.297 1.00 26.96 58 PRO C N 1
ATOM 3035 C CA . PRO C 1 58 ? 40.571 67.060 33.609 1.00 26.34 58 PRO C CA 1
ATOM 3036 C C . PRO C 1 58 ? 41.864 66.768 34.360 1.00 25.62 58 PRO C C 1
ATOM 3037 O O . PRO C 1 58 ? 42.925 67.350 34.098 1.00 23.34 58 PRO C O 1
ATOM 3041 N N . HIS C 1 59 ? 41.733 65.856 35.311 1.00 21.37 59 HIS C N 1
ATOM 3042 C CA . HIS C 1 59 ? 42.833 65.401 36.120 1.00 22.36 59 HIS C CA 1
ATOM 3043 C C . HIS C 1 59 ? 43.300 66.416 37.175 1.00 22.58 59 HIS C C 1
ATOM 3044 O O . HIS C 1 59 ? 44.235 66.144 37.930 1.00 22.63 59 HIS C O 1
ATOM 3051 N N . HIS C 1 60 ? 42.659 67.579 37.223 1.00 21.24 60 HIS C N 1
ATOM 3052 C CA . HIS C 1 60 ? 43.001 68.591 38.223 1.00 21.47 60 HIS C CA 1
ATOM 3053 C C . HIS C 1 60 ? 41.958 68.523 39.315 1.00 20.81 60 HIS C C 1
ATOM 3054 O O . HIS C 1 60 ? 40.749 68.527 39.041 1.00 22.58 60 HIS C O 1
ATOM 3061 N N . HIS C 1 61 ? 42.418 68.436 40.556 1.00 20.59 61 HIS C N 1
ATOM 3062 C CA . HIS C 1 61 ? 41.509 68.360 41.701 1.00 18.97 61 HIS C CA 1
ATOM 3063 C C . HIS C 1 61 ? 41.678 69.571 42.611 1.00 19.03 61 HIS C C 1
ATOM 3064 O O . HIS C 1 61 ? 42.708 69.717 43.272 1.00 19.44 61 HIS C O 1
ATOM 3071 N N . LEU C 1 62 ? 40.667 70.441 42.635 1.00 18.94 62 LEU C N 1
ATOM 3072 C CA . LEU C 1 62 ? 40.692 71.630 43.484 1.00 19.13 62 LEU C CA 1
ATOM 3073 C C . LEU C 1 62 ? 39.764 71.373 44.661 1.00 19.71 62 LEU C C 1
ATOM 3074 O O . LEU C 1 62 ? 38.589 71.022 44.484 1.00 18.53 62 LEU C O 1
ATOM 3079 N N . TRP C 1 63 ? 40.308 71.505 45.865 1.00 20.65 63 TRP C N 1
ATOM 3080 C CA . TRP C 1 63 ? 39.534 71.257 47.078 1.00 21.91 63 TRP C CA 1
ATOM 3081 C C . TRP C 1 63 ? 39.578 72.450 48.016 1.00 23.52 63 TRP C C 1
ATOM 3082 O O . TRP C 1 63 ? 40.580 73.166 48.086 1.00 23.89 63 TRP C O 1
ATOM 3093 N N . SER C 1 64 ? 38.480 72.679 48.720 1.00 25.03 64 SER C N 1
ATOM 3094 C CA . SER C 1 64 ? 38.453 73.745 49.702 1.00 28.69 64 SER C CA 1
ATOM 3095 C C . SER C 1 64 ? 38.766 73.023 51.009 1.00 30.07 64 SER C C 1
ATOM 3096 O O . SER C 1 64 ? 38.350 71.875 51.209 1.00 29.51 64 SER C O 1
ATOM 3099 N N . LEU C 1 65 ? 39.534 73.674 51.872 1.00 30.18 65 LEU C N 1
ATOM 3100 C CA . LEU C 1 65 ? 39.901 73.090 53.156 1.00 31.53 65 LEU C CA 1
ATOM 3101 C C . LEU C 1 65 ? 38.898 73.623 54.166 1.00 32.35 65 LEU C C 1
ATOM 3102 O O . LEU C 1 65 ? 38.792 74.832 54.377 1.00 32.06 65 LEU C O 1
ATOM 3107 N N . LYS C 1 66 ? 38.145 72.713 54.769 1.00 28.45 66 LYS C N 1
ATOM 3108 C CA . LYS C 1 66 ? 37.138 73.088 55.743 1.00 31.91 66 LYS C CA 1
ATOM 3109 C C . LYS C 1 66 ? 37.514 72.670 57.151 1.00 33.71 66 LYS C C 1
ATOM 3110 O O . LYS C 1 66 ? 38.044 71.581 57.374 1.00 32.83 66 LYS C O 1
ATOM 3116 N N . LEU C 1 67 ? 37.235 73.558 58.095 1.00 37.90 67 LEU C N 1
ATOM 3117 C CA . LEU C 1 67 ? 37.501 73.304 59.503 1.00 42.21 67 LEU C CA 1
ATOM 3118 C C . LEU C 1 67 ? 36.150 72.862 60.051 1.00 45.01 67 LEU C C 1
ATOM 3119 O O . LEU C 1 67 ? 36.045 71.908 60.826 1.00 45.81 67 LEU C O 1
ATOM 3124 N N . ASN C 1 68 ? 35.118 73.575 59.612 1.00 33.22 68 ASN C N 1
ATOM 3125 C CA . ASN C 1 68 ? 33.735 73.306 59.994 1.00 37.67 68 ASN C CA 1
ATOM 3126 C C . ASN C 1 68 ? 32.741 73.750 58.912 1.00 40.68 68 ASN C C 1
ATOM 3127 O O . ASN C 1 68 ? 33.097 74.407 57.931 1.00 37.33 68 ASN C O 1
ATOM 3132 N N . GLU C 1 69 ? 31.483 73.393 59.115 1.00 87.38 69 GLU C N 1
ATOM 3133 C CA . GLU C 1 69 ? 30.437 73.733 58.165 1.00 92.58 69 GLU C CA 1
ATOM 3134 C C . GLU C 1 69 ? 30.059 75.213 58.222 1.00 93.65 69 GLU C C 1
ATOM 3135 O O . GLU C 1 69 ? 29.022 75.617 57.690 1.00 93.93 69 GLU C O 1
ATOM 3141 N N . LYS C 1 70 ? 30.899 76.019 58.869 1.00 94.27 70 LYS C N 1
ATOM 3142 C CA . LYS C 1 70 ? 30.645 77.456 58.987 1.00 94.71 70 LYS C CA 1
ATOM 3143 C C . LYS C 1 70 ? 31.539 78.265 58.042 1.00 92.79 70 LYS C C 1
ATOM 3144 O O . LYS C 1 70 ? 31.153 79.340 57.576 1.00 93.59 70 LYS C O 1
ATOM 3150 N N . ASP C 1 71 ? 32.730 77.745 57.763 1.00 82.10 71 ASP C N 1
ATOM 3151 C CA . ASP C 1 71 ? 33.656 78.418 56.865 1.00 78.70 71 ASP C CA 1
ATOM 3152 C C . ASP C 1 71 ? 34.747 77.487 56.363 1.00 74.82 71 ASP C C 1
ATOM 3153 O O . ASP C 1 71 ? 35.057 76.468 56.986 1.00 75.64 71 ASP C O 1
ATOM 3158 N N . ILE C 1 72 ? 35.317 77.855 55.221 1.00 47.10 72 ILE C N 1
ATOM 3159 C CA . ILE C 1 72 ? 36.381 77.101 54.591 1.00 40.75 72 ILE C CA 1
ATOM 3160 C C . ILE C 1 72 ? 37.663 77.831 54.954 1.00 38.59 72 ILE C C 1
ATOM 3161 O O . ILE C 1 72 ? 37.796 79.017 54.686 1.00 39.26 72 ILE C O 1
ATOM 3166 N N . VAL C 1 73 ? 38.593 77.122 55.582 1.00 39.87 73 VAL C N 1
ATOM 3167 C CA . VAL C 1 73 ? 39.855 77.712 56.017 1.00 36.92 73 VAL C CA 1
ATOM 3168 C C . VAL C 1 73 ? 40.923 77.863 54.937 1.00 35.20 73 VAL C C 1
ATOM 3169 O O . VAL C 1 73 ? 41.730 78.784 54.996 1.00 33.48 73 VAL C O 1
ATOM 3173 N N . GLY C 1 74 ? 40.932 76.964 53.958 1.00 39.43 74 GLY C N 1
ATOM 3174 C CA . GLY C 1 74 ? 41.934 77.051 52.907 1.00 37.59 74 GLY C CA 1
ATOM 3175 C C . GLY C 1 74 ? 41.630 76.376 51.580 1.00 35.56 74 GLY C C 1
ATOM 3176 O O . GLY C 1 74 ? 40.477 76.092 51.250 1.00 34.10 74 GLY C O 1
ATOM 3177 N N . TRP C 1 75 ? 42.687 76.106 50.819 1.00 32.34 75 TRP C N 1
ATOM 3178 C CA . TRP C 1 75 ? 42.552 75.487 49.503 1.00 32.12 75 TRP C CA 1
ATOM 3179 C C . TRP C 1 75 ? 43.681 74.494 49.211 1.00 29.82 75 TRP C C 1
ATOM 3180 O O . TRP C 1 75 ? 44.776 74.594 49.763 1.00 30.53 75 TRP C O 1
ATOM 3191 N N . LEU C 1 76 ? 43.412 73.556 48.313 1.00 26.80 76 LEU C N 1
ATOM 3192 C CA . LEU C 1 76 ? 44.387 72.544 47.942 1.00 22.87 76 LEU C CA 1
ATOM 3193 C C . LEU C 1 76 ? 44.106 72.154 46.494 1.00 21.86 76 LEU C C 1
ATOM 3194 O O . LEU C 1 76 ? 42.996 71.745 46.142 1.00 20.46 76 LEU C O 1
ATOM 3199 N N . TRP C 1 77 ? 45.125 72.286 45.657 1.00 20.67 77 TRP C N 1
ATOM 3200 C CA . TRP C 1 77 ? 44.989 71.979 44.248 1.00 19.92 77 TRP C CA 1
ATOM 3201 C C . TRP C 1 77 ? 46.063 70.994 43.796 1.00 20.50 77 TRP C C 1
ATOM 3202 O O . TRP C 1 77 ? 47.257 71.290 43.876 1.00 21.85 77 TRP C O 1
ATOM 3213 N N . ILE C 1 78 ? 45.644 69.809 43.354 1.00 16.78 78 ILE C N 1
ATOM 3214 C CA . ILE C 1 78 ? 46.617 68.834 42.875 1.00 18.00 78 ILE C CA 1
ATOM 3215 C C . ILE C 1 78 ? 46.242 68.347 41.493 1.00 17.79 78 ILE C C 1
ATOM 3216 O O . ILE C 1 78 ? 45.079 68.426 41.072 1.00 16.37 78 ILE C O 1
ATOM 3221 N N . HIS C 1 79 ? 47.252 67.864 40.784 1.00 18.23 79 HIS C N 1
ATOM 3222 C CA . HIS C 1 79 ? 47.087 67.364 39.430 1.00 21.95 79 HIS C CA 1
ATOM 3223 C C . HIS C 1 79 ? 47.665 65.968 39.317 1.00 22.96 79 HIS C C 1
ATOM 3224 O O . HIS C 1 79 ? 48.875 65.784 39.431 1.00 24.62 79 HIS C O 1
ATOM 3231 N N . ALA C 1 80 ? 46.798 64.994 39.075 1.00 22.42 80 ALA C N 1
ATOM 3232 C CA . ALA C 1 80 ? 47.211 63.608 38.943 1.00 24.86 80 ALA C CA 1
ATOM 3233 C C . ALA C 1 80 ? 47.493 63.312 37.480 1.00 26.78 80 ALA C C 1
ATOM 3234 O O . ALA C 1 80 ? 46.588 62.977 36.719 1.00 22.27 80 ALA C O 1
ATOM 3236 N N . GLU C 1 81 ? 48.762 63.459 37.101 1.00 33.00 81 GLU C N 1
ATOM 3237 C CA . GLU C 1 81 ? 49.206 63.226 35.737 1.00 36.10 81 GLU C CA 1
ATOM 3238 C C . GLU C 1 81 ? 48.795 61.830 35.312 1.00 35.64 81 GLU C C 1
ATOM 3239 O O . GLU C 1 81 ? 49.230 60.842 35.897 1.00 36.91 81 GLU C O 1
ATOM 3245 N N . PRO C 1 82 ? 47.948 61.728 34.277 1.00 35.93 82 PRO C N 1
ATOM 3246 C CA . PRO C 1 82 ? 47.499 60.411 33.810 1.00 34.66 82 PRO C CA 1
ATOM 3247 C C . PRO C 1 82 ? 48.651 59.511 33.347 1.00 33.48 82 PRO C C 1
ATOM 3248 O O . PRO C 1 82 ? 49.562 59.956 32.650 1.00 31.95 82 PRO C O 1
ATOM 3252 N N . GLU C 1 83 ? 48.603 58.254 33.773 1.00 29.96 83 GLU C N 1
ATOM 3253 C CA . GLU C 1 83 ? 49.615 57.270 33.435 1.00 32.70 83 GLU C CA 1
ATOM 3254 C C . GLU C 1 83 ? 51.040 57.607 33.885 1.00 32.80 83 GLU C C 1
ATOM 3255 O O . GLU C 1 83 ? 52.012 57.174 33.261 1.00 33.74 83 GLU C O 1
ATOM 3261 N N . HIS C 1 84 ? 51.166 58.365 34.969 1.00 30.44 84 HIS C N 1
ATOM 3262 C CA . HIS C 1 84 ? 52.478 58.745 35.486 1.00 30.26 84 HIS C CA 1
ATOM 3263 C C . HIS C 1 84 ? 53.215 57.536 36.065 1.00 29.57 84 HIS C C 1
ATOM 3264 O O . HIS C 1 84 ? 52.769 56.953 37.061 1.00 27.47 84 HIS C O 1
ATOM 3271 N N . PRO C 1 85 ? 54.370 57.174 35.473 1.00 37.53 85 PRO C N 1
ATOM 3272 C CA . PRO C 1 85 ? 55.188 56.034 35.912 1.00 35.85 85 PRO C CA 1
ATOM 3273 C C . PRO C 1 85 ? 55.281 55.823 37.422 1.00 36.04 85 PRO C C 1
ATOM 3274 O O . PRO C 1 85 ? 55.353 54.683 37.885 1.00 36.84 85 PRO C O 1
ATOM 3278 N N . GLN C 1 86 ? 55.283 56.912 38.186 1.00 26.40 86 GLN C N 1
ATOM 3279 C CA . GLN C 1 86 ? 55.351 56.798 39.637 1.00 25.55 86 GLN C CA 1
ATOM 3280 C C . GLN C 1 86 ? 54.056 57.241 40.328 1.00 24.51 86 GLN C C 1
ATOM 3281 O O . GLN C 1 86 ? 5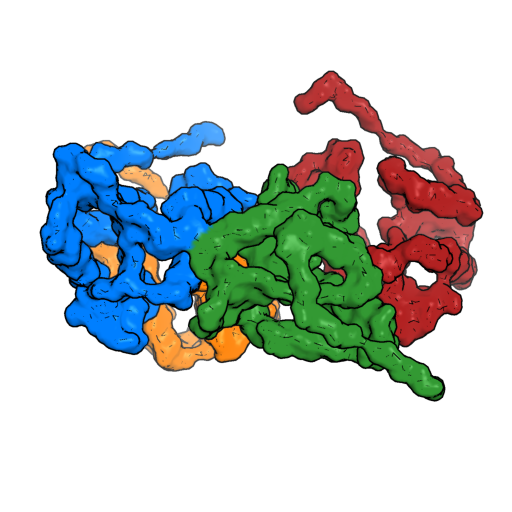4.058 57.562 41.523 1.00 23.12 86 GLN C O 1
ATOM 3287 N N . GLN C 1 87 ? 52.958 57.230 39.578 1.00 27.09 87 GLN C N 1
ATOM 3288 C CA . GLN C 1 87 ? 51.651 57.620 40.093 1.00 28.28 87 GLN C CA 1
ATOM 3289 C C . GLN C 1 87 ? 51.718 58.768 41.088 1.00 29.86 87 GLN C C 1
ATOM 3290 O O . GLN C 1 87 ? 51.153 58.698 42.186 1.00 30.97 87 GLN C O 1
ATOM 3296 N N . GLU C 1 88 ? 52.417 59.828 40.700 1.00 33.56 88 GLU C N 1
ATOM 3297 C CA . GLU C 1 88 ? 52.565 60.982 41.569 1.00 33.98 88 GLU C CA 1
ATOM 3298 C C . GLU C 1 88 ? 51.610 62.066 41.130 1.00 32.24 88 GLU C C 1
ATOM 3299 O O . GLU C 1 88 ? 51.187 62.101 39.976 1.00 33.65 88 GLU C O 1
ATOM 3305 N N . ALA C 1 89 ? 51.248 62.928 42.067 1.00 23.10 89 ALA C N 1
ATOM 3306 C CA . ALA C 1 89 ? 50.376 64.051 41.765 1.00 21.90 89 ALA C CA 1
ATOM 3307 C C . ALA C 1 89 ? 51.188 65.289 42.115 1.00 20.82 89 ALA C C 1
ATOM 3308 O O . ALA C 1 89 ? 51.986 65.280 43.063 1.00 18.67 89 ALA C O 1
ATOM 3310 N N . PHE C 1 90 ? 51.009 66.345 41.337 1.00 20.98 90 PHE C N 1
ATOM 3311 C CA . PHE C 1 90 ? 51.727 67.570 41.593 1.00 19.81 90 PHE C CA 1
ATOM 3312 C C . PHE C 1 90 ? 50.806 68.534 42.339 1.00 20.78 90 PHE C C 1
ATOM 3313 O O . PHE C 1 90 ? 49.632 68.679 41.991 1.00 19.68 90 PHE C O 1
ATOM 3321 N N . ILE C 1 91 ? 51.333 69.167 43.384 1.00 24.34 91 ILE C N 1
ATOM 3322 C CA . ILE C 1 91 ? 50.556 70.116 44.164 1.00 25.80 91 ILE C CA 1
ATOM 3323 C C . ILE C 1 91 ? 50.774 71.497 43.589 1.00 26.06 91 ILE C C 1
ATOM 3324 O O . ILE C 1 91 ? 51.772 72.150 43.895 1.00 29.18 91 ILE C O 1
ATOM 3329 N N . TYR C 1 92 ? 49.831 71.938 42.766 1.00 26.83 92 TYR C N 1
ATOM 3330 C CA . TYR C 1 92 ? 49.907 73.238 42.125 1.00 24.92 92 TYR C CA 1
ATOM 3331 C C . TYR C 1 92 ? 49.678 74.401 43.090 1.00 26.98 92 TYR C C 1
ATOM 3332 O O . TYR C 1 92 ? 50.192 75.490 42.865 1.00 25.69 92 TYR C O 1
ATOM 3341 N N . ASP C 1 93 ? 48.901 74.190 44.150 1.00 22.96 93 ASP C N 1
ATOM 3342 C CA . ASP C 1 93 ? 48.664 75.263 45.100 1.00 24.56 93 ASP C CA 1
ATOM 3343 C C . ASP C 1 93 ? 48.141 74.719 46.412 1.00 24.99 93 ASP C C 1
ATOM 3344 O O . ASP C 1 93 ? 47.428 73.717 46.451 1.00 25.55 93 ASP C O 1
ATOM 3349 N N . PHE C 1 94 ? 48.504 75.390 47.494 1.00 27.08 94 PHE C N 1
ATOM 3350 C CA . PHE C 1 94 ? 48.098 74.956 48.823 1.00 28.81 94 PHE C CA 1
ATOM 3351 C C . PHE C 1 94 ? 48.312 76.093 49.806 1.00 30.40 94 PHE C C 1
ATOM 3352 O O . PHE C 1 94 ? 49.408 76.637 49.916 1.00 31.08 94 PHE C O 1
ATOM 3360 N N . GLY C 1 95 ? 47.254 76.455 50.515 1.00 44.85 95 GLY C N 1
ATOM 3361 C CA . GLY C 1 95 ? 47.360 77.538 51.471 1.00 48.98 95 GLY C CA 1
ATOM 3362 C C . GLY C 1 95 ? 46.099 77.735 52.286 1.00 50.36 95 GLY C C 1
ATOM 3363 O O . GLY C 1 95 ? 45.030 77.228 51.950 1.00 51.58 95 GLY C O 1
ATOM 3364 N N . LEU C 1 96 ? 46.240 78.464 53.381 1.00 38.45 96 LEU C N 1
ATOM 3365 C CA . LEU C 1 96 ? 45.124 78.761 54.252 1.00 38.00 96 LEU C CA 1
ATOM 3366 C C . LEU C 1 96 ? 45.026 80.266 54.294 1.00 38.42 96 LEU C C 1
ATOM 3367 O O . LEU C 1 96 ? 46.033 80.948 54.143 1.00 40.62 96 LEU C O 1
ATOM 3372 N N . TYR C 1 97 ? 43.822 80.792 54.477 1.00 33.88 97 TYR C N 1
ATOM 3373 C CA . TYR C 1 97 ? 43.656 82.238 54.553 1.00 34.31 97 TYR C CA 1
ATOM 3374 C C . TYR C 1 97 ? 44.217 82.702 55.895 1.00 35.93 97 TYR C C 1
ATOM 3375 O O . TYR C 1 97 ? 44.087 82.007 56.904 1.00 34.14 97 TYR C O 1
ATOM 3384 N N . GLU C 1 98 ? 44.826 83.886 55.891 1.00 53.02 98 GLU C N 1
ATOM 3385 C CA . GLU C 1 98 ? 45.443 84.495 57.078 1.00 54.97 98 GLU C CA 1
ATOM 3386 C C . GLU C 1 98 ? 44.720 84.241 58.404 1.00 54.31 98 GLU C C 1
ATOM 3387 O O . GLU C 1 98 ? 45.331 83.792 59.369 1.00 54.44 98 GLU C O 1
ATOM 3393 N N . PRO C 1 99 ? 43.411 84.530 58.474 1.00 37.57 99 PRO C N 1
ATOM 3394 C CA . PRO C 1 99 ? 42.672 84.308 59.718 1.00 37.55 99 PRO C CA 1
ATOM 3395 C C . PRO C 1 99 ? 42.671 82.860 60.181 1.00 37.33 99 PRO C C 1
ATOM 3396 O O . PRO C 1 99 ? 42.358 82.571 61.331 1.00 35.87 99 PRO C O 1
ATOM 3400 N N . TYR C 1 100 ? 43.025 81.946 59.287 1.00 47.28 100 TYR C N 1
ATOM 3401 C CA . TYR C 1 100 ? 43.052 80.539 59.646 1.00 46.79 100 TYR C CA 1
ATOM 3402 C C . TYR C 1 100 ? 44.451 79.958 59.483 1.00 47.86 100 TYR C C 1
ATOM 3403 O O . TYR C 1 100 ? 44.617 78.770 59.198 1.00 49.55 100 TYR C O 1
ATOM 3412 N N . ARG C 1 101 ? 45.459 80.801 59.681 1.00 39.91 101 ARG C N 1
ATOM 3413 C CA . ARG C 1 101 ? 46.847 80.377 59.550 1.00 41.38 101 ARG C CA 1
ATOM 3414 C C . ARG C 1 101 ? 47.571 80.440 60.889 1.00 41.61 101 ARG C C 1
ATOM 3415 O O . ARG C 1 101 ? 47.264 81.279 61.728 1.00 41.38 101 ARG C O 1
ATOM 3423 N N . GLY C 1 102 ? 48.534 79.547 61.085 1.00 62.23 102 GLY C N 1
ATOM 3424 C CA . GLY C 1 102 ? 49.281 79.530 62.331 1.00 62.59 102 GLY C CA 1
ATOM 3425 C C . GLY C 1 102 ? 48.589 78.762 63.449 1.00 62.30 102 GLY C C 1
ATOM 3426 O O . GLY C 1 102 ? 48.898 78.952 64.629 1.00 61.45 102 GLY C O 1
ATOM 3427 N N . LYS C 1 103 ? 47.657 77.889 63.076 1.00 47.09 103 LYS C N 1
ATOM 3428 C CA . LYS C 1 103 ? 46.919 77.097 64.048 1.00 46.57 103 LYS C CA 1
ATOM 3429 C C . LYS C 1 103 ? 47.323 75.639 63.966 1.00 45.60 103 LYS C C 1
ATOM 3430 O O . LYS C 1 103 ? 47.070 74.863 64.888 1.00 47.71 103 LYS C O 1
ATOM 3436 N N . GLY C 1 104 ? 47.949 75.272 62.854 1.00 38.10 104 GLY C N 1
ATOM 3437 C CA . GLY C 1 104 ? 48.383 73.900 62.665 1.00 34.18 104 GLY C CA 1
ATOM 3438 C C . GLY C 1 104 ? 47.511 73.166 61.669 1.00 31.52 104 GLY C C 1
ATOM 3439 O O . GLY C 1 104 ? 47.630 71.958 61.492 1.00 28.35 104 GLY C O 1
ATOM 3440 N N . TYR C 1 105 ? 46.627 73.904 61.010 1.00 40.80 105 TYR C N 1
ATOM 3441 C CA . TYR C 1 105 ? 45.733 73.297 60.037 1.00 40.79 105 TYR C CA 1
ATOM 3442 C C . TYR C 1 105 ? 46.463 72.837 58.770 1.00 40.95 105 TYR C C 1
ATOM 3443 O O . TYR C 1 105 ? 46.019 71.910 58.088 1.00 39.90 105 TYR C O 1
ATOM 3452 N N . ALA C 1 106 ? 47.584 73.480 58.456 1.00 41.24 106 ALA C N 1
ATOM 3453 C CA . ALA C 1 106 ? 48.346 73.119 57.262 1.00 40.26 106 ALA C CA 1
ATOM 3454 C C . ALA C 1 106 ? 48.789 71.666 57.321 1.00 39.82 106 ALA C C 1
ATOM 3455 O O . ALA C 1 106 ? 48.632 70.919 56.353 1.00 38.56 106 ALA C O 1
ATOM 3457 N N . LYS C 1 107 ? 49.344 71.264 58.458 1.00 36.31 107 LYS C N 1
ATOM 3458 C CA . LYS C 1 107 ? 49.809 69.895 58.607 1.00 37.74 107 LYS C CA 1
ATOM 3459 C C . LYS C 1 107 ? 48.637 68.927 58.545 1.00 37.87 107 LYS C C 1
ATOM 3460 O O . LYS C 1 107 ? 48.746 67.838 57.975 1.00 37.18 107 LYS C O 1
ATOM 3466 N N . GLN C 1 108 ? 47.515 69.320 59.134 1.00 34.86 108 GLN C N 1
ATOM 3467 C CA . GLN C 1 108 ? 46.336 68.473 59.099 1.00 35.11 108 GLN C CA 1
ATOM 3468 C C . GLN C 1 108 ? 45.938 68.315 57.638 1.00 34.19 108 GLN C C 1
ATOM 3469 O O . GLN C 1 108 ? 45.640 67.211 57.193 1.00 33.93 108 GLN C O 1
ATOM 3475 N N . ALA C 1 109 ? 45.949 69.421 56.893 1.00 38.91 109 ALA C N 1
ATOM 3476 C CA . ALA C 1 109 ? 45.584 69.387 55.479 1.00 36.42 109 ALA C CA 1
ATOM 3477 C C . ALA C 1 109 ? 46.484 68.432 54.695 1.00 33.79 109 ALA C C 1
ATOM 3478 O O . ALA C 1 109 ? 45.996 67.651 53.888 1.00 35.03 109 ALA C O 1
ATOM 3480 N N . LEU C 1 110 ? 47.792 68.474 54.937 1.00 31.35 110 LEU C N 1
ATOM 3481 C CA . LEU C 1 110 ? 48.711 67.570 54.237 1.00 28.62 110 LEU C CA 1
ATOM 3482 C C . LEU C 1 110 ? 48.443 66.122 54.635 1.00 27.60 110 LEU C C 1
ATOM 3483 O O . LEU C 1 110 ? 48.669 65.194 53.857 1.00 26.62 110 LEU C O 1
ATOM 3488 N N . ALA C 1 111 ? 47.965 65.925 55.857 1.00 30.20 111 ALA C N 1
ATOM 3489 C CA . ALA C 1 111 ? 47.660 64.578 56.316 1.00 31.13 111 ALA C CA 1
ATOM 3490 C C . ALA C 1 111 ? 46.426 64.133 55.539 1.00 30.50 111 ALA C C 1
ATOM 3491 O O . ALA C 1 111 ? 46.332 62.982 55.108 1.00 29.58 111 ALA C O 1
ATOM 3493 N N . ALA C 1 112 ? 45.485 65.062 55.370 1.00 25.89 112 ALA C N 1
ATOM 3494 C CA . ALA C 1 112 ? 44.250 64.795 54.642 1.00 27.15 112 ALA C CA 1
ATOM 3495 C C . ALA C 1 112 ? 44.587 64.545 53.178 1.00 27.58 112 ALA C C 1
ATOM 3496 O O . ALA C 1 112 ? 43.919 63.772 52.492 1.00 29.48 112 ALA C O 1
ATOM 3498 N N . LEU C 1 113 ? 45.620 65.216 52.693 1.00 28.21 113 LEU C N 1
ATOM 3499 C CA . LEU C 1 113 ? 46.020 65.031 51.312 1.00 28.65 113 LEU C CA 1
ATOM 3500 C C . LEU C 1 113 ? 46.574 63.622 51.163 1.00 28.21 113 LEU C C 1
ATOM 3501 O O . LEU C 1 113 ? 46.181 62.899 50.253 1.00 30.50 113 LEU C O 1
ATOM 3506 N N . ASP C 1 114 ? 47.480 63.221 52.056 1.00 29.43 114 ASP C N 1
ATOM 3507 C CA . ASP C 1 114 ? 48.059 61.866 51.978 1.00 29.60 114 ASP C CA 1
ATOM 3508 C C . ASP C 1 114 ? 46.962 60.801 52.032 1.00 28.56 114 ASP C C 1
ATOM 3509 O O . ASP C 1 114 ? 47.062 59.774 51.363 1.00 26.81 114 ASP C O 1
ATOM 3514 N N . GLN C 1 115 ? 45.933 61.030 52.846 1.00 26.34 115 GLN C N 1
ATOM 3515 C CA . GLN C 1 115 ? 44.844 60.072 52.945 1.00 25.91 115 GLN C CA 1
ATOM 3516 C C . GLN C 1 115 ? 44.068 60.054 51.631 1.00 25.87 115 GLN C C 1
ATOM 3517 O O . GLN C 1 115 ? 43.693 58.992 51.138 1.00 26.85 115 GLN C O 1
ATOM 3523 N N . ALA C 1 116 ? 43.836 61.226 51.052 1.00 30.40 116 ALA C N 1
ATOM 3524 C CA . ALA C 1 116 ? 43.100 61.288 49.790 1.00 30.95 116 ALA C CA 1
ATOM 3525 C C . ALA C 1 116 ? 43.925 60.688 48.648 1.00 32.08 116 ALA C C 1
ATOM 3526 O O . ALA C 1 116 ? 43.409 59.908 47.845 1.00 32.81 116 ALA C O 1
ATOM 3528 N N . ALA C 1 117 ? 45.203 61.044 48.570 1.00 26.17 117 ALA C N 1
ATOM 3529 C CA . ALA C 1 117 ? 46.036 60.508 47.509 1.00 27.60 117 ALA C CA 1
ATOM 3530 C C . ALA C 1 117 ? 46.018 58.979 47.540 1.00 29.14 117 ALA C C 1
ATOM 3531 O O . ALA C 1 117 ? 45.806 58.326 46.515 1.00 28.15 117 ALA C O 1
ATOM 3533 N N . ARG C 1 118 ? 46.235 58.400 48.714 1.00 28.08 118 ARG C N 1
ATOM 3534 C CA . ARG C 1 118 ? 46.247 56.949 48.825 1.00 29.84 118 ARG C CA 1
ATOM 3535 C C . ARG C 1 118 ? 44.930 56.353 48.328 1.00 29.15 118 ARG C C 1
ATOM 3536 O O . ARG C 1 118 ? 44.939 55.376 47.591 1.00 28.10 118 ARG C O 1
ATOM 3544 N N . SER C 1 119 ? 43.799 56.937 48.713 1.00 33.79 119 SER C N 1
ATOM 3545 C CA . SER C 1 119 ? 42.511 56.420 48.245 1.00 32.87 119 SER C CA 1
ATOM 3546 C C . SER C 1 119 ? 42.316 56.667 46.741 1.00 31.36 119 SER C C 1
ATOM 3547 O O . SER C 1 119 ? 41.426 56.085 46.125 1.00 31.49 119 SER C O 1
ATOM 3558 N N . GLY C 1 121 ? 44.898 56.287 44.629 1.00 24.14 121 GLY C N 1
ATOM 3559 C CA . GLY C 1 121 ? 45.901 55.473 43.973 1.00 25.13 121 GLY C CA 1
ATOM 3560 C C . GLY C 1 121 ? 47.204 56.211 43.752 1.00 24.41 121 GLY C C 1
ATOM 3561 O O . GLY C 1 121 ? 48.106 55.676 43.123 1.00 26.24 121 GLY C O 1
ATOM 3562 N N . ILE C 1 122 ? 47.308 57.431 44.271 1.00 20.63 122 ILE C N 1
ATOM 3563 C CA . ILE C 1 122 ? 48.528 58.235 44.117 1.00 21.79 122 ILE C CA 1
ATOM 3564 C C . ILE C 1 122 ? 49.600 57.822 45.124 1.00 23.72 122 ILE C C 1
ATOM 3565 O O . ILE C 1 122 ? 49.385 57.899 46.333 1.00 25.32 122 ILE C O 1
ATOM 3570 N N . ARG C 1 123 ? 50.758 57.389 44.637 1.00 30.38 123 ARG C N 1
ATOM 3571 C CA . ARG C 1 123 ? 51.824 56.961 45.546 1.00 32.26 123 ARG C CA 1
ATOM 3572 C C . ARG C 1 123 ? 52.963 57.954 45.701 1.00 31.23 123 ARG C C 1
ATOM 3573 O O . ARG C 1 123 ? 53.942 57.672 46.388 1.00 32.08 123 ARG C O 1
ATOM 3581 N N . LYS C 1 124 ? 52.834 59.124 45.091 1.00 28.67 124 LYS C N 1
ATOM 3582 C CA . LYS C 1 124 ? 53.895 60.108 45.202 1.00 28.63 124 LYS C CA 1
ATOM 3583 C C . LYS C 1 124 ? 53.375 61.540 45.054 1.00 28.78 124 LYS C C 1
ATOM 3584 O O . LYS C 1 124 ? 52.446 61.811 44.288 1.00 26.48 124 LYS C O 1
ATOM 3590 N N . LEU C 1 125 ? 53.977 62.457 45.800 1.00 28.70 125 LEU C N 1
ATOM 3591 C CA . LEU C 1 125 ? 53.568 63.844 45.742 1.00 28.11 125 LEU C CA 1
ATOM 3592 C C . LEU C 1 125 ? 54.755 64.761 45.478 1.00 28.43 125 LEU C C 1
ATOM 3593 O O . LEU C 1 125 ? 55.868 64.545 45.975 1.00 28.60 125 LEU C O 1
ATOM 3598 N N . SER C 1 126 ? 54.502 65.792 44.688 1.00 23.07 126 SER C N 1
ATOM 3599 C CA . SER C 1 126 ? 55.527 66.754 44.326 1.00 22.96 126 SER C CA 1
ATOM 3600 C C . SER C 1 126 ? 54.903 68.140 44.353 1.00 23.72 126 SER C C 1
ATOM 3601 O O . SER C 1 126 ? 53.680 68.288 44.247 1.00 24.35 126 SER C O 1
ATOM 3604 N N . LEU C 1 127 ? 55.742 69.156 44.497 1.00 25.88 127 LEU C N 1
ATOM 3605 C CA . LEU C 1 127 ? 55.262 70.518 44.560 1.00 26.33 127 LEU C CA 1
ATOM 3606 C C . LEU C 1 127 ? 56.336 71.550 44.247 1.00 28.12 127 LEU C C 1
ATOM 3607 O O . LEU C 1 127 ? 57.531 71.250 44.137 1.00 27.83 127 LEU C O 1
ATOM 3612 N N . HIS C 1 128 ? 55.891 72.779 44.093 1.00 27.24 128 HIS C N 1
ATOM 3613 C CA . HIS C 1 128 ? 56.804 73.860 43.855 1.00 28.13 128 HIS C CA 1
ATOM 3614 C C . HIS C 1 128 ? 56.595 74.820 45.015 1.00 27.18 128 HIS C C 1
ATOM 3615 O O . HIS C 1 128 ? 55.507 74.894 45.588 1.00 27.35 128 HIS C O 1
ATOM 3622 N N . VAL C 1 129 ? 57.656 75.520 45.382 1.00 18.90 129 VAL C N 1
ATOM 3623 C CA . VAL C 1 129 ? 57.580 76.493 46.444 1.00 19.67 129 VAL C CA 1
ATOM 3624 C C . VAL C 1 129 ? 58.712 77.465 46.305 1.00 19.07 129 VAL C C 1
ATOM 3625 O O . VAL C 1 129 ? 59.866 77.074 46.267 1.00 18.12 129 VAL C O 1
ATOM 3629 N N . PHE C 1 130 ? 58.376 78.743 46.229 1.00 22.27 130 PHE C N 1
ATOM 3630 C CA . PHE C 1 130 ? 59.399 79.756 46.099 1.00 22.06 130 PHE C CA 1
ATOM 3631 C C . PHE C 1 130 ? 60.411 79.616 47.213 1.00 23.58 130 PHE C C 1
ATOM 3632 O O . PHE C 1 130 ? 60.080 79.172 48.323 1.00 21.96 130 PHE C O 1
ATOM 3640 N N . ALA C 1 131 ? 61.656 79.982 46.923 1.00 27.29 131 ALA C N 1
ATOM 3641 C CA . ALA C 1 131 ? 62.709 79.865 47.924 1.00 29.85 131 ALA C CA 1
ATOM 3642 C C . ALA C 1 131 ? 62.504 80.791 49.121 1.00 31.54 131 ALA C C 1
ATOM 3643 O O . ALA C 1 131 ? 62.837 80.420 50.247 1.00 31.34 131 ALA C O 1
ATOM 3645 N N . HIS C 1 132 ? 61.948 81.979 48.886 1.00 31.00 132 HIS C N 1
ATOM 3646 C CA . HIS C 1 132 ? 61.742 82.927 49.977 1.00 35.60 132 HIS C CA 1
ATOM 3647 C C . HIS C 1 132 ? 60.666 82.513 50.968 1.00 37.74 132 HIS C C 1
ATOM 3648 O O . HIS C 1 132 ? 60.583 83.057 52.071 1.00 37.74 132 HIS C O 1
ATOM 3655 N N . ASN C 1 133 ? 59.855 81.539 50.576 1.00 41.98 133 ASN C N 1
ATOM 3656 C CA . ASN C 1 133 ? 58.781 81.045 51.426 1.00 44.35 133 ASN C CA 1
ATOM 3657 C C . ASN C 1 133 ? 59.328 79.961 52.350 1.00 44.10 133 ASN C C 1
ATOM 3658 O O . ASN C 1 133 ? 58.945 78.796 52.256 1.00 45.04 133 ASN C O 1
ATOM 3663 N N . GLN C 1 134 ? 60.226 80.347 53.247 1.00 39.32 134 GLN C N 1
ATOM 3664 C CA . GLN C 1 134 ? 60.836 79.391 54.163 1.00 38.35 134 GLN C CA 1
ATOM 3665 C C . GLN C 1 134 ? 59.854 78.716 55.103 1.00 38.28 134 GLN C C 1
ATOM 3666 O O . GLN C 1 134 ? 60.081 77.594 55.553 1.00 37.67 134 GLN C O 1
ATOM 3672 N N . THR C 1 135 ? 58.765 79.407 55.404 1.00 47.15 135 THR C N 1
ATOM 3673 C CA . THR C 1 135 ? 57.756 78.869 56.295 1.00 46.66 135 THR C CA 1
ATOM 3674 C C . THR C 1 135 ? 57.256 77.543 55.722 1.00 45.04 135 THR C C 1
ATOM 3675 O O . THR C 1 135 ? 57.338 76.499 56.378 1.00 44.98 135 THR C O 1
ATOM 3679 N N . ALA C 1 136 ? 56.762 77.586 54.489 1.00 33.15 136 ALA C N 1
ATOM 3680 C CA . ALA C 1 136 ? 56.257 76.395 53.826 1.00 31.26 136 ALA C CA 1
ATOM 3681 C C . ALA C 1 136 ? 57.352 75.352 53.656 1.00 30.03 136 ALA C C 1
ATOM 3682 O O . ALA C 1 136 ? 57.127 74.166 53.916 1.00 29.03 136 ALA C O 1
ATOM 3684 N N . ARG C 1 137 ? 58.539 75.781 53.225 1.00 35.54 137 ARG C N 1
ATOM 3685 C CA . ARG C 1 137 ? 59.639 74.833 53.029 1.00 34.70 137 ARG C CA 1
ATOM 3686 C C . ARG C 1 137 ? 59.850 73.958 54.269 1.00 34.41 137 ARG C C 1
ATOM 3687 O O . ARG C 1 137 ? 59.896 72.733 54.161 1.00 34.09 137 ARG C O 1
ATOM 3695 N N . LYS C 1 138 ? 59.949 74.573 55.444 1.00 29.06 138 LYS C N 1
ATOM 3696 C CA . LYS C 1 138 ? 60.118 73.801 56.672 1.00 29.65 138 LYS C CA 1
ATOM 3697 C C . LYS C 1 138 ? 58.950 72.822 56.869 1.00 28.87 138 LYS C C 1
ATOM 3698 O O . LYS C 1 138 ? 59.152 71.617 57.014 1.00 26.06 138 LYS C O 1
ATOM 3704 N N . LEU C 1 139 ? 57.727 73.342 56.866 1.00 26.96 139 LEU C N 1
ATOM 3705 C CA . LEU C 1 139 ? 56.551 72.501 57.038 1.00 26.08 139 LEU C CA 1
ATOM 3706 C C . LEU C 1 139 ? 56.574 71.315 56.059 1.00 24.99 139 LEU C C 1
ATOM 3707 O O . LEU C 1 139 ? 56.294 70.174 56.444 1.00 21.34 139 LEU C O 1
ATOM 3712 N N . TYR C 1 140 ? 56.927 71.570 54.801 1.00 27.03 140 TYR C N 1
ATOM 3713 C CA . TYR C 1 140 ? 56.987 70.490 53.822 1.00 24.99 140 TYR C CA 1
ATOM 3714 C C . TYR C 1 140 ? 58.030 69.468 54.215 1.00 25.81 140 TYR C C 1
ATOM 3715 O O . TYR C 1 140 ? 57.778 68.276 54.130 1.00 22.04 140 TYR C O 1
ATOM 3724 N N . GLU C 1 141 ? 59.206 69.928 54.632 1.00 25.76 141 GLU C N 1
ATOM 3725 C CA . GLU C 1 141 ? 60.243 68.991 55.033 1.00 30.33 141 GLU C CA 1
ATOM 3726 C C . GLU C 1 141 ? 59.786 68.216 56.275 1.00 31.05 141 GLU C C 1
ATOM 3727 O O . GLU C 1 141 ? 60.134 67.047 56.455 1.00 30.04 141 GLU C O 1
ATOM 3733 N N . GLN C 1 142 ? 58.988 68.868 57.116 1.00 37.78 142 GLN C N 1
ATOM 3734 C CA . GLN C 1 142 ? 58.470 68.245 58.332 1.00 39.96 142 GLN C CA 1
ATOM 3735 C C . GLN C 1 142 ? 57.473 67.145 57.973 1.00 40.35 142 GLN C C 1
ATOM 3736 O O . GLN C 1 142 ? 57.323 66.174 58.713 1.00 40.54 142 GLN C O 1
ATOM 3742 N N . THR C 1 143 ? 56.786 67.291 56.843 1.00 30.99 143 THR C N 1
ATOM 3743 C CA . THR C 1 143 ? 55.808 66.286 56.460 1.00 29.38 143 THR C CA 1
ATOM 3744 C C . THR C 1 143 ? 56.359 65.219 55.539 1.00 28.52 143 THR C C 1
ATOM 3745 O O . THR C 1 143 ? 55.605 64.539 54.848 1.00 27.43 143 THR C O 1
ATOM 3749 N N . GLY C 1 144 ? 57.680 65.087 55.521 1.00 35.74 144 GLY C N 1
ATOM 3750 C CA . GLY C 1 144 ? 58.298 64.070 54.698 1.00 33.06 144 GLY C CA 1
ATOM 3751 C C . GLY C 1 144 ? 58.705 64.501 53.311 1.00 30.98 144 GLY C C 1
ATOM 3752 O O . GLY C 1 144 ? 59.263 63.699 52.571 1.00 32.44 144 GLY C O 1
ATOM 3753 N N . PHE C 1 145 ? 58.413 65.742 52.940 1.00 23.35 145 PHE C N 1
ATOM 3754 C CA . PHE C 1 145 ? 58.806 66.242 51.624 1.00 23.81 145 PHE C CA 1
ATOM 3755 C C . PHE C 1 145 ? 60.297 66.511 51.610 1.00 25.36 145 PHE C C 1
ATOM 3756 O O . PHE C 1 145 ? 60.887 66.828 52.6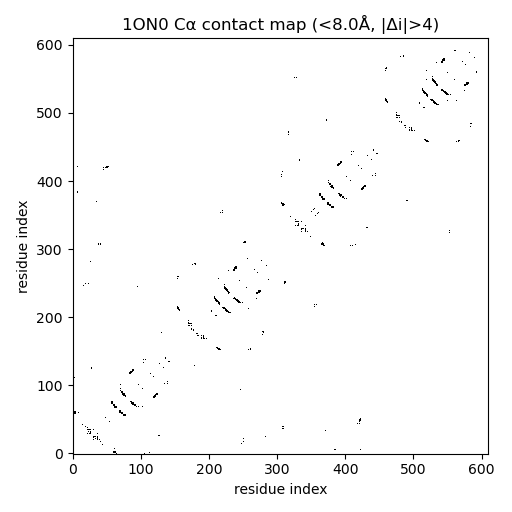44 1.00 24.91 145 PHE C O 1
ATOM 3764 N N . GLN C 1 146 ? 60.895 66.405 50.428 1.00 27.22 146 GLN C N 1
ATOM 3765 C CA . GLN C 1 146 ? 62.315 66.648 50.277 1.00 26.83 146 GLN C CA 1
ATOM 3766 C C . GLN C 1 146 ? 62.680 67.249 48.925 1.00 26.08 146 GLN C C 1
ATOM 3767 O O . GLN C 1 146 ? 62.152 66.855 47.875 1.00 23.96 146 GLN C O 1
ATOM 3773 N N . GLU C 1 147 ? 63.614 68.190 48.970 1.00 22.71 147 GLU C N 1
ATOM 3774 C CA . GLU C 1 147 ? 64.100 68.880 47.791 1.00 21.30 147 GLU C CA 1
ATOM 3775 C C . GLU C 1 147 ? 64.668 67.942 46.733 1.00 20.66 147 GLU C C 1
ATOM 3776 O O . GLU C 1 147 ? 65.359 66.975 47.055 1.00 19.64 147 GLU C O 1
ATOM 3782 N N . THR C 1 148 ? 64.386 68.249 45.470 1.00 21.86 148 THR C N 1
ATOM 3783 C CA . THR C 1 148 ? 64.865 67.442 44.344 1.00 23.71 148 THR C CA 1
ATOM 3784 C C . THR C 1 148 ? 65.450 68.336 43.264 1.00 23.88 148 THR C C 1
ATOM 3785 O O . THR C 1 148 ? 66.340 67.928 42.527 1.00 27.83 148 THR C O 1
ATOM 3789 N N . ASP C 1 149 ? 64.927 69.550 43.154 1.00 28.07 149 ASP C N 1
ATOM 3790 C CA . ASP C 1 149 ? 65.415 70.496 42.154 1.00 27.39 149 ASP C CA 1
ATOM 3791 C C . ASP C 1 149 ? 65.463 71.893 42.751 1.00 27.81 149 ASP C C 1
ATOM 3792 O O . ASP C 1 149 ? 64.703 72.208 43.676 1.00 25.84 149 ASP C O 1
ATOM 3797 N N . VAL C 1 150 ? 66.350 72.732 42.218 1.00 23.40 150 VAL C N 1
ATOM 3798 C CA . VAL C 1 150 ? 66.477 74.101 42.698 1.00 21.61 150 VAL C CA 1
ATOM 3799 C C . VAL C 1 150 ? 66.744 75.044 41.532 1.00 21.83 150 VAL C C 1
ATOM 3800 O O . VAL C 1 150 ? 67.517 74.735 40.632 1.00 21.74 150 VAL C O 1
ATOM 3804 N N . VAL C 1 151 ? 66.069 76.183 41.523 1.00 23.77 151 VAL C N 1
ATOM 3805 C CA . VAL C 1 151 ? 66.308 77.158 40.474 1.00 22.61 151 VAL C CA 1
ATOM 3806 C C . VAL C 1 151 ? 67.003 78.323 41.178 1.00 22.55 151 VAL C C 1
ATOM 3807 O O . VAL C 1 151 ? 66.586 78.742 42.257 1.00 22.20 151 VAL C O 1
ATOM 3819 N N . SER C 1 153 ? 69.227 82.198 40.545 1.00 21.68 153 SER C N 1
ATOM 3820 C CA . SER C 1 153 ? 69.442 83.287 39.620 1.00 23.76 153 SER C CA 1
ATOM 3821 C C . SER C 1 153 ? 70.437 84.267 40.218 1.00 25.82 153 SER C C 1
ATOM 3822 O O . SER C 1 153 ? 70.678 84.268 41.432 1.00 25.18 153 SER C O 1
ATOM 3825 N N . LYS C 1 154 ? 71.010 85.105 39.361 1.00 22.97 154 LYS C N 1
ATOM 3826 C CA . LYS C 1 154 ? 71.946 86.112 39.814 1.00 24.40 154 LYS C CA 1
ATOM 3827 C C . LYS C 1 154 ? 71.888 87.306 38.883 1.00 27.58 154 LYS C C 1
ATOM 3828 O O . LYS C 1 154 ? 71.841 87.155 37.662 1.00 27.84 154 LYS C O 1
ATOM 3834 N N . LYS C 1 155 ? 71.868 88.497 39.463 1.00 26.14 155 LYS C N 1
ATOM 3835 C CA . LYS C 1 155 ? 71.852 89.707 38.666 1.00 28.59 155 LYS C CA 1
ATOM 3836 C C . LYS C 1 155 ? 73.318 90.051 38.470 1.00 29.60 155 LYS C C 1
ATOM 3837 O O . LYS C 1 155 ? 74.085 90.072 39.433 1.00 30.98 155 LYS C O 1
ATOM 3843 N N . LEU C 1 156 ? 73.715 90.297 37.228 1.00 30.22 156 LEU C N 1
ATOM 3844 C CA . LEU C 1 156 ? 75.098 90.649 36.937 1.00 31.53 156 LEU C CA 1
ATOM 3845 C C . LEU C 1 156 ? 75.263 92.160 37.032 1.00 36.80 156 LEU C C 1
ATOM 3846 O O . LEU C 1 156 ? 76.176 92.649 37.690 1.00 36.60 156 LEU C O 1
ATOM 3851 N N . LEU C 1 157 ? 74.364 92.879 36.355 1.00 62.81 157 LEU C N 1
ATOM 3852 C CA . LEU C 1 157 ? 74.364 94.338 36.305 1.00 67.34 157 LEU C CA 1
ATOM 3853 C C . LEU C 1 157 ? 73.113 94.897 36.988 1.00 69.17 157 LEU C C 1
ATOM 3854 O O . LEU C 1 157 ? 72.012 94.875 36.423 1.00 68.56 157 LEU C O 1
ATOM 3859 N N . THR D 1 2 ? 54.382 107.534 47.765 1.00 75.27 2 THR D N 1
ATOM 3860 C CA . THR D 1 2 ? 53.469 107.494 48.901 1.00 75.50 2 THR D CA 1
ATOM 3861 C C . THR D 1 2 ? 52.156 106.828 48.505 1.00 74.28 2 THR D C 1
ATOM 3862 O O . THR D 1 2 ? 51.863 106.681 47.316 1.00 74.93 2 THR D O 1
ATOM 3866 N N . ILE D 1 3 ? 51.369 106.428 49.502 1.00 61.07 3 ILE D N 1
ATOM 3867 C CA . ILE D 1 3 ? 50.075 105.789 49.255 1.00 58.27 3 ILE D CA 1
ATOM 3868 C C . ILE D 1 3 ? 49.007 106.847 49.022 1.00 57.40 3 ILE D C 1
ATOM 3869 O O . ILE D 1 3 ? 48.830 107.746 49.844 1.00 57.42 3 ILE D O 1
ATOM 3882 N N . LEU D 1 5 ? 44.880 107.793 47.025 1.00 49.61 5 LEU D N 1
ATOM 3883 C CA . LEU D 1 5 ? 43.576 107.292 46.626 1.00 45.52 5 LEU D CA 1
ATOM 3884 C C . LEU D 1 5 ? 43.300 107.367 45.135 1.00 43.28 5 LEU D C 1
ATOM 3885 O O . LEU D 1 5 ? 43.684 108.324 44.462 1.00 43.12 5 LEU D O 1
ATOM 3890 N N . THR D 1 6 ? 42.613 106.346 44.633 1.00 42.09 6 THR D N 1
ATOM 3891 C CA . THR D 1 6 ? 42.234 106.262 43.223 1.00 38.77 6 THR D CA 1
ATOM 3892 C C . THR D 1 6 ? 40.870 105.574 43.150 1.00 36.82 6 THR D C 1
ATOM 3893 O O . THR D 1 6 ? 40.664 104.534 43.763 1.00 36.60 6 THR D O 1
ATOM 3897 N N . PRO D 1 7 ? 39.921 106.142 42.398 1.00 41.68 7 PRO D N 1
ATOM 3898 C CA . PRO D 1 7 ? 38.608 105.497 42.324 1.00 40.73 7 PRO D CA 1
ATOM 3899 C C . PRO D 1 7 ? 38.727 103.995 42.073 1.00 40.30 7 PRO D C 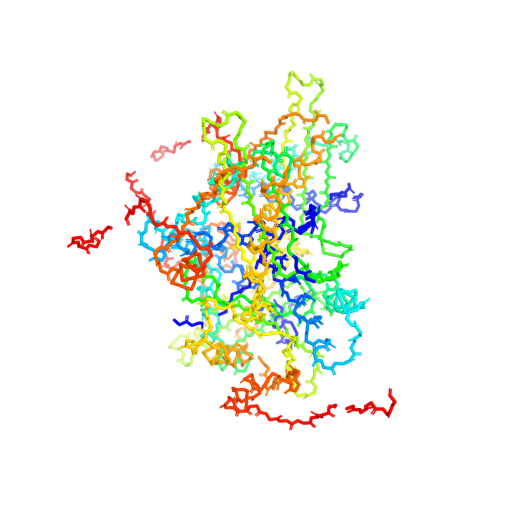1
ATOM 3900 O O . PRO D 1 7 ? 39.479 103.553 41.204 1.00 41.10 7 PRO D O 1
ATOM 3912 N N . GLN D 1 9 ? 38.012 100.311 40.779 1.00 31.44 9 GLN D N 1
ATOM 3913 C CA . GLN D 1 9 ? 37.499 99.778 39.519 1.00 31.27 9 GLN D CA 1
ATOM 3914 C C . GLN D 1 9 ? 36.451 98.686 39.744 1.00 30.76 9 GLN D C 1
ATOM 3915 O O . GLN D 1 9 ? 36.449 98.019 40.784 1.00 28.94 9 GLN D O 1
ATOM 3921 N N . THR D 1 10 ? 35.564 98.503 38.768 1.00 24.67 10 THR D N 1
ATOM 3922 C CA . THR D 1 10 ? 34.501 97.513 38.892 1.00 24.53 10 THR D CA 1
ATOM 3923 C C . THR D 1 10 ? 35.019 96.093 39.126 1.00 25.15 10 THR D C 1
ATOM 3924 O O . THR D 1 10 ? 34.366 95.291 39.784 1.00 26.07 10 THR D O 1
ATOM 3928 N N . GLU D 1 11 ? 36.201 95.793 38.608 1.00 28.17 11 GLU D N 1
ATOM 3929 C CA . GLU D 1 11 ? 36.785 94.477 38.801 1.00 27.94 11 GLU D CA 1
ATOM 3930 C C . GLU D 1 11 ? 37.283 94.383 40.250 1.00 27.63 11 GLU D C 1
ATOM 3931 O O . GLU D 1 11 ? 36.976 93.426 40.961 1.00 25.82 11 GLU D O 1
ATOM 3937 N N . GLU D 1 12 ? 38.029 95.390 40.699 1.00 32.80 12 GLU D N 1
ATOM 3938 C CA . GLU D 1 12 ? 38.538 95.399 42.073 1.00 34.79 12 GLU D CA 1
ATOM 3939 C C . GLU D 1 12 ? 37.387 95.406 43.086 1.00 35.41 12 GLU D C 1
ATOM 3940 O O . GLU D 1 12 ? 37.496 94.808 44.155 1.00 36.29 12 GLU D O 1
ATOM 3946 N N . PHE D 1 13 ? 36.289 96.076 42.743 1.00 26.58 13 PHE D N 1
ATOM 3947 C CA . PHE D 1 13 ? 35.122 96.159 43.608 1.00 27.08 13 PHE D CA 1
ATOM 3948 C C . PHE D 1 13 ? 34.494 94.781 43.821 1.00 29.69 13 PHE D C 1
ATOM 3949 O O . PHE D 1 13 ? 34.254 94.374 44.959 1.00 28.11 13 PHE D O 1
ATOM 3957 N N . ARG D 1 14 ? 34.232 94.061 42.731 1.00 38.27 14 ARG D N 1
ATOM 3958 C CA . ARG D 1 14 ? 33.633 92.729 42.833 1.00 38.72 14 ARG D CA 1
ATOM 3959 C C . ARG D 1 14 ? 34.408 91.845 43.807 1.00 37.52 14 ARG D C 1
ATOM 3960 O O . ARG D 1 14 ? 33.825 91.257 44.716 1.00 37.32 14 ARG D O 1
ATOM 3968 N N . SER D 1 15 ? 35.719 91.750 43.607 1.00 29.34 15 SER D N 1
ATOM 3969 C CA . SER D 1 15 ? 36.570 90.943 44.469 1.00 28.93 15 SER D CA 1
ATOM 3970 C C . SER D 1 15 ? 36.610 91.494 45.893 1.00 28.85 15 SER D C 1
ATOM 3971 O O . SER D 1 15 ? 36.723 90.740 46.860 1.00 27.29 15 SER D O 1
ATOM 3974 N N . TYR D 1 16 ? 36.535 92.817 46.009 1.00 33.15 16 TYR D N 1
ATOM 3975 C CA . TYR D 1 16 ? 36.575 93.474 47.307 1.00 33.27 16 TYR D CA 1
ATOM 3976 C C . TYR D 1 16 ? 35.258 93.326 48.049 1.00 33.46 16 TYR D C 1
ATOM 3977 O O . TYR D 1 16 ? 35.242 93.003 49.240 1.00 34.69 16 TYR D O 1
ATOM 3986 N N . LEU D 1 17 ? 34.153 93.570 47.360 1.00 33.11 17 LEU D N 1
ATOM 3987 C CA . LEU D 1 17 ? 32.857 93.455 48.010 1.00 34.88 17 LEU D CA 1
ATOM 3988 C C . LEU D 1 17 ? 32.748 92.062 48.587 1.00 35.16 17 LEU D C 1
ATOM 3989 O O . LEU D 1 17 ? 32.410 91.897 49.756 1.00 35.50 17 LEU D O 1
ATOM 3994 N N . THR D 1 18 ? 33.059 91.061 47.766 1.00 39.05 18 THR D N 1
ATOM 3995 C CA . THR D 1 18 ? 32.995 89.666 48.201 1.00 39.44 18 THR D CA 1
ATOM 3996 C C . THR D 1 18 ? 33.891 89.414 49.406 1.00 40.39 18 THR D C 1
ATOM 3997 O O . THR D 1 18 ? 33.462 88.810 50.389 1.00 40.30 18 THR D O 1
ATOM 4001 N N . TYR D 1 19 ? 35.131 89.888 49.327 1.00 29.81 19 TYR D N 1
ATOM 4002 C CA . TYR D 1 19 ? 36.083 89.706 50.406 1.00 32.46 19 TYR D CA 1
ATOM 4003 C C . TYR D 1 19 ? 35.691 90.451 51.677 1.00 32.28 19 TYR D C 1
ATOM 4004 O O . TYR D 1 19 ? 35.953 89.965 52.780 1.00 30.26 19 TYR D O 1
ATOM 4013 N N . THR D 1 20 ? 35.068 91.622 51.534 1.00 32.68 20 THR D N 1
ATOM 4014 C CA . THR D 1 20 ? 34.666 92.399 52.708 1.00 32.39 20 THR D CA 1
ATOM 4015 C C . THR D 1 20 ? 33.390 91.833 53.321 1.00 31.73 20 THR D C 1
ATOM 4016 O O . THR D 1 20 ? 33.208 91.883 54.536 1.00 30.11 20 THR D O 1
ATOM 4020 N N . THR D 1 21 ? 32.513 91.289 52.482 1.00 37.30 21 THR D N 1
ATOM 4021 C CA . THR D 1 21 ? 31.280 90.693 52.981 1.00 36.97 21 THR D CA 1
ATOM 4022 C C . THR D 1 21 ? 31.613 89.415 53.742 1.00 35.87 21 THR D C 1
ATOM 4023 O O . THR D 1 21 ? 30.978 89.104 54.745 1.00 37.83 21 THR D O 1
ATOM 4027 N N . LYS D 1 22 ? 32.617 88.678 53.280 1.00 34.91 22 LYS D N 1
ATOM 4028 C CA . LYS D 1 22 ? 32.987 87.433 53.958 1.00 34.30 22 LYS D CA 1
ATOM 4029 C C . LYS D 1 22 ? 33.695 87.733 55.268 1.00 32.54 22 LYS D C 1
ATOM 4030 O O . LYS D 1 22 ? 33.484 87.064 56.277 1.00 31.83 22 LYS D O 1
ATOM 4036 N N . HIS D 1 23 ? 34.541 88.750 55.228 1.00 32.33 23 HIS D N 1
ATOM 4037 C CA . HIS D 1 23 ? 35.308 89.185 56.382 1.00 31.01 23 HIS D CA 1
ATOM 4038 C C . HIS D 1 23 ? 34.379 89.725 57.461 1.00 30.19 23 HIS D C 1
ATOM 4039 O O . HIS D 1 23 ? 34.547 89.430 58.637 1.00 31.33 23 HIS D O 1
ATOM 4046 N N . TYR D 1 24 ? 33.399 90.521 57.055 1.00 29.01 24 TYR D N 1
ATOM 4047 C CA . TYR D 1 24 ? 32.462 91.091 58.007 1.00 28.71 24 TYR D CA 1
ATOM 4048 C C . TYR D 1 24 ? 31.693 89.962 58.696 1.00 29.58 24 TYR D C 1
ATOM 4049 O O . TYR D 1 24 ? 31.415 90.027 59.901 1.00 27.34 24 TYR D O 1
ATOM 4058 N N . ALA D 1 25 ? 31.344 88.918 57.951 1.00 29.79 25 ALA D N 1
ATOM 4059 C CA . ALA D 1 25 ? 30.633 87.819 58.592 1.00 30.74 25 ALA D CA 1
ATOM 4060 C C . ALA D 1 25 ? 31.543 87.168 59.649 1.00 31.81 25 ALA D C 1
ATOM 4061 O O . ALA D 1 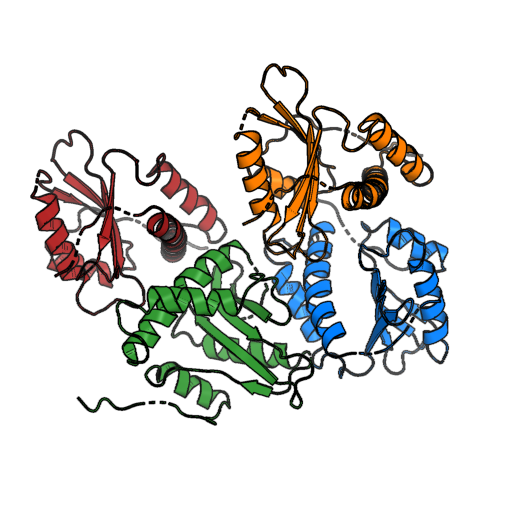25 ? 31.093 86.883 60.754 1.00 30.61 25 ALA D O 1
ATOM 4063 N N . GLU D 1 26 ? 32.819 86.957 59.320 1.00 29.08 26 GLU D N 1
ATOM 4064 C CA . GLU D 1 26 ? 33.751 86.347 60.266 1.00 31.05 26 GLU D CA 1
ATOM 4065 C C . GLU D 1 26 ? 33.897 87.173 61.541 1.00 31.86 26 GLU D C 1
ATOM 4066 O O . GLU D 1 26 ? 33.918 86.632 62.645 1.00 30.62 26 GLU D O 1
ATOM 4072 N N . GLU D 1 27 ? 34.015 88.486 61.390 1.00 36.46 27 GLU D N 1
ATOM 4073 C CA . GLU D 1 27 ? 34.159 89.357 62.548 1.00 37.00 27 GLU D CA 1
ATOM 4074 C C . GLU D 1 27 ? 32.906 89.254 63.402 1.00 35.65 27 GLU D C 1
ATOM 4075 O O . GLU D 1 27 ? 32.994 89.054 64.613 1.00 36.94 27 GLU D O 1
ATOM 4081 N N . LYS D 1 28 ? 31.742 89.386 62.765 1.00 32.54 28 LYS D N 1
ATOM 4082 C CA . LYS D 1 28 ? 30.471 89.305 63.472 1.00 31.35 28 LYS D CA 1
ATOM 4083 C C . LYS D 1 28 ? 30.316 87.984 64.208 1.00 31.50 28 LYS D C 1
ATOM 4084 O O . LYS D 1 28 ? 29.817 87.945 65.334 1.00 30.28 28 LYS D O 1
ATOM 4090 N N . VAL D 1 29 ? 30.731 86.894 63.577 1.00 33.71 29 VAL D N 1
ATOM 4091 C CA . VAL D 1 29 ? 30.639 85.598 64.236 1.00 33.60 29 VAL D CA 1
ATOM 4092 C C . VAL D 1 29 ? 31.619 85.562 65.402 1.00 33.88 29 VAL D C 1
ATOM 4093 O O . VAL D 1 29 ? 31.294 85.064 66.476 1.00 34.16 29 VAL D O 1
ATOM 4097 N N . LYS D 1 30 ? 32.816 86.099 65.189 1.00 33.52 30 LYS D N 1
ATOM 4098 C CA . LYS D 1 30 ? 33.817 86.095 66.236 1.00 35.50 30 LYS D CA 1
ATOM 4099 C C . LYS D 1 30 ? 33.359 86.881 67.461 1.00 35.31 30 LYS D C 1
ATOM 4100 O O . LYS D 1 30 ? 33.461 86.400 68.588 1.00 35.23 30 LYS D O 1
ATOM 4106 N N . ALA D 1 31 ? 32.836 88.082 67.250 1.00 31.75 31 ALA D N 1
ATOM 4107 C CA . ALA D 1 31 ? 32.379 88.884 68.372 1.00 30.44 31 ALA D CA 1
ATOM 4108 C C . ALA D 1 31 ? 31.215 88.188 69.068 1.00 30.84 31 ALA D C 1
ATOM 4109 O O . ALA D 1 31 ? 30.855 88.533 70.195 1.00 30.47 31 ALA D O 1
ATOM 4111 N N . GLY D 1 32 ? 30.639 87.195 68.399 1.00 29.21 32 GLY D N 1
ATOM 4112 C CA . GLY D 1 32 ? 29.520 86.464 68.970 1.00 27.78 32 GLY D CA 1
ATOM 4113 C C . GLY D 1 32 ? 28.200 87.139 68.663 1.00 29.22 32 GLY D C 1
ATOM 4114 O O . GLY D 1 32 ? 27.129 86.635 68.993 1.00 29.30 32 GLY D O 1
ATOM 4115 N N . THR D 1 33 ? 28.280 88.293 68.017 1.00 31.23 33 THR D N 1
ATOM 4116 C CA . THR D 1 33 ? 27.089 89.053 67.666 1.00 31.92 33 THR D CA 1
ATOM 4117 C C . THR D 1 33 ? 26.187 88.309 66.683 1.00 31.68 33 THR D C 1
ATOM 4118 O O . THR D 1 33 ? 24.965 88.392 66.772 1.00 30.22 33 THR D O 1
ATOM 4122 N N . TRP D 1 34 ? 26.784 87.594 65.738 1.00 35.75 34 TRP D N 1
ATOM 4123 C CA . TRP D 1 34 ? 25.992 86.851 64.770 1.00 37.48 34 TRP D CA 1
ATOM 4124 C C . TRP D 1 34 ? 26.245 85.357 64.909 1.00 39.29 34 TRP D C 1
ATOM 4125 O O . TRP D 1 34 ? 27.305 84.932 65.378 1.00 40.62 34 TRP D O 1
ATOM 4136 N N . LEU D 1 35 ? 25.255 84.565 64.517 1.00 35.77 35 LEU D N 1
ATOM 4137 C CA . LEU D 1 35 ? 25.379 83.119 64.563 1.00 37.95 35 LEU D CA 1
ATOM 4138 C C . LEU D 1 35 ? 25.969 82.650 63.239 1.00 39.11 35 LEU D C 1
ATOM 4139 O O . LEU D 1 35 ? 25.622 83.166 62.179 1.00 37.09 35 LEU D O 1
ATOM 4144 N N . PRO D 1 36 ? 26.869 81.659 63.291 1.00 40.69 36 PRO D N 1
ATOM 4145 C CA . PRO D 1 36 ? 27.553 81.064 62.140 1.00 42.80 36 PRO D CA 1
ATOM 4146 C C . PRO D 1 36 ? 26.667 80.796 60.917 1.00 43.76 36 PRO D C 1
ATOM 4147 O O . PRO D 1 36 ? 27.025 81.162 59.798 1.00 44.77 36 PRO D O 1
ATOM 4151 N N . GLU D 1 37 ? 25.518 80.163 61.138 1.00 45.55 37 GLU D N 1
ATOM 4152 C CA . GLU D 1 37 ? 24.591 79.835 60.055 1.00 47.10 37 GLU D CA 1
ATOM 4153 C C . GLU D 1 37 ? 23.813 81.014 59.480 1.00 47.17 37 GLU D C 1
ATOM 4154 O O . GLU D 1 37 ? 22.926 80.835 58.645 1.00 48.32 37 GLU D O 1
ATOM 4160 N N . ASP D 1 38 ? 24.146 82.222 59.909 1.00 48.38 38 ASP D N 1
ATOM 4161 C CA . ASP D 1 38 ? 23.457 83.405 59.410 1.00 46.57 38 ASP D CA 1
ATOM 4162 C C . ASP D 1 38 ? 24.445 84.403 58.865 1.00 45.12 38 ASP D C 1
ATOM 4163 O O . ASP D 1 38 ? 24.179 85.065 57.862 1.00 44.85 38 ASP D O 1
ATOM 4168 N N . ALA D 1 39 ? 25.582 84.494 59.548 1.00 30.35 39 ALA D N 1
ATOM 4169 C CA . ALA D 1 39 ? 26.656 85.414 59.208 1.00 30.14 39 ALA D CA 1
ATOM 4170 C C . ALA D 1 39 ? 26.742 85.752 57.729 1.00 31.55 39 ALA D C 1
ATOM 4171 O O . ALA D 1 39 ? 26.635 86.906 57.344 1.00 29.76 39 ALA D O 1
ATOM 4173 N N . GLN D 1 40 ? 26.930 84.733 56.905 1.00 48.14 40 GLN D N 1
ATOM 4174 C CA . GLN D 1 40 ? 27.042 84.922 55.469 1.00 50.55 40 GLN D CA 1
ATOM 4175 C C . GLN D 1 40 ? 25.843 85.674 54.897 1.00 49.69 40 GLN D C 1
ATOM 4176 O O . GLN D 1 40 ? 25.993 86.765 54.345 1.00 49.65 40 GLN D O 1
ATOM 4182 N N . LEU D 1 41 ? 24.653 85.103 55.048 1.00 38.13 41 LEU D N 1
ATOM 4183 C CA . LEU D 1 41 ? 23.438 85.723 54.532 1.00 37.61 41 LEU D CA 1
ATOM 4184 C C . LEU D 1 41 ? 23.193 87.126 55.086 1.00 36.12 41 LEU D C 1
ATOM 4185 O O . LEU D 1 41 ? 22.907 88.051 54.332 1.00 36.20 41 LEU D O 1
ATOM 4190 N N . LEU D 1 42 ? 23.301 87.282 56.402 1.00 47.84 42 LEU D N 1
ATOM 4191 C CA . LEU D 1 42 ? 23.083 88.584 57.043 1.00 45.59 42 LEU D CA 1
ATOM 4192 C C . LEU D 1 42 ? 24.056 89.651 56.537 1.00 44.94 42 LEU D C 1
ATOM 4193 O O . LEU D 1 42 ? 23.674 90.800 56.308 1.00 44.93 42 LEU D O 1
ATOM 4198 N N . SER D 1 43 ? 25.314 89.251 56.373 1.00 38.76 43 SER D N 1
ATOM 4199 C CA . SER D 1 43 ? 26.371 90.135 55.902 1.00 38.08 43 SER D CA 1
ATOM 4200 C C . SER D 1 43 ? 26.024 90.755 54.558 1.00 38.80 43 SER D C 1
ATOM 4201 O O . SER D 1 43 ? 26.175 91.962 54.360 1.00 38.55 43 SER D O 1
ATOM 4204 N N . LYS D 1 44 ? 25.559 89.922 53.633 1.00 40.50 44 LYS D N 1
ATOM 4205 C CA . LYS D 1 44 ? 25.197 90.393 52.308 1.00 40.24 44 LYS D CA 1
ATOM 4206 C C . LYS D 1 44 ? 24.166 91.501 52.393 1.00 41.22 44 LYS D C 1
ATOM 4207 O O . LYS D 1 44 ? 24.312 92.542 51.759 1.00 40.54 44 LYS D O 1
ATOM 4213 N N . GLN D 1 45 ? 23.127 91.276 53.186 1.00 39.52 45 GLN D N 1
ATOM 4214 C CA . GLN D 1 45 ? 22.074 92.264 53.345 1.00 41.39 45 GLN D CA 1
ATOM 4215 C C . GLN D 1 45 ? 22.637 93.582 53.862 1.00 41.02 45 GLN D C 1
ATOM 4216 O O . GLN D 1 45 ? 22.144 94.654 53.521 1.00 40.84 45 GLN D O 1
ATOM 4222 N N . VAL D 1 46 ? 23.680 93.501 54.679 1.00 41.34 46 VAL D N 1
ATOM 4223 C CA . VAL D 1 46 ? 24.289 94.699 55.235 1.00 38.79 46 VAL D CA 1
ATOM 4224 C C . VAL D 1 46 ? 24.998 95.525 54.180 1.00 36.79 46 VAL D C 1
ATOM 4225 O O . VAL D 1 46 ? 24.967 96.750 54.216 1.00 35.86 46 VAL D O 1
ATOM 4229 N N . PHE D 1 47 ? 25.644 94.844 53.243 1.00 28.39 47 PHE D N 1
ATOM 4230 C CA . PHE D 1 47 ? 26.375 95.521 52.195 1.00 24.76 47 PHE D CA 1
ATOM 4231 C C . PHE D 1 47 ? 25.539 95.941 51.008 1.00 23.50 47 PHE D C 1
ATOM 4232 O O . PHE D 1 47 ? 25.836 96.940 50.359 1.00 22.54 47 PHE D O 1
ATOM 4240 N N . THR D 1 48 ? 24.498 95.182 50.714 1.00 24.91 48 THR D N 1
ATOM 4241 C CA . THR D 1 48 ? 23.637 95.540 49.607 1.00 28.40 48 THR D CA 1
ATOM 4242 C C . THR D 1 48 ? 22.900 96.836 49.951 1.00 29.70 48 THR D C 1
ATOM 4243 O O . THR D 1 48 ? 22.744 97.701 49.098 1.00 29.27 48 THR D O 1
ATOM 4247 N N . ASP D 1 49 ? 22.477 96.984 51.206 1.00 34.84 49 ASP D N 1
ATOM 4248 C CA . ASP D 1 49 ? 21.755 98.191 51.638 1.00 35.35 49 ASP D CA 1
ATOM 4249 C C . ASP D 1 49 ? 22.647 99.432 51.658 1.00 33.91 49 ASP D C 1
ATOM 4250 O O . ASP D 1 49 ? 22.176 100.541 51.400 1.00 32.75 49 ASP D O 1
ATOM 4255 N N . LEU D 1 50 ? 23.926 99.247 51.980 1.00 26.01 50 LEU D N 1
ATOM 4256 C CA . LEU D 1 50 ? 24.862 100.363 52.009 1.00 26.81 50 LEU D CA 1
ATOM 4257 C C . LEU D 1 50 ? 25.156 100.835 50.590 1.00 27.86 50 LEU D C 1
ATOM 4258 O O . LEU D 1 50 ? 25.139 102.032 50.306 1.00 27.25 50 LEU D O 1
ATOM 4263 N N . LEU D 1 51 ? 25.415 99.882 49.697 1.00 35.98 51 LEU D N 1
ATOM 4264 C CA . LEU D 1 51 ? 25.716 100.184 48.291 1.00 37.67 51 LEU D CA 1
ATOM 4265 C C . LEU D 1 51 ? 24.650 99.689 47.294 1.00 37.23 51 LEU D C 1
ATOM 4266 O O . LEU D 1 51 ? 24.916 98.823 46.465 1.00 37.50 51 LEU D O 1
ATOM 4271 N N . PRO D 1 52 ? 23.428 100.240 47.366 1.00 38.16 52 PRO D N 1
ATOM 4272 C CA . PRO D 1 52 ? 22.341 99.843 46.463 1.00 37.28 52 PRO D CA 1
ATOM 4273 C C . PRO D 1 52 ? 22.758 99.969 44.997 1.00 35.98 52 PRO D C 1
ATOM 4274 O O . PRO D 1 52 ? 22.256 99.250 44.128 1.00 34.23 52 PRO D O 1
ATOM 4278 N N . ARG D 1 53 ? 23.682 100.894 44.743 1.00 32.54 53 ARG D N 1
ATOM 4279 C CA . ARG D 1 53 ? 24.174 101.159 43.397 1.00 29.28 53 ARG D CA 1
ATOM 4280 C C . ARG D 1 53 ? 25.680 100.918 43.291 1.00 26.40 53 ARG D C 1
ATOM 4281 O O . ARG D 1 53 ? 26.394 101.664 42.626 1.00 24.63 53 ARG D O 1
ATOM 4289 N N . GLY D 1 54 ? 26.146 99.856 43.941 1.00 26.43 54 GLY D N 1
ATOM 4290 C CA . GLY D 1 54 ? 27.555 99.504 43.908 1.00 24.78 54 GLY D CA 1
ATOM 4291 C C . GLY D 1 54 ? 28.467 100.692 44.107 1.00 26.27 54 GLY D C 1
ATOM 4292 O O . GLY D 1 54 ? 28.354 101.420 45.092 1.00 26.56 54 GLY D O 1
ATOM 4293 N N . LEU D 1 55 ? 29.382 100.887 43.166 1.00 25.99 55 LEU D N 1
ATOM 4294 C CA . LEU D 1 55 ? 30.333 101.984 43.232 1.00 25.18 55 LEU D CA 1
ATOM 4295 C C . LEU D 1 55 ? 29.680 103.323 42.950 1.00 26.64 55 LEU D C 1
ATOM 4296 O O . LEU D 1 55 ? 30.239 104.370 43.266 1.00 24.57 55 LEU D O 1
ATOM 4301 N N . GLU D 1 56 ? 28.498 103.292 42.348 1.00 25.64 56 GLU D N 1
ATOM 4302 C CA . GLU D 1 56 ? 27.801 104.524 42.003 1.00 26.19 56 GLU D CA 1
ATOM 4303 C C . GLU D 1 56 ? 26.882 105.020 43.100 1.00 25.75 56 GLU D C 1
ATOM 4304 O O . GLU D 1 56 ? 26.113 105.955 42.896 1.00 23.51 56 GLU D O 1
ATOM 4310 N N . THR D 1 57 ? 26.946 104.380 44.263 1.00 32.08 57 THR D N 1
ATOM 4311 C CA . THR D 1 57 ? 26.099 104.795 45.382 1.00 33.69 57 THR D CA 1
ATOM 4312 C C . THR D 1 57 ? 26.527 106.188 45.823 1.00 33.17 57 THR D C 1
ATOM 4313 O O . THR D 1 57 ? 27.607 106.374 46.387 1.00 31.72 57 THR D O 1
ATOM 4317 N N . PRO D 1 58 ? 25.668 107.186 45.583 1.00 37.68 58 PRO D N 1
ATOM 4318 C CA . PRO D 1 58 ? 25.968 108.574 45.943 1.00 38.90 58 PRO D CA 1
ATOM 4319 C C . PRO D 1 58 ? 26.509 108.837 47.347 1.00 39.21 58 PRO D C 1
ATOM 4320 O O . PRO D 1 58 ? 26.120 108.193 48.329 1.00 39.38 58 PRO D O 1
ATOM 4324 N N . HIS D 1 59 ? 27.428 109.792 47.408 1.00 38.01 59 HIS D N 1
ATOM 4325 C CA . HIS D 1 59 ? 28.049 110.207 48.645 1.00 38.25 59 HIS D CA 1
ATOM 4326 C C . HIS D 1 59 ? 28.978 109.137 49.200 1.00 37.78 59 HIS D C 1
ATOM 4327 O O . HIS D 1 59 ? 29.612 109.326 50.240 1.00 38.60 59 HIS D O 1
ATOM 4334 N N . HIS D 1 60 ? 29.050 108.002 48.518 1.00 34.00 60 HIS D N 1
ATOM 4335 C CA . HIS D 1 60 ? 29.949 106.939 48.948 1.00 32.57 60 HIS D CA 1
ATOM 4336 C C . HIS D 1 60 ? 31.173 107.010 48.050 1.00 33.23 60 HIS D C 1
ATOM 4337 O O . HIS D 1 60 ? 31.053 107.224 46.847 1.00 32.51 60 HIS D O 1
ATOM 4344 N N . HIS D 1 61 ? 32.350 106.862 48.644 1.00 35.99 61 HIS D N 1
ATOM 4345 C CA . HIS D 1 61 ? 33.592 106.914 47.892 1.00 36.47 61 HIS D CA 1
ATOM 4346 C C . HIS D 1 61 ? 34.395 105.655 48.161 1.00 35.64 61 HIS D C 1
ATOM 4347 O O . HIS D 1 61 ? 34.841 105.436 49.288 1.00 35.40 61 HIS D O 1
ATOM 4354 N N . LEU D 1 62 ? 34.576 104.828 47.134 1.00 28.72 62 LEU D N 1
ATOM 4355 C CA . LEU D 1 62 ? 35.365 103.613 47.277 1.00 27.29 62 LEU D CA 1
ATOM 4356 C C . LEU D 1 62 ? 36.681 103.755 46.538 1.00 28.52 62 LEU D C 1
ATOM 4357 O O . LEU D 1 62 ? 36.710 103.758 45.304 1.00 29.94 62 LEU D O 1
ATOM 4362 N N . TRP D 1 63 ? 37.770 103.875 47.293 1.00 29.98 63 TRP D N 1
ATOM 4363 C CA . TRP D 1 63 ? 39.098 104.036 46.701 1.00 33.15 63 TRP D CA 1
ATOM 4364 C C . TRP D 1 63 ? 39.989 102.824 46.914 1.00 35.42 63 TRP D C 1
ATOM 4365 O O . TRP D 1 63 ? 39.802 102.058 47.856 1.00 35.24 63 TRP D O 1
ATOM 4376 N N . SER D 1 64 ? 40.973 102.673 46.032 1.00 41.17 64 SER D N 1
ATOM 4377 C CA . SER D 1 64 ? 41.943 101.595 46.131 1.00 42.72 64 SER D CA 1
ATOM 4378 C C . SER D 1 64 ? 43.231 102.254 46.600 1.00 43.95 64 SER D C 1
ATOM 4379 O O . SER D 1 64 ? 43.619 103.300 46.086 1.00 44.63 64 SER D O 1
ATOM 4382 N N . LEU D 1 65 ? 43.875 101.654 47.589 1.00 39.10 65 LEU D N 1
ATOM 4383 C CA . LEU D 1 65 ? 45.124 102.184 48.103 1.00 42.28 65 LEU D CA 1
ATOM 4384 C C . LEU D 1 65 ? 46.257 101.647 47.244 1.00 44.97 65 LEU D C 1
ATOM 4385 O O . LEU D 1 65 ? 46.213 100.493 46.818 1.00 45.85 65 LEU D O 1
ATOM 4390 N N . LYS D 1 66 ? 47.262 102.483 46.989 1.00 54.88 66 LYS D N 1
ATOM 4391 C CA . LYS D 1 66 ? 48.425 102.087 46.186 1.00 59.32 66 LYS D CA 1
ATOM 4392 C C . LYS D 1 66 ? 49.568 103.093 46.317 1.00 61.45 66 LYS D C 1
ATOM 4393 O O . LYS D 1 66 ? 49.335 104.299 46.302 1.00 61.06 66 LYS D O 1
ATOM 4399 N N . LEU D 1 67 ? 50.798 102.600 46.450 1.00 76.94 67 LEU D N 1
ATOM 4400 C CA . LEU D 1 67 ? 51.957 103.487 46.565 1.00 79.02 67 LEU D CA 1
ATOM 4401 C C . LEU D 1 67 ? 52.057 104.208 45.231 1.00 79.48 67 LEU D C 1
ATOM 4402 O O . LEU D 1 67 ? 51.688 105.375 45.110 1.00 80.54 67 LEU D O 1
ATOM 4407 N N . ASN D 1 68 ? 52.564 103.504 44.227 1.00 52.90 68 ASN D N 1
ATOM 4408 C CA . ASN D 1 68 ? 52.662 104.068 42.892 1.00 54.16 68 ASN D CA 1
ATOM 4409 C C . ASN D 1 68 ? 51.447 103.506 42.175 1.00 55.02 68 ASN D C 1
ATOM 4410 O O . ASN D 1 68 ? 50.878 102.506 42.613 1.00 55.40 68 ASN D O 1
ATOM 4415 N N . GLU D 1 69 ? 51.048 104.133 41.076 1.00 84.68 69 GLU D N 1
ATOM 4416 C CA . GLU D 1 69 ? 49.894 103.656 40.330 1.00 85.22 69 GLU D CA 1
ATOM 4417 C C . GLU D 1 69 ? 50.158 102.329 39.624 1.00 86.58 69 GLU D C 1
ATOM 4418 O O . GLU D 1 69 ? 50.040 102.235 38.398 1.00 86.51 69 GLU D O 1
ATOM 4424 N N . LYS D 1 70 ? 50.512 101.307 40.405 1.00 94.86 70 LYS D N 1
ATOM 4425 C CA . LYS D 1 70 ? 50.782 99.970 39.869 1.00 94.81 70 LYS D CA 1
ATOM 4426 C C . LYS D 1 70 ? 50.563 98.866 40.913 1.00 93.17 70 LYS D C 1
ATOM 4427 O O . LYS D 1 70 ? 50.341 97.705 40.562 1.00 94.11 70 LYS D O 1
ATOM 4433 N N . ASP D 1 71 ? 50.623 99.226 42.193 1.00 58.15 71 ASP D N 1
ATOM 4434 C CA . ASP D 1 71 ? 50.441 98.249 43.259 1.00 55.10 71 ASP D CA 1
ATOM 4435 C C . ASP D 1 71 ? 49.246 98.563 44.158 1.00 53.16 71 ASP D C 1
ATOM 4436 O O . ASP D 1 71 ? 49.356 99.373 45.080 1.00 53.08 71 ASP D O 1
ATOM 4441 N N . ILE D 1 72 ? 48.107 97.929 43.888 1.00 54.60 72 ILE D N 1
ATOM 4442 C CA . ILE D 1 72 ? 46.921 98.127 44.715 1.00 50.44 72 ILE D CA 1
ATOM 4443 C C . ILE D 1 72 ? 47.107 97.259 45.962 1.00 49.12 72 ILE D C 1
ATOM 4444 O O . ILE D 1 72 ? 46.980 96.039 45.907 1.00 48.87 72 ILE D O 1
ATOM 4449 N N . VAL D 1 73 ? 47.416 97.900 47.085 1.00 45.95 73 VAL D N 1
ATOM 4450 C CA . VAL D 1 73 ? 47.675 97.190 48.335 1.00 42.00 73 VAL D CA 1
ATOM 4451 C C . VAL D 1 73 ? 46.569 97.263 49.370 1.00 41.05 73 VAL D C 1
ATOM 4452 O O . VAL D 1 73 ? 46.645 96.595 50.403 1.00 38.60 73 VAL D O 1
ATOM 4456 N N . GLY D 1 74 ? 45.555 98.083 49.111 1.00 48.67 74 GLY D N 1
ATOM 4457 C CA . GLY D 1 74 ? 44.473 98.208 50.069 1.00 45.68 74 GLY D CA 1
ATOM 4458 C C . GLY D 1 74 ? 43.178 98.793 49.547 1.00 42.03 74 GLY D C 1
ATOM 4459 O O . GLY D 1 74 ? 42.898 98.764 48.347 1.00 41.98 74 GLY D O 1
ATOM 4460 N N . TRP D 1 75 ? 42.395 99.340 50.470 1.00 33.24 75 TRP D N 1
ATOM 4461 C CA . TRP D 1 75 ? 41.099 99.927 50.160 1.00 30.10 75 TRP D CA 1
ATOM 4462 C C . TRP D 1 75 ? 40.677 100.930 51.231 1.00 27.94 75 TRP D C 1
ATOM 4463 O O . TRP D 1 75 ? 41.114 100.842 52.381 1.00 29.04 75 TRP D O 1
ATOM 4474 N N . LEU D 1 76 ? 39.840 101.884 50.836 1.00 32.25 76 LEU D N 1
ATOM 4475 C CA . LEU D 1 76 ? 39.317 102.909 51.738 1.00 31.31 76 LEU D CA 1
ATOM 4476 C C . LEU D 1 76 ? 37.891 103.205 51.294 1.00 30.79 76 LEU D C 1
ATOM 4477 O O . LEU D 1 76 ? 37.666 103.655 50.174 1.00 31.87 76 LEU D O 1
ATOM 4482 N N . TRP D 1 77 ? 36.926 102.951 52.160 1.00 23.71 77 TRP D N 1
ATOM 4483 C CA . TRP D 1 77 ? 35.536 103.206 51.818 1.00 22.71 77 TRP D CA 1
ATOM 4484 C C . TRP D 1 77 ? 34.968 104.241 52.791 1.00 24.65 77 TRP D C 1
ATOM 4485 O O . TRP D 1 77 ? 34.830 103.978 53.983 1.00 22.72 77 TRP D O 1
ATOM 4496 N N . ILE D 1 78 ? 34.633 105.414 52.268 1.00 23.93 78 ILE D N 1
ATOM 4497 C CA . ILE D 1 78 ? 34.117 106.508 53.090 1.00 25.98 78 ILE D CA 1
ATOM 4498 C C . ILE D 1 78 ? 32.760 107.022 52.612 1.00 26.90 78 ILE D C 1
ATOM 4499 O O . ILE D 1 78 ? 32.458 107.029 51.417 1.00 25.41 78 ILE D O 1
ATOM 4504 N N . HIS D 1 79 ? 31.953 107.466 53.562 1.00 32.54 79 HIS D N 1
ATOM 4505 C CA . HIS D 1 79 ? 30.642 108.000 53.263 1.00 34.58 79 HIS D CA 1
ATOM 4506 C C . HIS D 1 79 ? 30.522 109.436 53.784 1.00 36.98 79 HIS D C 1
ATOM 4507 O O . HIS D 1 79 ? 30.497 109.654 54.991 1.00 37.31 79 HIS D O 1
ATOM 4514 N N . ALA D 1 80 ? 30.453 110.409 52.876 1.00 35.06 80 ALA D N 1
ATOM 4515 C CA . ALA D 1 80 ? 30.305 111.813 53.263 1.00 37.48 80 ALA D CA 1
ATOM 4516 C C . ALA D 1 80 ? 28.829 112.172 53.127 1.00 40.56 80 ALA D C 1
ATOM 4517 O O . ALA D 1 80 ? 28.399 112.634 52.072 1.00 41.03 80 ALA D O 1
ATOM 4519 N N . GLU D 1 81 ? 28.054 111.956 54.186 1.00 46.67 81 GLU D N 1
ATOM 4520 C CA . GLU D 1 81 ? 26.626 112.239 54.132 1.00 50.70 81 GLU D CA 1
ATOM 4521 C C . GLU D 1 81 ? 26.337 113.600 53.530 1.00 52.86 81 GLU D C 1
ATOM 4522 O O . GLU D 1 81 ? 27.086 114.563 53.733 1.00 53.76 81 GLU D O 1
ATOM 4528 N N . PRO D 1 82 ? 25.236 113.690 52.769 1.00 86.91 82 PRO D N 1
ATOM 4529 C CA . PRO D 1 82 ? 24.800 114.921 52.110 1.00 86.38 82 PRO D CA 1
ATOM 4530 C C . PRO D 1 82 ? 24.310 115.928 53.151 1.00 85.47 82 PRO D C 1
ATOM 4531 O O . PRO D 1 82 ? 23.289 115.702 53.803 1.00 86.64 82 PRO D O 1
ATOM 4535 N N . GLU D 1 83 ? 25.045 117.029 53.307 1.00 74.70 83 GLU D N 1
ATOM 4536 C CA . GLU D 1 83 ? 24.697 118.068 54.278 1.00 71.00 83 GLU D CA 1
ATOM 4537 C C . GLU D 1 83 ? 24.669 117.516 55.717 1.00 67.22 83 GLU D C 1
ATOM 4538 O O . GLU D 1 83 ? 23.599 117.381 56.319 1.00 68.72 83 GLU D O 1
ATOM 4544 N N . HIS D 1 84 ? 25.840 117.194 56.263 1.00 32.77 84 HIS D N 1
ATOM 4545 C CA . HIS D 1 84 ? 25.921 116.664 57.626 1.00 27.58 84 HIS D CA 1
ATOM 4546 C C . HIS D 1 84 ? 26.167 117.775 58.644 1.00 25.28 84 HIS D C 1
ATOM 4547 O O . HIS D 1 84 ? 27.177 118.479 58.572 1.00 25.21 84 HIS D O 1
ATOM 4554 N N . PRO D 1 85 ? 25.270 117.918 59.633 1.00 36.02 85 PRO D N 1
ATOM 4555 C CA . PRO D 1 85 ? 25.414 118.961 60.655 1.00 33.03 85 PRO D CA 1
ATOM 4556 C C . PRO D 1 85 ? 26.831 119.216 61.167 1.00 31.38 85 PRO D C 1
ATOM 4557 O O . PRO D 1 85 ? 27.138 120.313 61.634 1.00 30.01 85 PRO D O 1
ATOM 4561 N N . GLN D 1 86 ? 27.699 118.218 61.056 1.00 23.95 86 GLN D N 1
ATOM 4562 C CA . GLN D 1 86 ? 29.080 118.374 61.502 1.00 22.77 86 GLN D CA 1
ATOM 4563 C C . GLN D 1 86 ? 30.106 118.148 60.412 1.00 22.04 86 GLN D C 1
ATOM 4564 O O . GLN D 1 86 ? 31.301 118.084 60.686 1.00 21.66 86 GLN D O 1
ATOM 4570 N N . GLN D 1 87 ? 29.633 118.051 59.172 1.00 30.73 87 GLN D N 1
ATOM 4571 C CA . GLN D 1 87 ? 30.507 117.829 58.022 1.00 32.50 87 GLN D CA 1
ATOM 4572 C C . GLN D 1 87 ? 31.404 116.613 58.231 1.00 32.83 87 GLN D C 1
ATOM 4573 O O . GLN D 1 87 ? 32.575 116.630 57.840 1.00 34.23 87 GLN D O 1
ATOM 4579 N N . GLU D 1 88 ? 30.861 115.556 58.838 1.00 30.17 88 GLU D N 1
ATOM 4580 C CA . GLU D 1 88 ? 31.654 114.356 59.081 1.00 31.00 88 GLU D CA 1
ATOM 4581 C C . GLU D 1 88 ? 31.528 113.313 57.978 1.00 29.28 88 GLU D C 1
ATOM 4582 O O . GLU D 1 88 ? 30.541 113.282 57.243 1.00 30.71 88 GLU D O 1
ATOM 4588 N N . ALA D 1 89 ? 32.553 112.474 57.867 1.00 31.24 89 ALA D N 1
ATOM 4589 C CA . ALA D 1 89 ? 32.588 111.389 56.890 1.00 30.31 89 ALA D CA 1
ATOM 4590 C C . ALA D 1 89 ? 32.804 110.118 57.693 1.00 30.34 89 ALA D C 1
ATOM 4591 O O . ALA D 1 89 ? 33.672 110.078 58.563 1.00 30.99 89 ALA D O 1
ATOM 4593 N N . PHE D 1 90 ? 32.002 109.092 57.416 1.00 24.99 90 PHE D N 1
ATOM 4594 C CA . PHE D 1 90 ? 32.125 107.823 58.117 1.00 25.88 90 PHE D CA 1
ATOM 4595 C C . PHE D 1 90 ? 32.976 106.866 57.281 1.00 24.31 90 PHE D C 1
ATOM 4596 O O . PHE D 1 90 ? 32.792 106.756 56.074 1.00 22.92 90 PHE D O 1
ATOM 4604 N N . ILE D 1 91 ? 33.929 106.200 57.911 1.00 24.22 91 ILE D N 1
ATOM 4605 C CA . ILE D 1 91 ? 34.763 105.252 57.187 1.00 24.38 91 ILE D CA 1
ATOM 4606 C C . ILE D 1 91 ? 34.168 103.851 57.338 1.00 22.74 91 ILE D C 1
ATOM 4607 O O . ILE D 1 91 ? 34.392 103.190 58.343 1.00 26.16 91 ILE D O 1
ATOM 4612 N N . TYR D 1 92 ? 33.402 103.404 56.356 1.00 19.51 92 TYR D N 1
ATOM 4613 C CA . TYR D 1 92 ? 32.805 102.079 56.426 1.00 20.43 92 TYR D CA 1
ATOM 4614 C C . TYR D 1 92 ? 33.815 100.957 56.386 1.00 19.64 92 TYR D C 1
ATOM 4615 O O . TYR D 1 92 ? 33.620 99.929 57.000 1.00 18.42 92 TYR D O 1
ATOM 4624 N N . ASP D 1 93 ? 34.904 101.139 55.667 1.00 24.46 93 ASP D N 1
ATOM 4625 C CA . ASP D 1 93 ? 35.874 100.066 55.609 1.00 25.62 93 ASP D CA 1
ATOM 4626 C C . ASP D 1 93 ? 37.251 100.605 55.277 1.00 27.22 93 ASP D C 1
ATOM 4627 O O . ASP D 1 93 ? 37.383 101.663 54.654 1.00 25.59 93 ASP D O 1
ATOM 4632 N N . PHE D 1 94 ? 38.273 99.878 55.713 1.00 31.45 94 PHE D N 1
ATOM 4633 C CA . PHE D 1 94 ? 39.650 100.281 55.488 1.00 34.98 94 PHE D CA 1
ATOM 4634 C C . PHE D 1 94 ? 40.588 99.124 55.777 1.00 37.12 94 PHE D C 1
ATOM 4635 O O . PHE D 1 94 ? 40.359 98.346 56.698 1.00 38.65 94 PHE D O 1
ATOM 4643 N N . GLY D 1 95 ? 41.647 99.017 54.983 1.00 43.19 95 GLY D N 1
ATOM 4644 C CA . GLY D 1 95 ? 42.604 97.948 55.178 1.00 45.41 95 GLY D CA 1
ATOM 4645 C C . GLY D 1 95 ? 43.491 97.699 53.973 1.00 47.85 95 GLY D C 1
ATOM 4646 O O . GLY D 1 95 ? 43.422 98.408 52.965 1.00 47.30 95 GLY D O 1
ATOM 4647 N N . LEU D 1 96 ? 44.332 96.677 54.095 1.00 43.43 96 LEU D N 1
ATOM 4648 C CA . LEU D 1 96 ? 45.261 96.285 53.044 1.00 46.46 96 LEU D CA 1
ATOM 4649 C C . LEU D 1 96 ? 45.126 94.780 52.813 1.00 47.76 96 LEU D C 1
ATOM 4650 O O . LEU D 1 96 ? 44.593 94.074 53.661 1.00 47.52 96 LEU D O 1
ATOM 4655 N N . TYR D 1 97 ? 45.603 94.281 51.676 1.00 47.12 97 TYR D N 1
ATOM 4656 C CA . TYR D 1 97 ? 45.514 92.847 51.412 1.00 47.40 97 TYR D CA 1
ATOM 4657 C C . TYR D 1 97 ? 46.590 92.087 52.174 1.00 48.70 97 TYR D C 1
ATOM 4658 O O . TYR D 1 97 ? 47.597 92.660 52.592 1.00 47.69 97 TYR D O 1
ATOM 4667 N N . GLU D 1 98 ? 46.365 90.789 52.343 1.00 43.84 98 GLU D N 1
ATOM 4668 C CA . GLU D 1 98 ? 47.283 89.919 53.071 1.00 47.93 98 GLU D CA 1
ATOM 4669 C C . GLU D 1 98 ? 48.751 90.113 52.688 1.00 48.31 98 GLU D C 1
ATOM 4670 O O . GLU D 1 98 ? 49.607 90.284 53.557 1.00 48.14 98 GLU D O 1
ATOM 4676 N N . PRO D 1 99 ? 49.061 90.091 51.378 1.00 76.82 99 PRO D N 1
ATOM 4677 C CA . PRO D 1 99 ? 50.442 90.263 50.916 1.00 75.65 99 PRO D CA 1
ATOM 4678 C C . PRO D 1 99 ? 51.002 91.671 51.091 1.00 76.25 99 PRO D C 1
ATOM 4679 O O . PRO D 1 99 ? 52.109 91.955 50.645 1.00 78.56 99 PRO D O 1
ATOM 4683 N N . TYR D 1 100 ? 50.239 92.546 51.737 1.00 56.73 100 TYR D N 1
ATOM 4684 C CA . TYR D 1 100 ? 50.679 93.919 51.957 1.00 57.92 100 TYR D CA 1
ATOM 4685 C C . TYR D 1 100 ? 50.285 94.381 53.352 1.00 57.91 100 TYR D C 1
ATOM 4686 O O . TYR D 1 100 ? 49.262 95.042 53.531 1.00 58.12 100 TYR D O 1
ATOM 4695 N N . ARG D 1 101 ? 51.095 94.027 54.342 1.00 76.91 101 ARG D N 1
ATOM 4696 C CA . ARG D 1 101 ? 50.816 94.415 55.718 1.00 76.64 101 ARG D CA 1
ATOM 4697 C C . ARG D 1 101 ? 52.107 94.709 56.475 1.00 75.85 101 ARG D C 1
ATOM 4698 O O . ARG D 1 101 ? 53.195 94.327 56.041 1.00 75.44 101 ARG D O 1
ATOM 4706 N N . GLY D 1 102 ? 51.977 95.393 57.608 1.00 75.38 102 GLY D N 1
ATOM 4707 C CA . GLY D 1 102 ? 53.138 95.718 58.419 1.00 72.27 102 GLY D CA 1
ATOM 4708 C C . GLY D 1 102 ? 54.099 96.721 57.801 1.00 70.35 102 GLY D C 1
ATOM 4709 O O . GLY D 1 102 ? 54.885 97.344 58.517 1.00 70.81 102 GLY D O 1
ATOM 4710 N N . LYS D 1 103 ? 54.034 96.883 56.481 1.00 47.23 103 LYS D N 1
ATOM 4711 C CA . LYS D 1 103 ? 54.914 97.801 55.766 1.00 45.07 103 LYS D CA 1
ATOM 4712 C C . LYS D 1 103 ? 54.633 99.259 56.099 1.00 44.70 103 LYS D C 1
ATOM 4713 O O . LYS D 1 103 ? 55.222 100.164 55.506 1.00 43.80 103 LYS D O 1
ATOM 4719 N N . GLY D 1 104 ? 53.724 99.478 57.044 1.00 54.31 104 GLY D N 1
ATOM 4720 C CA . GLY D 1 104 ? 53.382 100.828 57.456 1.00 53.05 104 GLY D CA 1
ATOM 4721 C C . GLY D 1 104 ? 52.569 101.608 56.441 1.00 52.00 104 GLY D C 1
ATOM 4722 O O . GLY D 1 104 ? 52.598 102.840 56.432 1.00 50.92 104 GLY D O 1
ATOM 4723 N N . TYR D 1 105 ? 51.838 100.899 55.586 1.00 50.52 105 TYR D N 1
ATOM 4724 C CA . TYR D 1 105 ? 51.025 101.556 54.561 1.00 50.51 105 TYR D CA 1
ATOM 4725 C C . TYR D 1 105 ? 49.749 102.186 55.128 1.00 49.84 105 TYR D C 1
ATOM 4726 O O . TYR D 1 105 ? 49.276 103.206 54.626 1.00 48.48 105 TYR D O 1
ATOM 4735 N N . ALA D 1 106 ? 49.204 101.567 56.172 1.00 44.58 106 ALA D N 1
ATOM 4736 C CA . ALA D 1 106 ? 47.989 102.046 56.812 1.00 45.53 106 ALA D CA 1
ATOM 4737 C C . ALA D 1 106 ? 48.169 103.460 57.343 1.00 46.76 106 ALA D C 1
ATOM 4738 O O . ALA D 1 106 ? 47.310 104.322 57.155 1.00 44.95 106 ALA D O 1
ATOM 4740 N N . LYS D 1 107 ? 49.286 103.695 58.020 1.00 68.21 107 LYS D N 1
ATOM 4741 C CA . LYS D 1 107 ? 49.557 105.016 58.563 1.00 70.41 107 LYS D CA 1
ATOM 4742 C C . LYS D 1 107 ? 49.566 106.014 57.409 1.00 70.76 107 LYS D C 1
ATOM 4743 O O . LYS D 1 107 ? 48.934 107.070 57.481 1.00 71.09 107 LYS D O 1
ATOM 4749 N N . GLN D 1 108 ? 50.281 105.664 56.341 1.00 57.81 108 GLN D N 1
ATOM 4750 C CA . GLN D 1 108 ? 50.380 106.515 55.158 1.00 56.94 108 GLN D CA 1
ATOM 4751 C C . GLN D 1 108 ? 49.036 106.626 54.452 1.00 54.38 108 GLN D C 1
ATOM 4752 O O . GLN D 1 108 ? 48.760 107.610 53.762 1.00 54.90 108 GLN D O 1
ATOM 4758 N N . ALA D 1 109 ? 48.202 105.608 54.626 1.00 49.62 109 ALA D N 1
ATOM 4759 C CA . ALA D 1 109 ? 46.881 105.609 54.014 1.00 46.85 109 ALA D CA 1
ATOM 4760 C C . ALA D 1 109 ? 45.982 106.604 54.747 1.00 44.08 109 ALA D C 1
ATOM 4761 O O . ALA D 1 109 ? 45.310 107.419 54.119 1.00 42.81 109 ALA D O 1
ATOM 4763 N N . LEU D 1 110 ? 45.991 106.548 56.077 1.00 43.65 110 LEU D N 1
ATOM 4764 C CA . LEU D 1 110 ? 45.173 107.447 56.890 1.00 42.11 110 LEU D CA 1
ATOM 4765 C C . LEU D 1 110 ? 45.544 108.903 56.637 1.00 41.05 110 LEU D C 1
ATOM 4766 O O . LEU D 1 110 ? 44.691 109.798 56.680 1.00 40.95 110 LEU D O 1
ATOM 4771 N N . ALA D 1 111 ? 46.826 109.129 56.372 1.00 41.28 111 ALA D N 1
ATOM 4772 C CA . ALA D 1 111 ? 47.331 110.465 56.097 1.00 40.35 111 ALA D CA 1
ATOM 4773 C C . ALA D 1 111 ? 46.747 110.958 54.780 1.00 40.30 111 ALA D C 1
ATOM 4774 O O . ALA D 1 111 ? 46.345 112.116 54.657 1.00 39.42 111 ALA D O 1
ATOM 4776 N N . ALA D 1 112 ? 46.704 110.070 53.791 1.00 37.84 112 ALA D N 1
ATOM 4777 C CA . ALA D 1 112 ? 46.145 110.431 52.495 1.00 38.45 112 ALA D CA 1
ATOM 4778 C C . ALA D 1 112 ? 44.647 110.680 52.680 1.00 38.21 112 ALA D C 1
ATOM 4779 O O . ALA D 1 112 ? 44.041 111.481 51.966 1.00 37.19 112 ALA D O 1
ATOM 4781 N N . LEU D 1 113 ? 44.057 109.982 53.643 1.00 31.18 113 LEU D N 1
ATOM 4782 C CA . LEU D 1 113 ? 42.640 110.133 53.931 1.00 32.14 113 LEU D CA 1
ATOM 4783 C C . LEU D 1 113 ? 42.437 111.516 54.542 1.00 32.28 113 LEU D C 1
ATOM 4784 O O . LEU D 1 113 ? 41.495 112.224 54.193 1.00 30.83 113 LEU D O 1
ATOM 4789 N N . ASP D 1 114 ? 43.320 111.889 55.466 1.00 42.92 114 ASP D N 1
ATOM 4790 C CA . ASP D 1 114 ? 43.250 113.199 56.115 1.00 43.56 114 ASP D CA 1
ATOM 4791 C C . ASP D 1 114 ? 43.388 114.276 55.050 1.00 44.99 114 ASP D C 1
ATOM 4792 O O . ASP D 1 114 ? 42.679 115.287 55.083 1.00 46.79 114 ASP D O 1
ATOM 4797 N N . GLN D 1 115 ? 44.303 114.068 54.106 1.00 38.78 115 GLN D N 1
ATOM 4798 C CA . GLN D 1 115 ? 44.502 115.051 53.045 1.00 40.07 115 GLN D CA 1
ATOM 4799 C C . GLN D 1 115 ? 43.267 115.141 52.144 1.00 37.92 115 GLN D C 1
ATOM 4800 O O . GLN D 1 115 ? 42.792 116.230 51.849 1.00 35.50 115 GLN D O 1
ATOM 4806 N N . ALA D 1 116 ? 42.744 113.992 51.724 1.00 39.69 116 ALA D N 1
ATOM 4807 C CA . ALA D 1 116 ? 41.560 113.961 50.861 1.00 39.38 116 ALA D CA 1
ATOM 4808 C C . ALA D 1 116 ? 40.338 114.516 51.580 1.00 40.38 116 ALA D C 1
ATOM 4809 O O . ALA D 1 116 ? 39.606 115.335 51.031 1.00 42.18 116 ALA D O 1
ATOM 4811 N N . ALA D 1 117 ? 40.124 114.065 52.810 1.00 35.70 117 ALA D N 1
ATOM 4812 C CA . ALA D 1 117 ? 38.991 114.514 53.599 1.00 37.00 117 ALA D CA 1
ATOM 4813 C C . ALA D 1 117 ? 39.003 116.018 53.733 1.00 37.75 117 ALA D C 1
ATOM 4814 O O . ALA D 1 117 ? 37.971 116.680 53.642 1.00 37.72 117 ALA D O 1
ATOM 4816 N N . ARG D 1 118 ? 40.188 116.558 53.964 1.00 53.30 118 ARG D N 1
ATOM 4817 C CA . ARG D 1 118 ? 40.345 117.995 54.121 1.00 55.12 118 ARG D CA 1
ATOM 4818 C C . ARG D 1 118 ? 40.009 118.689 52.806 1.00 54.95 118 ARG D C 1
ATOM 4819 O O . ARG D 1 118 ? 39.417 119.767 52.801 1.00 55.64 118 ARG D O 1
ATOM 4827 N N . SER D 1 119 ? 40.354 118.060 51.688 1.00 46.18 119 SER D N 1
ATOM 4828 C CA . SER D 1 119 ? 40.065 118.659 50.388 1.00 45.06 119 SER D CA 1
ATOM 4829 C C . SER D 1 119 ? 38.583 118.684 50.061 1.00 42.16 119 SER D C 1
ATOM 4830 O O . SER D 1 119 ? 38.097 119.636 49.470 1.00 42.92 119 SER D O 1
ATOM 4841 N N . GLY D 1 121 ? 36.125 118.978 52.107 1.00 37.34 121 GLY D N 1
ATOM 4842 C CA . GLY D 1 121 ? 35.318 119.664 53.099 1.00 37.49 121 GLY D CA 1
ATOM 4843 C C . GLY D 1 121 ? 35.060 118.904 54.392 1.00 37.46 121 GLY D C 1
ATOM 4844 O O . GLY D 1 121 ? 34.523 119.486 55.335 1.00 39.06 121 GLY D O 1
ATOM 4845 N N . ILE D 1 122 ? 35.439 117.625 54.446 1.00 32.45 122 ILE D N 1
ATOM 4846 C CA . ILE D 1 122 ? 35.239 116.802 55.644 1.00 32.53 122 ILE D CA 1
ATOM 4847 C C . ILE D 1 122 ? 35.935 117.385 56.869 1.00 31.33 122 ILE D C 1
ATOM 4848 O O . ILE D 1 122 ? 37.157 117.370 56.957 1.00 29.81 122 ILE D O 1
ATOM 4853 N N . ARG D 1 123 ? 35.153 117.888 57.816 1.00 39.60 123 ARG D N 1
ATOM 4854 C CA . ARG D 1 123 ? 35.719 118.470 59.027 1.00 41.94 123 ARG D CA 1
ATOM 4855 C C . ARG D 1 123 ? 35.711 117.514 60.214 1.00 41.66 123 ARG D C 1
ATOM 4856 O O . ARG D 1 123 ? 35.971 117.924 61.342 1.00 43.76 123 ARG D O 1
ATOM 4864 N N . LYS D 1 124 ? 35.432 116.238 59.962 1.00 34.26 124 LYS D N 1
ATOM 4865 C CA . LYS D 1 124 ? 35.398 115.246 61.034 1.00 32.39 124 LYS D CA 1
ATOM 4866 C C . LYS D 1 124 ? 35.270 113.820 60.505 1.00 32.12 124 LYS D C 1
ATOM 4867 O O . LYS D 1 124 ? 34.441 113.540 59.645 1.00 30.65 124 LYS D O 1
ATOM 4873 N N . LEU D 1 125 ? 36.082 112.912 61.025 1.00 35.56 125 LEU D N 1
ATOM 4874 C CA . LEU D 1 125 ? 36.018 111.531 60.577 1.00 35.86 125 LEU D CA 1
ATOM 4875 C C . LEU D 1 125 ? 35.505 110.599 61.655 1.00 35.50 125 LEU D C 1
ATOM 4876 O O . LEU D 1 125 ? 35.833 110.744 62.831 1.00 34.87 125 LEU D O 1
ATOM 4881 N N . SER D 1 126 ? 34.688 109.638 61.250 1.00 35.31 126 SER D N 1
ATOM 4882 C CA . SER D 1 126 ? 34.166 108.669 62.199 1.00 34.74 126 SER D CA 1
ATOM 4883 C C . SER D 1 126 ? 34.282 107.260 61.619 1.00 34.59 126 SER D C 1
ATOM 4884 O O . SER D 1 126 ? 34.334 107.075 60.401 1.00 35.14 126 SER D O 1
ATOM 4887 N N . LEU D 1 127 ? 34.329 106.266 62.496 1.00 36.04 127 LEU D N 1
ATOM 4888 C CA . LEU D 1 127 ? 34.439 104.888 62.051 1.00 33.79 127 LEU D CA 1
ATOM 4889 C C . LEU D 1 127 ? 34.072 103.890 63.144 1.00 33.38 127 LEU D C 1
ATOM 4890 O O . LEU D 1 127 ? 33.981 104.222 64.332 1.00 31.44 127 LEU D O 1
ATOM 4895 N N . HIS D 1 128 ? 33.867 102.655 62.709 1.00 31.69 128 HIS D N 1
ATOM 4896 C CA . HIS D 1 128 ? 33.551 101.549 63.588 1.00 29.70 128 HIS D CA 1
ATOM 4897 C C . HIS D 1 128 ? 34.695 100.538 63.480 1.00 31.41 128 HIS D C 1
ATOM 4898 O O . HIS D 1 128 ? 35.180 100.261 62.382 1.00 29.12 128 HIS D O 1
ATOM 4905 N N . VAL D 1 129 ? 35.124 99.999 64.619 1.00 28.23 129 VAL D N 1
ATOM 4906 C CA . VAL D 1 129 ? 36.182 98.990 64.655 1.00 29.10 129 VAL D CA 1
ATOM 4907 C C . VAL D 1 129 ? 35.725 97.895 65.610 1.00 29.02 129 VAL D C 1
ATOM 4908 O O . VAL D 1 129 ? 35.307 98.184 66.726 1.00 29.88 129 VAL D O 1
ATOM 4912 N N . PHE D 1 130 ? 35.765 96.642 65.168 1.00 24.98 130 PHE D N 1
ATOM 4913 C CA . PHE D 1 130 ? 35.366 95.551 66.046 1.00 24.63 130 PHE D CA 1
ATOM 4914 C C . PHE D 1 130 ? 36.301 95.559 67.237 1.00 25.73 130 PHE D C 1
ATOM 4915 O O . PHE D 1 130 ? 37.456 95.959 67.122 1.00 21.49 130 PHE D O 1
ATOM 4923 N N . ALA D 1 131 ? 35.795 95.099 68.373 1.00 34.88 131 ALA D N 1
ATOM 4924 C CA . ALA D 1 131 ? 36.574 95.042 69.596 1.00 37.41 131 ALA D CA 1
ATOM 4925 C C . ALA D 1 131 ? 37.853 94.220 69.472 1.00 39.37 131 ALA D C 1
ATOM 4926 O O . ALA D 1 131 ? 38.909 94.656 69.918 1.00 40.82 131 ALA D O 1
ATOM 4928 N N . HIS D 1 132 ? 37.763 93.036 68.874 1.00 39.33 132 HIS D N 1
ATOM 4929 C CA . HIS D 1 132 ? 38.934 92.172 68.738 1.00 43.68 132 HIS D CA 1
ATOM 4930 C C . HIS D 1 132 ? 40.037 92.718 67.840 1.00 44.19 132 HIS D C 1
ATOM 4931 O O . HIS D 1 132 ? 41.167 92.237 67.883 1.00 45.72 132 HIS D O 1
ATOM 4938 N N . ASN D 1 133 ? 39.707 93.713 67.022 1.00 40.32 133 ASN D N 1
ATOM 4939 C CA . ASN D 1 133 ? 40.673 94.335 66.113 1.00 39.34 133 ASN D CA 1
ATOM 4940 C C . ASN D 1 133 ? 41.589 95.295 66.872 1.00 38.54 133 ASN D C 1
ATOM 4941 O O . ASN D 1 133 ? 41.527 96.511 66.673 1.00 37.23 133 ASN D O 1
ATOM 4946 N N . GLN D 1 134 ? 42.436 94.749 67.742 1.00 38.13 134 GLN D N 1
ATOM 4947 C CA . GLN D 1 134 ? 43.346 95.575 68.528 1.00 37.47 134 GLN D CA 1
ATOM 4948 C C . GLN D 1 134 ? 44.375 96.288 67.652 1.00 38.79 134 GLN D C 1
ATOM 4949 O O . GLN D 1 134 ? 44.804 97.400 67.960 1.00 37.76 134 GLN D O 1
ATOM 4955 N N . THR D 1 135 ? 44.766 95.640 66.559 1.00 44.98 135 THR D N 1
ATOM 4956 C CA . THR D 1 135 ? 45.734 96.203 65.629 1.00 44.47 135 THR D CA 1
ATOM 4957 C C . THR D 1 135 ? 45.197 97.531 65.103 1.00 43.11 135 THR D C 1
ATOM 4958 O O . THR D 1 135 ? 45.807 98.590 65.289 1.00 41.77 135 THR D O 1
ATOM 4962 N N . ALA D 1 136 ? 44.041 97.473 64.453 1.00 36.53 136 ALA D N 1
ATOM 4963 C CA . ALA D 1 136 ? 43.438 98.677 63.903 1.00 33.79 136 ALA D CA 1
ATOM 4964 C C . ALA D 1 136 ? 43.179 99.714 64.992 1.00 31.44 136 ALA D C 1
ATOM 4965 O O . ALA D 1 136 ? 43.413 100.898 64.780 1.00 31.23 136 ALA D O 1
ATOM 4967 N N . ARG D 1 137 ? 42.707 99.276 66.157 1.00 27.08 137 ARG D N 1
ATOM 4968 C CA . ARG D 1 137 ? 42.439 100.217 67.242 1.00 26.85 137 ARG D CA 1
ATOM 4969 C C . ARG D 1 137 ? 43.687 101.013 67.635 1.00 27.79 137 ARG D C 1
ATOM 4970 O O . ARG D 1 137 ? 43.620 102.228 67.814 1.00 26.19 137 ARG D O 1
ATOM 4978 N N . LYS D 1 138 ? 44.831 100.352 67.757 1.00 33.37 138 LYS D N 1
ATOM 4979 C CA . LYS D 1 138 ? 46.043 101.085 68.125 1.00 37.03 138 LYS D CA 1
ATOM 4980 C C . LYS D 1 138 ? 46.416 102.067 67.015 1.00 37.44 138 LYS D C 1
ATOM 4981 O O . LYS D 1 138 ? 46.870 103.178 67.284 1.00 36.77 138 LYS D O 1
ATOM 4987 N N . LEU D 1 139 ? 46.206 101.663 65.766 1.00 36.87 139 LEU D N 1
ATOM 4988 C CA . LEU D 1 139 ? 46.533 102.526 64.635 1.00 38.23 139 LEU D CA 1
ATOM 4989 C C . LEU D 1 139 ? 45.716 103.812 64.715 1.00 37.41 139 LEU D C 1
ATOM 4990 O O . LEU D 1 139 ? 46.280 104.905 64.754 1.00 35.65 139 LEU D O 1
ATOM 4995 N N . TYR D 1 140 ? 44.391 103.680 64.759 1.00 29.59 140 TYR D N 1
ATOM 4996 C CA . TYR D 1 140 ? 43.514 104.845 64.831 1.00 29.79 140 TYR D CA 1
ATOM 4997 C C . TYR D 1 140 ? 43.862 105.783 65.979 1.00 31.56 140 TYR D C 1
ATOM 4998 O O . TYR D 1 140 ? 43.819 106.998 65.823 1.00 27.87 140 TYR D O 1
ATOM 5007 N N . GLU D 1 141 ? 44.198 105.222 67.135 1.00 46.03 141 GLU D N 1
ATOM 5008 C CA . GLU D 1 141 ? 44.545 106.048 68.284 1.00 50.91 141 GLU D CA 1
ATOM 5009 C C . GLU D 1 141 ? 45.754 106.917 67.963 1.00 49.86 141 GLU D C 1
ATOM 5010 O O . GLU D 1 141 ? 45.784 108.098 68.296 1.00 50.09 141 GLU D O 1
ATOM 5016 N N . GLN D 1 142 ? 46.746 106.323 67.306 1.00 54.40 142 GLN D N 1
ATOM 5017 C CA . GLN D 1 142 ? 47.966 107.037 66.939 1.00 53.56 142 GLN D CA 1
ATOM 5018 C C . GLN D 1 142 ? 47.697 108.151 65.934 1.00 51.13 142 GLN D C 1
ATOM 5019 O O . GLN D 1 142 ? 48.412 109.154 65.896 1.00 52.30 142 GLN D O 1
ATOM 5025 N N . THR D 1 143 ? 46.664 107.981 65.122 1.00 36.83 143 THR D N 1
ATOM 5026 C CA . THR D 1 143 ? 46.333 108.989 64.130 1.00 33.23 143 THR D CA 1
ATOM 5027 C C . THR D 1 143 ? 45.390 110.052 64.672 1.00 32.28 143 THR D C 1
ATOM 5028 O O . THR D 1 143 ? 44.909 110.904 63.925 1.00 31.42 143 THR D O 1
ATOM 5032 N N . GLY D 1 144 ? 45.125 110.002 65.976 1.00 43.82 144 GLY D N 1
ATOM 5033 C CA . GLY D 1 144 ? 44.252 110.992 66.589 1.00 43.43 144 GLY D CA 1
ATOM 5034 C C . GLY D 1 144 ? 42.808 110.580 66.841 1.00 42.81 144 GLY D C 1
ATOM 5035 O O . GLY D 1 144 ? 42.022 111.380 67.352 1.00 44.06 144 GLY D O 1
ATOM 5036 N N . PHE D 1 145 ? 42.447 109.349 66.486 1.00 34.22 145 PHE D N 1
ATOM 5037 C CA . PHE D 1 145 ? 41.082 108.875 66.696 1.00 33.37 145 PHE D CA 1
ATOM 5038 C C . PHE D 1 145 ? 40.777 108.670 68.171 1.00 32.79 145 PHE D C 1
ATOM 5039 O O . PHE D 1 145 ? 41.664 108.341 68.953 1.00 29.93 145 PHE D O 1
ATOM 5047 N N . GLN D 1 146 ? 39.515 108.865 68.540 1.00 30.60 146 GLN D N 1
ATOM 5048 C CA . GLN D 1 146 ? 39.108 108.716 69.924 1.00 31.90 146 GLN D CA 1
ATOM 5049 C C . GLN D 1 146 ? 37.815 107.917 69.992 1.00 30.51 146 GLN D C 1
ATOM 5050 O O . GLN D 1 146 ? 36.956 108.042 69.124 1.00 30.59 146 GLN D O 1
ATOM 5056 N N . GLU D 1 147 ? 37.674 107.094 71.024 1.00 27.66 147 GLU D N 1
ATOM 5057 C CA . GLU D 1 147 ? 36.472 106.286 71.182 1.00 23.73 147 GLU D CA 1
ATOM 5058 C C . GLU D 1 147 ? 35.318 107.160 71.670 1.00 22.42 147 GLU D C 1
ATOM 5059 O O . GLU D 1 147 ? 35.509 108.069 72.472 1.00 22.53 147 GLU D O 1
ATOM 5065 N N . THR D 1 148 ? 34.116 106.883 71.187 1.00 20.70 148 THR D N 1
ATOM 5066 C CA . THR D 1 148 ? 32.956 107.677 71.561 1.00 18.96 148 THR D CA 1
ATOM 5067 C C . THR D 1 148 ? 31.831 106.802 72.046 1.00 17.83 148 THR D C 1
ATOM 5068 O O . THR D 1 148 ? 31.072 107.171 72.941 1.00 18.92 148 THR D O 1
ATOM 5072 N N . ASP D 1 149 ? 31.743 105.633 71.435 1.00 22.36 149 ASP D N 1
ATOM 5073 C CA . ASP D 1 149 ? 30.704 104.664 71.742 1.00 22.94 149 ASP D CA 1
ATOM 5074 C C . ASP D 1 149 ? 31.290 103.278 71.823 1.00 22.26 149 ASP D C 1
ATOM 5075 O O . ASP D 1 149 ? 32.288 102.980 71.170 1.00 24.39 149 ASP D O 1
ATOM 5080 N N . VAL D 1 150 ? 30.658 102.428 72.623 1.00 22.20 150 VAL D N 1
ATOM 5081 C CA . VAL D 1 150 ? 31.105 101.056 72.774 1.00 19.52 150 VAL D CA 1
ATOM 5082 C C . VAL D 1 150 ? 29.907 100.138 72.914 1.00 19.71 150 VAL D C 1
ATOM 5083 O O . VAL D 1 150 ? 28.909 100.491 73.548 1.00 19.25 150 VAL D O 1
ATOM 5087 N N . VAL D 1 151 ? 30.001 98.969 72.288 1.00 19.23 151 VAL D N 1
ATOM 5088 C CA . VAL D 1 151 ? 28.947 97.967 72.374 1.00 19.83 151 VAL D CA 1
ATOM 5089 C C . VAL D 1 151 ? 29.593 96.827 73.151 1.00 19.74 151 VAL D C 1
ATOM 5090 O O . VAL D 1 151 ? 30.762 96.482 72.919 1.00 20.89 151 VAL D O 1
ATOM 5102 N N . SER D 1 153 ? 28.756 92.885 75.346 1.00 17.69 153 SER D N 1
ATOM 5103 C CA . SER D 1 153 ? 27.861 91.764 75.521 1.00 18.91 153 SER D CA 1
ATOM 5104 C C . SER D 1 153 ? 28.352 90.859 76.644 1.00 19.11 153 SER D C 1
ATOM 5105 O O . SER D 1 153 ? 29.537 90.854 76.985 1.00 17.27 153 SER D O 1
ATOM 5108 N N . LYS D 1 154 ? 27.437 90.078 77.199 1.00 19.23 154 LYS D N 1
ATOM 5109 C CA . LYS D 1 154 ? 27.775 89.143 78.262 1.00 21.75 154 LYS D CA 1
ATOM 5110 C C . LYS D 1 154 ? 26.887 87.930 78.052 1.00 23.41 154 LYS D C 1
ATOM 5111 O O . LYS D 1 154 ? 25.666 88.056 77.971 1.00 23.04 154 LYS D O 1
ATOM 5117 N N . LYS D 1 155 ? 27.490 86.758 77.935 1.00 22.11 155 LYS D N 1
ATOM 5118 C CA . LYS D 1 155 ? 26.696 85.559 77.749 1.00 25.22 155 LYS D CA 1
ATOM 5119 C C . LYS D 1 155 ? 26.394 85.000 79.130 1.00 26.43 155 LYS D C 1
ATOM 5120 O O . LYS D 1 155 ? 27.292 84.832 79.957 1.00 24.74 155 LYS D O 1
ATOM 5126 N N . LEU D 1 156 ? 25.115 84.748 79.384 1.00 36.54 156 LEU D N 1
ATOM 5127 C CA . LEU D 1 156 ? 24.691 84.198 80.659 1.00 37.33 156 LEU D CA 1
ATOM 5128 C C . LEU D 1 156 ? 24.806 82.678 80.632 1.00 40.07 156 LEU D C 1
ATOM 5129 O O . LEU D 1 156 ? 25.092 82.053 81.648 1.00 42.82 156 LEU D O 1
ATOM 5134 N N . LEU D 1 157 ? 24.580 82.083 79.466 1.00 57.31 157 LEU D N 1
ATOM 5135 C CA . LEU D 1 157 ? 24.687 80.633 79.321 1.00 59.91 157 LEU D CA 1
ATOM 5136 C C . LEU D 1 157 ? 25.264 80.209 77.974 1.00 61.54 157 LEU D C 1
ATOM 5137 O O . LEU D 1 157 ? 26.474 80.294 77.764 1.00 66.15 157 LEU D O 1
ATOM 5142 N N . GLU D 1 158 ? 24.400 79.740 77.074 1.00 46.18 158 GLU D N 1
ATOM 5143 C CA . GLU D 1 158 ? 24.817 79.317 75.734 1.00 45.98 158 GLU D CA 1
ATOM 5144 C C . GLU D 1 158 ? 23.603 79.043 74.845 1.00 46.12 158 GLU D C 1
ATOM 5145 O O . GLU D 1 158 ? 22.534 78.703 75.395 1.00 47.10 158 GLU D O 1
#

CATH classification: 3.40.630.30

Solvent-accessible surface area: 37238 Å² total

Sequence (610 aa):
TILTPQTEEFRSYLTYTTKHYAEEKVKAGTWLPEDAQLLSKQVFTDLLPRGLETPHHHLWSLKLNEKDIVGWLWIHAEPEHPQQEAFIYDFGLYEPYRGKGYAKQALAALDQAARSGIRKLSLHVFAHNQTARKLYEQTGFQETDVVSKKLLTILTPQTEEFRSYLTYTTKHYAEEKVKAGTWLPEDAQLLSKQVFTDLLPRGLETPHHHLWSLKLNEKDIVGWLWIHAEPEHPQQEAFIYDFGLYEPYRGKGYAKQALAALDQAARSGIRKLSLHVFAHNQTARKLYEQTGFQETDVVSKKLLETILTPQTEEFRSYLTYTTKHYAEEKVKAGTWLPEDAQLLSKQVFTDLLPRGLETPHHHLWSLKLNEKDIVGWLWIHAEPEHPQQEAFIYDFGLYEPYRGKGYAKQALAALDQAARSGIRKLSLHVFAHNQTARKLYEQTGFQETDVVSKKLLTILTPQTEEFRSYLTYTTKHYAEEKVKAGTWLPEDAQLLSKQVFTDLLPRGLETPHHHLWSLKLNEKDIVGWLWIHAEPEHPQQEAFIYDFGLYEPYRGKGYAKQALAALDQAARSGIRKLSLHVFAHNQTARKLYEQTGFQETDVVSKKLLE

B-factor: mean 35.76, std 14.84, range [7.2, 100.74]

Organism: Bacillus subtilis (strain 168) (NCBI:txid224308)

Secondary structure (DSSP, 8-state):
---B--HHHHHHHHHHHHHHHHHHHHHTTSS-HHHHHHHHHHHHHHH-TTGGGSTTEEEEEEESSSS-EEEEEEEEE-TT-TT-EEEEEEEEE-GGG-SSSHHHHHHHHHHHHHH----EEEE---TT-HHHHHHHHHTT------------/---B--HHHHHHHHHHHHHHHHHHHHHHTSS-HHHHHHHHHHHHHHH-TTGGGSTTEEEEEEESSSS-EEEEEEEE--TT-TT-EEEEEEEEE-GGG-SSSHHHHHHHHHHHHHH----EEEE---TT-HHHHHHHHHTT-------------/---B--HHHHHHHHHHHHTHHHHHHHTTSSS-TTTHHHHHHHHHHHH-TTGGG-TTEEEEEEEEETTEEEEEEEEEE-TT-TT-EEEEEEEEE-GGG-SSSHHHHHHHHHHHHHH----EEEE---TT-HHHHHHHHHTT------------/---B--HHHHHHHHHHHHHHHHHHHHHHTSS-HHHHHHHHHHHHHHH-TTGGG-TTEEEEEEESSTT-EEEEEEEE--TT-TT-EEEEEEEEE-TTS-SSSHHHHHHHHHHHHHH----EEEE---TT-HHHHHHHHHTT----------S--

InterPro domains:
  IPR000182 GNAT domain [PF00583] (50-145)
  IPR000182 GNAT domain [PS51186] (11-156)
  IPR016181 Acyl-CoA N-acyltransferase [SSF55729] (3-151)
  IPR052829 N-acetyltransferase domain-containing protein [PTHR43259] (7-149)

Nearest PDB structures (foldseek):
  1on0-assembly1_B  TM=1.001E+00  e=9.181E-27  Bacillus subtilis
  4u9w-assembly1_A  TM=7.895E-01  e=3.036E-04  Homo sapiens
  4u9w-assembly4_D  TM=7.173E-01  e=1.721E-04  Homo sapiens
  7kpu-assembly2_A  TM=8.070E-01  e=8.331E-04  Homo sapiens
  4u9v-assembly1_B  TM=7.205E-01  e=1.142E-03  Homo sapiens

Radius of gyration: 28.36 Å; Cα contacts (8 Å, |Δi|>4): 785; chains: 4; bounding box: 84×88×66 Å